Protein 3VL9 (pdb70)

Nearest PDB structures (foldseek):
  3vlb-assembly2_D  TM=9.924E-01  e=1.728E-40  Aspergillus aculeatus
  4npr-assembly1_A  TM=9.897E-01  e=4.251E-34  Aspergillus niveus
  7w3v-assembly1_A  TM=9.794E-01  e=1.124E-30  Phytophthora sojae
  5gm3-assembly2_B  TM=9.558E-01  e=6.889E-28  Aspergillus aculeatus
  5gm4-assembly3_C  TM=9.568E-01  e=6.166E-27  Aspergillus aculeatus

Secondary structure (DSSP, 8-state):
-----SB-STT-EEEETTEEEE---TTGGGSEEEEEEEEEEEETTEEEEEEEEEEES-TTS----EEEEE----EEGGG----EEEEEEEEEEEEEEEEEEEEEEEESSTTS-EEEEEEEEEEEETT-----SSSS-SB--EETTEEEEEEEEEETTEEEEEEEESS--SEEEEETHHHHHHHHHHS---TTSEEEEEEEEEEEEEEEEEEEEEEEEEE---/----SB-STT-EEEETTEEEE---TTGGGSEEEEEEEEEEEETTEEEEEEEEEEES-TTS----EEEEE----EEGGG----EEEEEEEEEEEEEEEEEEEEEEEESSTTPPPSEEEEEEEEEETT-----SSSS-SB--EETTEEEEEEEEEETTEEEEEEEESS--SEEEEETHHHHHHHHHHS---TTSEEEEEEEEEEEEEEEEEEEEEEEEEE---

Radius of gyration: 24.35 Å; Cα contacts (8 Å, |Δi|>4): 1246; chains: 2; bounding box: 65×69×40 Å

Sequence (443 aa):
LQRRSDFCGQWDTATAGDFTLYNDLWGESAGTGSQCTGVDSYSGDTIAWHTSSWSWSGGSSSSVKSYVNAALTFTPTQLNCISSIPTTWKWSYSGSSIVADVAYDTFLAETASGSSKYEIMVWLAALGGAGPISSTGSSTIATPTIAGVNWKLYSGPNGDDTTVYSFVADSTTESFSGDLNDFFTYLVDNEGVSDELYLTTLEAGTEPFTGSNAKLTVSEEYSISIEQRRSDFCGQWDTATAGDFTLYNDLWGESAGTGSQCTGVDSYSGDTIAWHTSWSWSSGGSSSSVKSYVNAALTFTPTQLNCISSSIPTTWKWSYSGSSIVADVAYDTFLAETASGSSKYEIMVWLAALGGAGPISSTGSTIATPTIAGVNWKLYSGPNGDDTTVYSFVADSTTESFSGDLNDFFTYLVDNEGVSDELYLTTLEAGTEPFTGSNAKLTVSEYSSISIE

Solvent-accessible surface area: 18618 Å² total; per-residue (Å²): 209,182,183,188,106,39,35,30,28,59,158,60,44,25,104,0,38,56,1,22,0,43,0,32,5,131,5,60,114,40,26,99,42,68,1,27,0,7,48,86,63,124,84,42,53,42,1,12,1,27,0,39,7,38,8,62,40,34,85,105,41,19,0,0,10,0,1,0,10,20,98,45,90,38,37,52,11,85,85,15,84,22,0,51,4,31,1,98,12,54,36,67,41,60,94,24,38,0,0,0,0,1,12,1,45,0,0,107,31,25,63,34,102,37,82,39,20,1,12,1,4,0,3,43,36,58,75,12,45,25,69,33,84,100,60,67,48,77,26,88,17,96,14,27,76,27,82,1,88,0,29,21,5,94,86,73,135,23,47,0,19,1,0,14,11,84,78,77,21,88,71,9,79,22,37,1,15,56,1,3,67,45,1,43,103,79,57,67,4,50,61,109,9,58,0,33,32,1,26,0,0,0,22,0,23,26,8,49,130,2,91,0,53,1,71,44,0,20,2,34,50,130,241,227,189,102,39,33,31,30,56,160,58,70,25,84,0,41,55,1,13,0,63,0,30,3,134,5,55,115,42,25,100,44,68,1,32,0,5,49,86,65,120,76,64,52,42,0,14,0,26,0,38,6,46,8,61,42,33,83,107,46,22,0,0,6,0,1,0,11,17,55,34,73,41,34,46,11,79,79,16,88,32,0,55,5,38,0,86,11,52,34,62,41,58,90,29,34,0,0,0,0,0,10,2,45,0,0,112,30,47,78,29,100,32,69,47,19,1,11,3,4,0,4,43,38,58,73,11,42,27,71,35,84,100,60,68,48,72,24,92,19,96,18,31,79,22,81,1,95,0,33,20,5,88,84,72,121,28,45,0,17,0,0,18,12,84,78,73,19,85,75,4,76,16,33,2,17,61,1,4,65,46,1,43,102,80,55,66,4,50,54,96,21,48,0,29,33,2,23,1,0,0,19,0,14,25,5,57,118,0,84,0,51,1,72,36,0,17,2,30,40,109

Organism: Aspergillus aculeatus (NCBI:txid5053)

Foldseek 3Di:
DDDDDWDWDCFDWDDAAQWIFTFFQVQQVQWDKTKTKDWDHHDHQKTWIKMWMATDHNQLTWRGWGKIWGDDQWDFLVVFDWKKKKWAKDKDFFLWQKWWKKWWFWALDQPDDTAEIEIETLDGPNNHDDAAPVSAAPDFDQFQNFTWGWGWDDDPNHIYIYTHGPDRHRIGIGTPSRVVVCCVVPVVDDSRIITHIIITGMTTNGTPRMMMTTGMIGIDTD/DDLQWDKDCFDWDDAVQWIWGFNQPQQVQWDWTKTKDWDHHDDQKTWIKMWMATDHQQQTWRGWGKIWGDDQWDQLVPWDWKKKKWAKDKDAWLFQKWWKKKWFWALDLPDDGQEIEIETLDGPNNHDDAAPVSAFPDFDQFQNFTWGWGWDDDVNHIYIYTYGPDRHRIGIHTCSVVVVVCVVPVVDDSRIITRIIITGMTTNGGHGMMMTTRMIGIDID

InterPro domains:
  IPR002594 Glycoside hydrolase family 12 [PF01670] (35-238)
  IPR002594 Glycoside hydrolase family 12 [PTHR34002] (7-238)
  IPR013319 Glycoside hydrolase family 11/12 [G3DSA:2.60.120.180] (11-238)
  IPR013320 Concanavalin A-like lectin/glucanase domain superfamily [SSF49899] (22-237)

B-factor: mean 12.88, std 7.17, range [5.3, 51.59]

Structure (mmCIF, N/CA/C/O backbone):
data_3VL9
#
_entry.id   3VL9
#
_cell.length_a   62.757
_cell.length_b   79.283
_cell.length_c   80.374
_cell.angle_alpha   90.00
_cell.angle_beta   90.00
_cell.angle_gamma   90.00
#
_symmetry.space_group_name_H-M   'P 21 21 21'
#
loop_
_entity.id
_entity.type
_entity.pdbx_description
1 polymer 'Xyloglucan-specific endo-beta-1,4-glucanase A'
2 branched beta-D-glucopyranose-(1-4)-[alpha-D-xylopyranose-(1-6)]beta-D-glucopyranose-(1-4)-[alpha-D-xylopyranose-(1-6)]beta-D-glucopyranose-(1-4)-beta-D-glucopyranose
3 branched beta-D-glucopyranose-(1-4)-[alpha-D-xylopyranose-(1-6)]beta-D-glucopyranose-(1-4)-beta-D-glucopyranose-(1-4)-beta-D-glucopyranose
4 water water
#
loop_
_atom_site.group_PDB
_atom_site.id
_atom_site.type_symbol
_atom_site.label_atom_id
_atom_site.label_alt_id
_atom_site.label_comp_id
_atom_site.label_asym_id
_atom_site.label_entity_id
_atom_site.label_seq_id
_atom_site.pdbx_PDB_ins_code
_atom_site.Cartn_x
_atom_site.Cartn_y
_atom_site.Cartn_z
_atom_site.occupancy
_atom_site.B_iso_or_equiv
_atom_site.auth_seq_id
_atom_site.auth_comp_id
_atom_site.auth_asym_id
_atom_site.auth_atom_id
_atom_site.pdbx_PDB_model_num
ATOM 1 N N . LEU A 1 8 ? 26.554 4.402 -8.391 1.00 21.37 3 LEU A N 1
ATOM 2 C CA . LEU A 1 8 ? 25.619 4.431 -7.220 1.00 12.56 3 LEU A CA 1
ATOM 3 C C . LEU A 1 8 ? 24.273 4.983 -7.688 1.00 14.73 3 LEU A C 1
ATOM 4 O O . LEU A 1 8 ? 24.208 5.791 -8.633 1.00 21.56 3 LEU A O 1
ATOM 9 N N . GLN A 1 9 ? 23.186 4.527 -7.069 1.00 11.18 4 GLN A N 1
ATOM 10 C CA . GLN A 1 9 ? 21.834 5.112 -7.282 1.00 9.81 4 GLN A CA 1
ATOM 11 C C . GLN A 1 9 ? 21.470 5.893 -6.024 1.00 8.37 4 GLN A C 1
ATOM 12 O O . GLN A 1 9 ? 21.724 5.393 -4.919 1.00 8.12 4 GLN A O 1
ATOM 18 N N . ARG A 1 10 ? 20.949 7.090 -6.210 1.00 8.46 5 ARG A N 1
ATOM 19 C CA . ARG A 1 10 ? 20.621 8.003 -5.117 1.00 7.44 5 ARG A CA 1
ATOM 20 C C . ARG A 1 10 ? 19.210 8.510 -5.220 1.00 8.15 5 ARG A C 1
ATOM 21 O O . ARG A 1 10 ? 18.592 8.497 -6.304 1.00 9.39 5 ARG A O 1
ATOM 29 N N . ARG A 1 11 ? 18.666 8.978 -4.090 1.00 6.47 6 ARG A N 1
ATOM 30 C CA . ARG A 1 11 ? 17.468 9.806 -4.122 1.00 6.44 6 ARG A CA 1
ATOM 31 C C . ARG A 1 11 ? 17.670 10.925 -5.122 1.00 7.18 6 ARG A C 1
ATOM 32 O O . ARG A 1 11 ? 18.659 11.639 -5.056 1.00 8.26 6 ARG A O 1
ATOM 40 N N . SER A 1 12 ? 16.714 11.085 -6.058 1.00 7.30 7 SER A N 1
ATOM 41 C CA . SER A 1 12 ? 16.741 12.126 -7.069 1.00 8.50 7 SER A CA 1
ATOM 42 C C . SER A 1 12 ? 15.774 13.274 -6.806 1.00 9.03 7 SER A C 1
ATOM 43 O O . SER A 1 12 ? 16.015 14.385 -7.243 1.00 9.68 7 SER A O 1
ATOM 46 N N . ASP A 1 13 ? 14.674 12.998 -6.107 1.00 8.30 8 ASP A N 1
ATOM 47 C CA . ASP A 1 13 ? 13.796 14.065 -5.721 1.00 8.42 8 ASP A CA 1
ATOM 48 C C . ASP A 1 13 ? 14.573 15.085 -4.903 1.00 8.89 8 ASP A C 1
ATOM 49 O O . ASP A 1 13 ? 15.465 14.687 -4.116 1.00 10.11 8 ASP A O 1
ATOM 54 N N . PHE A 1 14 ? 14.216 16.356 -4.986 1.00 8.26 9 PHE A N 1
ATOM 55 C CA . PHE A 1 14 ? 14.776 17.409 -4.139 1.00 8.96 9 PHE A CA 1
ATOM 56 C C . PHE A 1 14 ? 13.817 17.764 -3.037 1.00 9.30 9 PHE A C 1
ATOM 57 O O . PHE A 1 14 ? 12.598 17.812 -3.214 1.00 8.60 9 PHE A O 1
ATOM 65 N N . CYS A 1 15 ? 14.379 18.051 -1.876 1.00 9.05 10 CYS A N 1
ATOM 66 C CA . CYS A 1 15 ? 13.647 18.189 -0.640 1.00 9.23 10 CYS A CA 1
ATOM 67 C C . CYS A 1 15 ? 13.902 19.480 0.112 1.00 8.89 10 CYS A C 1
ATOM 68 O O . CYS A 1 15 ? 13.228 19.762 1.100 1.00 9.64 10 CYS A O 1
ATOM 71 N N . GLY A 1 16 ? 14.869 20.283 -0.323 1.00 8.46 11 GLY A N 1
ATOM 72 C CA . GLY A 1 16 ? 15.193 21.494 0.368 1.00 8.63 11 GLY A CA 1
ATOM 73 C C . GLY A 1 16 ? 14.144 22.586 0.228 1.00 8.55 11 GLY A C 1
ATOM 74 O O . GLY A 1 16 ? 13.384 22.637 -0.752 1.00 8.90 11 GLY A O 1
ATOM 75 N N . GLN A 1 17 ? 14.122 23.465 1.214 1.00 8.59 12 GLN A N 1
ATOM 76 C CA . GLN A 1 17 ? 13.050 24.478 1.312 1.00 7.74 12 GLN A CA 1
ATOM 77 C C . GLN A 1 17 ? 12.892 25.283 0.037 1.00 8.40 12 GLN A C 1
ATOM 78 O O . GLN A 1 17 ? 11.774 25.619 -0.373 1.00 9.40 12 GLN A O 1
ATOM 84 N N . TRP A 1 18 ? 14.018 25.736 -0.523 1.00 8.59 13 TRP A N 1
ATOM 85 C CA . TRP A 1 18 ? 14.054 26.607 -1.690 1.00 8.82 13 TRP A CA 1
ATOM 86 C C . TRP A 1 18 ? 14.682 25.926 -2.905 1.00 8.33 13 TRP A C 1
ATOM 87 O O . TRP A 1 18 ? 15.083 26.625 -3.837 1.00 9.61 13 TRP A O 1
ATOM 98 N N . ASP A 1 19 ? 14.705 24.585 -2.963 1.00 9.00 14 ASP A N 1
ATOM 99 C CA . ASP A 1 19 ? 15.248 23.878 -4.105 1.00 9.04 14 ASP A CA 1
ATOM 100 C C . ASP A 1 19 ? 14.357 24.068 -5.327 1.00 7.95 14 ASP A C 1
ATOM 101 O O . ASP A 1 19 ? 13.140 24.355 -5.211 1.00 8.55 14 ASP A O 1
ATOM 106 N N . THR A 1 20 ? 14.964 23.957 -6.491 1.00 8.75 15 THR A N 1
ATOM 107 C CA . THR A 1 20 ? 14.253 24.103 -7.745 1.00 9.22 15 THR A CA 1
ATOM 108 C C . THR A 1 20 ? 14.838 23.156 -8.784 1.00 8.91 15 THR A C 1
ATOM 109 O O . THR A 1 20 ? 15.932 22.629 -8.622 1.00 9.92 15 THR A O 1
ATOM 113 N N . ALA A 1 21 ? 14.103 22.989 -9.865 1.00 9.19 16 ALA A N 1
ATOM 114 C CA . ALA A 1 21 ? 14.602 22.393 -11.075 1.00 9.96 16 ALA A CA 1
ATOM 115 C C . ALA A 1 21 ? 14.138 23.203 -12.254 1.00 8.94 16 ALA A C 1
ATOM 116 O O . ALA A 1 21 ? 13.045 23.783 -12.213 1.00 11.61 16 ALA A O 1
ATOM 118 N N . THR A 1 22 ? 14.958 23.300 -13.303 1.00 11.68 17 THR A N 1
ATOM 119 C CA . THR A 1 22 ? 14.551 23.921 -14.549 1.00 12.12 17 THR A CA 1
ATOM 120 C C . THR A 1 22 ? 14.105 22.801 -15.494 1.00 12.28 17 THR A C 1
ATOM 121 O O . THR A 1 22 ? 14.790 21.766 -15.628 1.00 16.05 17 THR A O 1
ATOM 125 N N . ALA A 1 23 ? 12.960 22.974 -16.131 1.00 11.86 18 ALA A N 1
ATOM 126 C CA . ALA A 1 23 ? 12.370 21.910 -16.960 1.00 12.08 18 ALA A CA 1
ATOM 127 C C . ALA A 1 23 ? 11.648 22.579 -18.124 1.00 10.95 18 ALA A C 1
ATOM 128 O O . ALA A 1 23 ? 10.493 23.018 -18.018 1.00 12.33 18 ALA A O 1
ATOM 130 N N . GLY A 1 24 ? 12.285 22.659 -19.272 1.00 13.43 19 GLY A N 1
ATOM 131 C CA . GLY A 1 24 ? 11.685 23.284 -20.432 1.00 13.19 19 GLY A CA 1
ATOM 132 C C . GLY A 1 24 ? 11.323 24.730 -20.097 1.00 12.47 19 GLY A C 1
ATOM 133 O O . GLY A 1 24 ? 12.167 25.503 -19.637 1.00 12.18 19 GLY A O 1
ATOM 134 N N . ASP A 1 25 ? 10.083 25.119 -20.384 1.00 11.64 20 ASP A N 1
ATOM 1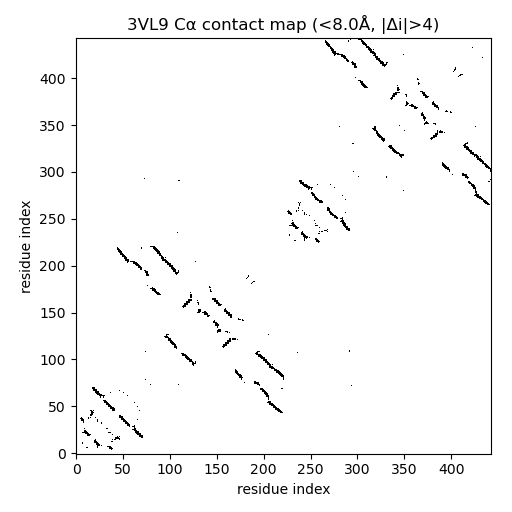35 C CA . ASP A 1 25 ? 9.624 26.475 -20.146 1.00 11.25 20 ASP A CA 1
ATOM 136 C C . ASP A 1 25 ? 9.316 26.794 -18.668 1.00 9.40 20 ASP A C 1
ATOM 137 O O . ASP A 1 25 ? 8.745 27.841 -18.364 1.00 9.84 20 ASP A O 1
ATOM 142 N N . PHE A 1 26 ? 9.607 25.863 -17.779 1.00 8.66 21 PHE A N 1
ATOM 143 C CA . PHE A 1 26 ? 9.242 25.957 -16.387 1.00 8.09 21 PHE A CA 1
ATOM 144 C C . PHE A 1 26 ? 10.399 25.942 -15.414 1.00 8.70 21 PHE A C 1
ATOM 145 O O . PHE A 1 26 ? 11.440 25.333 -15.675 1.00 9.56 21 PHE A O 1
ATOM 153 N N . THR A 1 27 ? 10.143 26.558 -14.270 1.00 7.94 22 THR A N 1
ATOM 154 C CA . THR A 1 27 ? 10.881 26.292 -13.053 1.00 8.25 22 THR A CA 1
ATOM 155 C C . THR A 1 27 ? 9.917 25.493 -12.183 1.00 8.24 22 THR A C 1
ATOM 156 O O . THR A 1 27 ? 8.781 25.941 -11.978 1.00 8.91 22 THR A O 1
ATOM 160 N N . LEU A 1 28 ? 10.386 24.373 -11.627 1.00 8.45 23 LEU A N 1
ATOM 161 C CA . LEU A 1 28 ? 9.633 23.630 -10.619 1.00 8.12 23 LEU A CA 1
ATOM 162 C C . LEU A 1 28 ? 10.234 24.025 -9.285 1.00 8.19 23 LEU A C 1
ATOM 163 O O . LEU A 1 28 ? 11.400 23.726 -8.995 1.00 8.60 23 LEU A O 1
ATOM 168 N N . TYR A 1 29 ? 9.450 24.730 -8.492 1.00 8.53 24 TYR A N 1
ATOM 169 C CA . TYR A 1 29 ? 9.852 25.228 -7.198 1.00 8.04 24 TYR A CA 1
ATOM 170 C C . TYR A 1 29 ? 9.365 24.324 -6.100 1.00 8.03 24 TYR A C 1
ATOM 171 O O . TYR A 1 29 ? 8.192 24.003 -6.052 1.00 8.54 24 TYR A O 1
ATOM 180 N N . ASN A 1 30 ? 10.229 23.993 -5.119 1.00 7.50 25 ASN A N 1
ATOM 181 C CA . ASN A 1 30 ? 9.753 23.389 -3.895 1.00 7.82 25 ASN A CA 1
ATOM 182 C C . ASN A 1 30 ? 8.979 24.395 -3.051 1.00 7.78 25 ASN A C 1
ATOM 183 O O . ASN A 1 30 ? 7.882 24.102 -2.554 1.00 8.50 25 ASN A O 1
ATOM 188 N N . ASP A 1 31 ? 9.522 25.604 -2.884 1.00 7.92 26 ASP A N 1
ATOM 189 C CA . ASP A 1 31 ? 8.776 26.682 -2.208 1.00 7.58 26 ASP A CA 1
ATOM 190 C C . ASP A 1 31 ? 8.104 26.204 -0.937 1.00 7.93 26 ASP A C 1
ATOM 191 O O . ASP A 1 31 ? 6.890 26.396 -0.737 1.00 8.02 26 ASP A O 1
ATOM 196 N N . LEU A 1 32 ? 8.917 25.699 -0.014 1.00 8.30 27 LEU A N 1
ATOM 197 C CA . LEU A 1 32 ? 8.375 25.244 1.282 1.00 8.26 27 LEU A CA 1
ATOM 198 C C . LEU A 1 32 ? 8.298 26.430 2.246 1.00 7.91 27 LEU A C 1
ATOM 199 O O . LEU A 1 32 ? 8.904 26.487 3.314 1.00 8.95 27 LEU A O 1
ATOM 204 N N . TRP A 1 33 ? 7.583 27.471 1.815 1.00 8.49 28 TRP A N 1
ATOM 205 C CA . TRP A 1 33 ? 7.665 28.782 2.459 1.00 8.23 28 TRP A CA 1
ATOM 206 C C . TRP A 1 33 ? 7.121 28.818 3.844 1.00 8.22 28 TRP A C 1
ATOM 207 O O . TRP A 1 33 ? 7.545 29.641 4.657 1.00 10.46 28 TRP A O 1
ATOM 218 N N . GLY A 1 34 ? 6.185 27.929 4.106 1.00 8.66 29 GLY A N 1
ATOM 219 C CA . GLY A 1 34 ? 5.543 27.839 5.376 1.00 9.03 29 GLY A CA 1
ATOM 220 C C . GLY A 1 34 ? 5.993 26.713 6.294 1.00 9.83 29 GLY A C 1
ATOM 221 O O . GLY A 1 34 ? 5.317 26.410 7.279 1.00 10.55 29 GLY A O 1
ATOM 222 N N . GLU A 1 35 ? 7.131 26.086 6.002 1.00 9.76 30 GLU A N 1
ATOM 223 C CA . GLU A 1 35 ? 7.527 24.893 6.750 1.00 10.80 30 GLU A CA 1
ATOM 224 C C . GLU A 1 35 ? 7.676 25.198 8.236 1.00 10.46 30 GLU A C 1
ATOM 225 O O . GLU A 1 35 ? 7.512 24.289 9.026 1.00 12.38 30 GLU A O 1
ATOM 231 N N . SER A 1 36 ? 8.024 26.429 8.617 1.00 11.44 31 SER A N 1
ATOM 232 C CA . SER A 1 36 ? 8.224 26.729 10.032 1.00 11.55 31 SER A CA 1
ATOM 233 C C . SER A 1 36 ? 6.931 26.625 10.842 1.00 12.88 31 SER A C 1
ATOM 234 O O . SER A 1 36 ? 7.000 26.572 12.059 1.00 14.50 31 SER A O 1
ATOM 237 N N . ALA A 1 37 ? 5.772 26.632 10.180 1.00 12.50 32 ALA A N 1
ATOM 238 C CA . ALA A 1 37 ? 4.490 26.507 10.853 1.00 13.64 32 ALA A CA 1
ATOM 239 C C . ALA A 1 37 ? 4.152 25.111 11.303 1.00 14.06 32 ALA A C 1
ATOM 240 O O . ALA A 1 37 ? 3.139 24.920 11.992 1.00 17.46 32 ALA A O 1
ATOM 242 N N . GLY A 1 38 ? 4.931 24.116 10.894 1.00 12.86 33 GLY A N 1
ATOM 243 C CA . GLY A 1 38 ? 4.677 22.763 11.369 1.00 15.67 33 GLY A CA 1
ATOM 244 C C . GLY A 1 38 ? 5.873 21.853 11.252 1.00 14.48 33 GLY A C 1
ATOM 245 O O . GLY A 1 38 ? 7.010 22.290 11.166 1.00 16.54 33 GLY A O 1
ATOM 246 N N . THR A 1 39 ? 5.543 20.568 11.250 1.00 15.16 34 THR A N 1
ATOM 247 C CA . THR A 1 39 ? 6.473 19.486 11.262 1.00 15.64 34 THR A CA 1
ATOM 248 C C . THR A 1 39 ? 6.223 18.618 10.046 1.00 13.58 34 THR A C 1
ATOM 249 O O . THR A 1 39 ? 5.093 18.273 9.803 1.00 16.93 34 THR A O 1
ATOM 253 N N . GLY A 1 40 ? 7.291 18.215 9.368 1.00 14.24 35 GLY A N 1
ATOM 254 C CA . GLY A 1 40 ? 7.189 17.327 8.235 1.00 13.76 35 GLY A CA 1
ATOM 255 C C . GLY A 1 40 ? 8.232 17.623 7.198 1.00 13.30 35 GLY A C 1
ATOM 256 O O . GLY A 1 40 ? 9.312 18.133 7.500 1.00 14.40 35 GLY A O 1
ATOM 257 N N . SER A 1 41 ? 7.951 17.205 5.992 1.00 11.96 36 SER A N 1
ATOM 258 C CA . SER A 1 41 ? 8.942 17.295 4.922 1.00 11.59 36 SER A CA 1
ATOM 259 C C . SER A 1 41 ? 8.216 17.145 3.581 1.00 9.61 36 SER A C 1
ATOM 260 O O . SER A 1 41 ? 7.072 16.675 3.524 1.00 9.70 36 SER A O 1
ATOM 263 N N . GLN A 1 42 ? 8.901 17.497 2.523 1.00 9.04 37 GLN A N 1
ATOM 264 C CA . GLN A 1 42 ? 8.323 17.471 1.187 1.00 8.35 37 GLN A CA 1
ATOM 265 C C . GLN A 1 42 ? 9.421 17.351 0.141 1.00 7.39 37 GLN A C 1
ATOM 266 O O . GLN A 1 42 ? 10.359 18.178 0.144 1.00 9.42 37 GLN A O 1
ATOM 272 N N . CYS A 1 43 ? 9.291 16.358 -0.749 1.00 8.47 38 CYS A N 1
ATOM 273 C CA . CYS A 1 43 ? 10.264 16.088 -1.782 1.00 8.76 38 CYS A CA 1
ATOM 274 C C . CYS A 1 43 ? 9.597 16.050 -3.155 1.00 7.57 38 CYS A C 1
ATOM 275 O O . CYS A 1 43 ? 8.471 15.554 -3.263 1.00 9.16 38 CYS A O 1
ATOM 278 N N . THR A 1 44 ? 10.305 16.519 -4.175 1.00 7.82 39 THR A N 1
ATOM 279 C CA . THR A 1 44 ? 9.687 16.868 -5.450 1.00 8.11 39 THR A CA 1
ATOM 280 C C . THR A 1 44 ? 10.582 16.458 -6.590 1.00 8.43 39 THR A C 1
ATOM 281 O O . THR A 1 44 ? 11.810 16.473 -6.456 1.00 8.97 39 THR A O 1
ATOM 285 N N . GLY A 1 45 ? 10.013 16.075 -7.711 1.00 8.45 40 GLY A N 1
ATOM 286 C CA . GLY A 1 45 ? 10.832 15.771 -8.872 1.00 8.91 40 GLY A CA 1
ATOM 287 C C . GLY A 1 45 ? 10.108 15.951 -10.192 1.00 8.40 40 GLY A C 1
ATOM 288 O O . GLY A 1 45 ? 8.868 15.831 -10.263 1.00 8.89 40 GLY A O 1
ATOM 289 N N . VAL A 1 46 ? 10.882 16.291 -11.217 1.00 9.24 41 VAL A N 1
ATOM 290 C CA . VAL A 1 46 ? 10.411 16.333 -12.578 1.00 9.71 41 VAL A CA 1
ATOM 291 C C . VAL A 1 46 ? 10.396 14.932 -13.173 1.00 8.99 41 VAL A C 1
ATOM 292 O O . VAL A 1 46 ? 11.376 14.173 -13.037 1.00 10.63 41 VAL A O 1
ATOM 296 N N . ASP A 1 47 ? 9.311 14.567 -13.812 1.00 9.79 42 ASP A N 1
ATOM 297 C CA . ASP A 1 47 ? 9.212 13.312 -14.566 1.00 9.81 42 ASP A CA 1
ATOM 298 C C . ASP A 1 47 ? 9.535 13.451 -16.062 1.00 10.28 42 ASP A C 1
ATOM 299 O O . ASP A 1 47 ? 10.231 12.599 -16.610 1.00 12.14 42 ASP A O 1
ATOM 304 N N . SER A 1 48 ? 9.074 14.521 -16.692 1.00 9.41 43 SER A N 1
ATOM 305 C CA . SER A 1 48 ? 9.318 14.775 -18.115 1.00 10.62 43 SER A CA 1
ATOM 306 C C . SER A 1 48 ? 8.981 16.205 -18.411 1.00 9.58 43 SER A C 1
ATOM 307 O O . SER A 1 48 ? 8.270 16.885 -17.624 1.00 9.98 43 SER A O 1
ATOM 310 N N . TYR A 1 49 ? 9.462 16.663 -19.552 1.00 10.06 44 TYR A N 1
ATOM 311 C CA . TYR A 1 49 ? 9.120 17.984 -20.017 1.00 9.08 44 TYR A CA 1
ATOM 312 C C . TYR A 1 49 ? 9.427 18.099 -21.483 1.00 10.28 44 TYR A C 1
ATOM 313 O O . TYR A 1 49 ? 10.262 17.372 -22.010 1.00 11.73 44 TYR A O 1
ATOM 322 N N . SER A 1 50 ? 8.726 19.013 -22.122 1.00 9.52 45 SER A N 1
ATOM 323 C CA . SER A 1 50 ? 9.007 19.345 -23.519 1.00 11.44 45 SER A CA 1
ATOM 324 C C . SER A 1 50 ? 8.363 20.677 -23.776 1.00 10.45 45 SER A C 1
ATOM 325 O O . SER A 1 50 ? 7.140 20.777 -23.726 1.00 12.63 45 SER A O 1
ATOM 328 N N . GLY A 1 51 ? 9.178 21.712 -23.964 1.00 13.29 46 GLY A N 1
ATOM 329 C CA . GLY A 1 51 ? 8.670 23.049 -24.203 1.00 14.63 46 GLY A CA 1
ATOM 330 C C . GLY A 1 51 ? 7.695 23.475 -23.116 1.00 12.35 46 GLY A C 1
ATOM 331 O O . GLY A 1 51 ? 8.074 23.501 -21.930 1.00 14.44 46 GLY A O 1
ATOM 332 N N . ASP A 1 52 ? 6.434 23.762 -23.475 1.00 13.39 47 ASP A N 1
ATOM 333 C CA . ASP A 1 52 ? 5.398 24.252 -22.548 1.00 10.62 47 ASP A CA 1
ATOM 334 C C . ASP A 1 52 ? 4.612 23.189 -21.799 1.00 8.86 47 ASP A C 1
ATOM 335 O O . ASP A 1 52 ? 3.540 23.508 -21.291 1.00 9.95 47 ASP A O 1
ATOM 340 N N . THR A 1 53 ? 5.135 21.968 -21.730 1.00 9.03 48 THR A N 1
ATOM 341 C CA . THR A 1 53 ? 4.493 20.904 -21.015 1.00 9.39 48 THR A CA 1
ATOM 342 C C . THR A 1 53 ? 5.489 20.272 -20.058 1.00 9.76 48 THR A C 1
ATOM 343 O O . THR A 1 53 ? 6.667 20.158 -20.363 1.00 9.76 48 THR A O 1
ATOM 347 N N . ILE A 1 54 ? 4.994 19.924 -18.872 1.00 9.93 49 ILE A N 1
ATOM 348 C CA . ILE A 1 54 ? 5.769 19.271 -17.839 1.00 8.63 49 ILE A CA 1
ATOM 349 C C . ILE A 1 54 ? 4.907 18.199 -17.133 1.00 8.14 49 ILE A C 1
ATOM 350 O O . ILE A 1 54 ? 3.662 18.338 -17.046 1.00 9.31 49 ILE A O 1
ATOM 355 N N . ALA A 1 55 ? 5.582 17.166 -16.637 1.00 8.44 50 ALA A N 1
ATOM 356 C CA . ALA A 1 55 ? 4.993 16.176 -15.746 1.00 8.49 50 ALA A CA 1
ATOM 357 C C . ALA A 1 55 ? 5.919 16.129 -14.549 1.00 8.28 50 ALA A C 1
ATOM 358 O O . ALA A 1 55 ? 7.132 16.130 -14.698 1.00 8.69 50 ALA A O 1
ATOM 360 N N . TRP A 1 56 ? 5.351 16.073 -13.352 1.00 7.67 51 TRP A N 1
ATOM 361 C CA . TRP A 1 56 ? 6.118 16.160 -12.113 1.00 7.23 51 TRP A CA 1
ATOM 362 C C . TRP A 1 56 ? 5.336 15.568 -10.956 1.00 7.00 51 TRP A C 1
ATOM 363 O O . TRP A 1 56 ? 4.154 15.230 -11.105 1.00 7.51 51 TRP A O 1
ATOM 374 N N . HIS A 1 57 ? 5.963 15.421 -9.795 1.00 7.37 52 HIS A N 1
ATOM 375 C CA . HIS A 1 57 ? 5.308 14.903 -8.627 1.00 7.50 52 HIS A CA 1
ATOM 376 C C . HIS A 1 57 ? 5.891 15.538 -7.396 1.00 7.95 52 HIS A C 1
ATOM 377 O O . HIS A 1 57 ? 7.030 16.035 -7.392 1.00 8.29 52 HIS A O 1
ATOM 384 N N . THR A 1 58 ? 5.114 15.491 -6.323 1.00 7.65 53 THR A N 1
ATOM 385 C CA . THR A 1 58 ? 5.602 15.904 -5.034 1.00 7.48 53 THR A CA 1
ATOM 386 C C . THR A 1 58 ? 4.976 15.023 -3.989 1.00 7.43 53 THR A C 1
ATOM 387 O O . THR A 1 58 ? 3.821 14.631 -4.093 1.00 8.86 53 THR A O 1
ATOM 391 N N . SER A 1 59 ? 5.750 14.715 -2.937 1.00 8.26 54 SER A N 1
ATOM 392 C CA A SER A 1 59 ? 5.221 13.933 -1.835 0.50 8.01 54 SER A CA 1
ATOM 393 C CA B SER A 1 59 ? 5.368 13.816 -1.852 0.50 8.02 54 SER A CA 1
ATOM 394 C C . SER A 1 59 ? 5.542 14.617 -0.542 1.00 8.43 54 SER A C 1
ATOM 395 O O . SER A 1 59 ? 6.573 15.290 -0.409 1.00 9.08 54 SER A O 1
ATOM 400 N N . TRP A 1 60 ? 4.645 14.469 0.449 1.00 8.42 55 TRP A N 1
ATOM 401 C CA . TRP A 1 60 ? 4.759 15.251 1.643 1.00 8.05 55 TRP A CA 1
ATOM 402 C C . TRP A 1 60 ? 3.990 14.660 2.811 1.00 8.92 55 TRP A C 1
ATOM 403 O O . TRP A 1 60 ? 3.048 13.887 2.637 1.00 9.27 55 TRP A O 1
ATOM 414 N N . SER A 1 61 ? 4.446 15.015 4.013 1.00 10.25 56 SER A N 1
ATOM 415 C CA . SER A 1 61 ? 3.697 14.827 5.238 1.00 10.31 56 SER A CA 1
ATOM 416 C C . SER A 1 61 ? 3.887 16.092 6.077 1.00 10.10 56 SER A C 1
ATOM 417 O O . SER A 1 61 ? 4.995 16.571 6.199 1.00 10.88 56 SER A O 1
ATOM 420 N N . TRP A 1 62 ? 2.786 16.687 6.533 1.00 10.14 57 TRP A N 1
ATOM 421 C CA . TRP A 1 62 ? 2.825 17.915 7.345 1.00 10.27 57 TRP A CA 1
ATOM 422 C C . TRP A 1 62 ? 1.847 17.790 8.484 1.00 11.61 57 TRP A C 1
ATOM 423 O O . TRP A 1 62 ? 0.714 17.386 8.294 1.00 11.91 57 TRP A O 1
ATOM 434 N N . SER A 1 63 ? 2.309 18.168 9.660 1.00 13.13 58 SER A N 1
ATOM 435 C CA . SER A 1 63 ? 1.503 18.164 10.846 1.00 13.97 58 SER A CA 1
ATOM 436 C C . SER A 1 63 ? 1.702 19.516 11.580 1.00 14.18 58 SER A C 1
ATOM 437 O O . SER A 1 63 ? 2.726 20.208 11.420 1.00 15.02 58 SER A O 1
ATOM 440 N N . GLY A 1 64 ? 0.733 19.865 12.409 1.00 15.28 59 GLY A N 1
ATOM 441 C CA . GLY A 1 64 ? 0.802 21.113 13.131 1.00 15.39 59 GLY A CA 1
ATOM 442 C C . GLY A 1 64 ? 0.346 22.285 12.296 1.00 13.90 59 GLY A C 1
ATOM 443 O O . GLY A 1 64 ? 0.240 22.202 11.062 1.00 13.84 59 GLY A O 1
ATOM 444 N N . GLY A 1 65 ? 0.088 23.393 12.971 1.00 16.59 60 GLY A N 1
ATOM 445 C CA . GLY A 1 65 ? -0.224 24.652 12.263 1.00 14.25 60 GLY A CA 1
ATOM 446 C C . GLY A 1 65 ? -1.366 24.432 11.313 1.00 15.08 60 GLY A C 1
ATOM 447 O O . GLY A 1 65 ? -1.252 24.730 10.125 1.00 14.26 60 GLY A O 1
ATOM 448 N N . SER A 1 66 ? -2.488 23.916 11.802 1.00 14.86 61 SER A N 1
ATOM 449 C CA A SER A 1 66 ? -3.542 23.351 10.943 0.50 14.71 61 SER A CA 1
ATOM 450 C CA B SER A 1 66 ? -3.535 23.338 10.945 0.50 14.78 61 SER A CA 1
ATOM 451 C C . SER A 1 66 ? -4.114 24.329 9.929 1.00 12.46 61 SER A C 1
ATOM 452 O O . SER A 1 66 ? -4.555 23.928 8.864 1.00 14.06 61 SER A O 1
ATOM 457 N N . SER A 1 67 ? -4.146 25.614 10.281 1.00 14.04 62 SER A N 1
ATOM 458 C CA . SER A 1 67 ? -4.673 26.629 9.370 1.00 13.87 62 SER A CA 1
ATOM 459 C C . SER A 1 67 ? -3.606 27.304 8.503 1.00 13.16 62 SER A C 1
ATOM 460 O O . SER A 1 67 ? -3.921 28.255 7.771 1.00 13.32 62 SER A O 1
ATOM 463 N N . SER A 1 68 ? -2.355 26.870 8.658 1.00 12.76 63 SER A N 1
ATOM 464 C CA . SER A 1 68 ? -1.226 27.516 8.014 1.00 10.68 63 SER A CA 1
ATOM 465 C C . SER A 1 68 ? -0.719 26.661 6.849 1.00 9.63 63 SER A C 1
ATOM 466 O O . SER A 1 68 ? -0.363 25.474 7.005 1.00 10.46 63 SER A O 1
ATOM 469 N N . VAL A 1 69 ? -0.664 27.264 5.654 1.00 8.92 64 VAL A N 1
ATOM 470 C CA . VAL A 1 69 ? -0.048 26.632 4.487 1.00 8.36 64 VAL A CA 1
ATOM 471 C C . VAL A 1 69 ? 1.422 26.384 4.744 1.00 8.01 64 VAL A C 1
ATOM 472 O O . VAL A 1 69 ? 2.155 27.269 5.205 1.00 9.88 64 VAL A O 1
ATOM 476 N N . LYS A 1 70 ? 1.888 25.185 4.368 1.00 8.20 65 LYS A N 1
ATOM 477 C CA . LYS A 1 70 ? 3.291 24.790 4.585 1.00 8.72 65 LYS A CA 1
ATOM 478 C C . LYS A 1 70 ? 4.178 25.033 3.392 1.00 8.40 65 LYS A C 1
ATOM 479 O O . LYS A 1 70 ? 5.370 25.238 3.544 1.00 8.79 65 LYS A O 1
ATOM 485 N N . SER A 1 71 ? 3.578 25.055 2.199 1.00 8.15 66 SER A N 1
ATOM 486 C CA . SER A 1 71 ? 4.379 25.107 0.976 1.00 7.89 66 SER A CA 1
ATOM 487 C C . SER A 1 71 ? 3.473 25.388 -0.198 1.00 6.84 66 SER A C 1
ATOM 488 O O . SER A 1 71 ? 2.239 25.281 -0.111 1.00 7.54 66 SER A O 1
ATOM 491 N N . TYR A 1 72 ? 4.117 25.674 -1.309 1.00 7.16 67 TYR A N 1
ATOM 492 C CA . TYR A 1 72 ? 3.403 25.763 -2.603 1.00 6.75 67 TYR A CA 1
ATOM 493 C C . TYR A 1 72 ? 4.335 25.226 -3.680 1.00 7.67 67 TYR A C 1
ATOM 494 O O . TYR A 1 72 ? 4.910 25.974 -4.445 1.00 7.41 67 TYR A O 1
ATOM 503 N N . VAL A 1 73 ? 4.539 23.913 -3.712 1.00 7.38 68 VAL A N 1
ATOM 504 C CA . VAL A 1 73 ? 5.313 23.309 -4.794 1.00 7.25 68 VAL A CA 1
ATOM 505 C C . VAL A 1 73 ? 4.543 23.587 -6.070 1.00 7.01 68 VAL A C 1
ATOM 506 O O . VAL A 1 73 ? 3.348 23.326 -6.125 1.00 7.19 68 VAL A O 1
ATOM 510 N N . ASN A 1 74 ? 5.238 24.066 -7.081 1.00 6.97 69 ASN A N 1
ATOM 511 C CA . ASN A 1 74 ? 4.549 24.534 -8.276 1.00 6.64 69 ASN A CA 1
ATOM 512 C C . ASN A 1 74 ? 5.444 24.555 -9.478 1.00 7.24 69 ASN A C 1
ATOM 513 O O . ASN A 1 74 ? 6.655 24.772 -9.377 1.00 7.72 69 ASN A O 1
ATOM 518 N N . ALA A 1 75 ? 4.835 24.405 -10.645 1.00 6.96 70 ALA A N 1
ATOM 519 C CA . ALA A 1 75 ? 5.487 24.658 -11.932 1.00 6.96 70 ALA A CA 1
ATOM 520 C C . ALA A 1 75 ? 5.142 26.072 -12.401 1.00 6.57 70 ALA A C 1
ATOM 521 O O . ALA A 1 75 ? 3.947 26.412 -12.533 1.00 7.38 70 ALA A O 1
ATOM 523 N N . ALA A 1 76 ? 6.175 26.884 -12.543 1.00 7.18 71 ALA A N 1
ATOM 524 C CA . ALA A 1 76 ? 6.079 28.322 -12.859 1.00 6.86 71 ALA A CA 1
ATOM 525 C C . ALA A 1 76 ? 6.549 28.572 -14.277 1.00 7.65 71 ALA A C 1
ATOM 526 O O . ALA A 1 76 ? 7.644 28.176 -14.629 1.00 8.51 71 ALA A O 1
ATOM 528 N N . LEU A 1 77 ? 5.702 29.154 -15.115 1.00 7.26 72 LEU A N 1
ATOM 529 C CA . LEU A 1 77 ? 6.080 29.457 -16.481 1.00 7.44 72 LEU A CA 1
ATOM 530 C C . LEU A 1 77 ? 7.111 30.564 -16.491 1.00 7.82 72 LEU A C 1
ATOM 531 O O . LEU A 1 77 ? 6.937 31.571 -15.809 1.00 7.86 72 LEU A O 1
ATOM 536 N N . THR A 1 78 ? 8.146 30.394 -17.301 1.00 8.43 73 THR A N 1
ATOM 537 C CA . THR A 1 78 ? 9.122 31.459 -17.586 1.00 9.27 73 THR A CA 1
ATOM 538 C C . THR A 1 78 ? 8.570 32.320 -18.739 1.00 9.56 73 THR A C 1
ATOM 539 O O . THR A 1 78 ? 8.416 31.847 -19.848 1.00 10.75 73 THR A O 1
ATOM 543 N N . PHE A 1 79 ? 8.320 33.593 -18.459 1.00 9.94 74 PHE A N 1
ATOM 544 C CA . PHE A 1 79 ? 7.787 34.511 -19.467 1.00 9.93 74 PHE A CA 1
ATOM 545 C C . PHE A 1 79 ? 8.067 35.925 -19.005 1.00 10.45 74 PHE A C 1
ATOM 546 O O . PHE A 1 79 ? 8.360 36.195 -17.843 1.00 11.81 74 PHE A O 1
ATOM 554 N N . THR A 1 80 ? 7.978 36.851 -19.961 1.00 11.14 75 THR A N 1
ATOM 555 C CA . THR A 1 80 ? 8.173 38.254 -19.675 1.00 11.82 75 THR A CA 1
ATOM 556 C C . THR A 1 80 ? 6.867 38.865 -19.172 1.00 9.99 75 THR A C 1
ATOM 557 O O . THR A 1 80 ? 5.853 38.718 -19.829 1.00 10.78 75 THR A O 1
ATOM 561 N N . PRO A 1 81 ? 6.884 39.547 -17.996 1.00 10.17 76 PRO A N 1
ATOM 562 C CA . PRO A 1 81 ? 5.632 40.166 -17.526 1.00 9.14 76 PRO A CA 1
ATOM 563 C C . PRO A 1 81 ? 4.981 41.013 -18.618 1.00 9.39 76 PRO A C 1
ATOM 564 O O . PRO A 1 81 ? 5.678 41.743 -19.288 1.00 10.85 76 PRO A O 1
ATOM 568 N N . THR A 1 82 ? 3.670 40.833 -18.778 1.00 9.76 77 THR A N 1
ATOM 569 C CA . THR A 1 82 ? 2.903 41.367 -19.877 1.00 11.09 77 THR A CA 1
ATOM 570 C C . THR A 1 82 ? 1.629 41.965 -19.360 1.00 9.96 77 THR A C 1
ATOM 571 O O . THR A 1 82 ? 0.954 41.373 -18.508 1.00 9.47 77 THR A O 1
ATOM 575 N N . GLN A 1 83 ? 1.231 43.122 -19.867 1.00 8.54 78 GLN A N 1
ATOM 576 C CA . GLN A 1 83 ? -0.008 43.739 -19.435 1.00 8.36 78 GLN A CA 1
ATOM 577 C C . GLN A 1 83 ? -1.204 42.926 -19.938 1.00 7.73 78 GLN A C 1
ATOM 578 O O . GLN A 1 83 ? -1.217 42.355 -21.044 1.00 8.72 78 GLN A O 1
ATOM 584 N N . LEU A 1 84 ? -2.270 42.932 -19.117 1.00 8.10 79 LEU A N 1
ATOM 585 C CA . LEU A 1 84 ? -3.444 42.109 -19.467 1.00 8.52 79 LEU A CA 1
ATOM 586 C C . LEU A 1 84 ? -4.034 42.475 -20.811 1.00 9.36 79 LEU A C 1
ATOM 587 O O . LEU A 1 84 ? -4.472 41.605 -21.554 1.00 9.44 79 LEU A O 1
ATOM 592 N N . ASN A 1 85 ? -4.039 43.769 -21.137 1.00 9.47 80 ASN A N 1
ATOM 593 C CA . ASN A 1 85 ? -4.581 44.241 -22.398 1.00 11.07 80 ASN A CA 1
ATOM 594 C C . ASN A 1 85 ? -3.725 43.886 -23.614 1.00 11.38 80 ASN A C 1
ATOM 595 O O . ASN A 1 85 ? -4.128 44.199 -24.741 1.00 13.79 80 ASN A O 1
ATOM 600 N N . CYS A 1 86 ? -2.600 43.217 -23.405 1.00 10.41 81 CYS A N 1
ATOM 601 C CA . CYS A 1 86 ? -1.804 42.653 -24.506 1.00 10.46 81 CYS A CA 1
ATOM 602 C C . CYS A 1 86 ? -1.963 41.141 -24.655 1.00 11.39 81 CYS A C 1
ATOM 603 O O . CYS A 1 86 ? -1.361 40.553 -25.544 1.00 14.89 81 CYS A O 1
ATOM 606 N N . ILE A 1 87 ? -2.763 40.522 -23.793 1.00 10.41 82 ILE A N 1
ATOM 607 C CA . ILE A 1 87 ? -2.921 39.081 -23.792 1.00 10.43 82 ILE A CA 1
ATOM 608 C C . ILE A 1 87 ? -4.238 38.721 -24.433 1.00 11.39 82 ILE A C 1
ATOM 609 O O . ILE A 1 87 ? -5.278 39.200 -23.971 1.00 13.39 82 ILE A O 1
ATOM 614 N N . SER A 1 88 ? -4.219 37.834 -25.412 1.00 11.29 83 SER A N 1
ATOM 615 C CA . SER A 1 88 ? -5.471 37.379 -26.020 1.00 13.02 83 SER A CA 1
ATOM 616 C C . SER A 1 88 ? -5.967 36.059 -25.455 1.00 11.57 83 SER A C 1
ATOM 617 O O . SER A 1 88 ? -7.166 35.837 -25.452 1.00 12.98 83 SER A O 1
ATOM 620 N N . SER A 1 89 ? -5.053 35.173 -25.032 1.00 10.26 84 SER A N 1
ATOM 621 C CA . SER A 1 89 ? -5.494 33.911 -24.376 1.00 10.35 84 SER A CA 1
ATOM 622 C C . SER A 1 89 ? -4.314 33.298 -23.652 1.00 9.22 84 SER A C 1
ATOM 623 O O . SER A 1 89 ? -3.168 33.639 -23.946 1.00 9.55 84 SER A O 1
ATOM 626 N N . ILE A 1 90 ? -4.630 32.481 -22.651 1.00 7.74 85 ILE A N 1
ATOM 627 C CA . ILE A 1 90 ? -3.688 31.709 -21.887 1.00 7.61 85 ILE A CA 1
ATOM 628 C C . ILE A 1 90 ? -4.217 30.294 -21.781 1.00 7.34 85 ILE A C 1
ATOM 629 O O . ILE A 1 90 ? -4.754 29.847 -20.772 1.00 7.81 85 ILE A O 1
ATOM 634 N N . PRO A 1 91 ? -4.039 29.536 -22.888 1.00 7.25 86 PRO A N 1
ATOM 635 C CA . PRO A 1 91 ? -4.514 28.162 -22.884 1.00 7.37 86 PRO A CA 1
ATOM 636 C C . PRO A 1 91 ? -3.726 27.325 -21.888 1.00 7.94 86 PRO A C 1
ATOM 637 O O . PRO A 1 91 ? -2.497 27.441 -21.815 1.00 8.45 86 PRO A O 1
ATOM 641 N N . THR A 1 92 ? -4.426 26.472 -21.157 1.00 6.95 87 THR A N 1
ATOM 642 C CA . THR A 1 92 ? -3.785 25.604 -20.172 1.00 6.32 87 THR A CA 1
ATOM 643 C C . THR A 1 92 ? -4.518 24.269 -20.130 1.00 6.12 87 THR A C 1
ATOM 644 O O . THR A 1 92 ? -5.708 24.187 -20.375 1.00 6.85 87 THR A O 1
ATOM 648 N N . THR A 1 93 ? -3.740 23.226 -19.801 1.00 6.32 88 THR A N 1
ATOM 649 C CA . THR A 1 93 ? -4.258 21.903 -19.487 1.00 6.95 88 THR A CA 1
ATOM 650 C C . THR A 1 93 ? -3.581 21.371 -18.242 1.00 6.88 88 THR A C 1
ATOM 651 O O . THR A 1 93 ? -2.383 21.639 -18.059 1.00 7.96 88 THR A O 1
ATOM 655 N N . TRP A 1 94 ? -4.308 20.659 -17.398 1.00 7.28 89 TRP A N 1
ATOM 656 C CA . TRP A 1 94 ? -3.735 20.135 -16.182 1.00 7.43 89 TRP A CA 1
ATOM 657 C C . TRP A 1 94 ? -4.428 18.830 -15.875 1.00 8.05 89 TRP A C 1
ATOM 658 O O . TRP A 1 94 ? -5.658 18.802 -15.717 1.00 9.24 89 TRP A O 1
ATOM 669 N N . LYS A 1 95 ? -3.641 17.752 -15.741 1.00 7.02 90 LYS A N 1
ATOM 670 C CA . LYS A 1 95 ? -4.152 16.456 -15.291 1.00 7.28 90 LYS A CA 1
ATOM 671 C C . LYS A 1 95 ? -3.312 16.019 -14.094 1.00 7.09 90 LYS A C 1
ATOM 672 O O . LYS A 1 95 ? -2.088 15.966 -14.171 1.00 7.97 90 LYS A O 1
ATOM 678 N N . TRP A 1 96 ? -3.992 15.689 -12.990 1.00 7.19 91 TRP A N 1
ATOM 679 C CA . TRP A 1 96 ? -3.312 15.362 -11.736 1.00 7.16 91 TRP A CA 1
ATOM 680 C C . TRP A 1 96 ? -4.166 14.385 -10.920 1.00 7.43 91 TRP A C 1
ATOM 681 O O . TRP A 1 96 ? -5.353 14.176 -11.170 1.00 8.07 91 TRP A O 1
ATOM 692 N N . SER A 1 97 ? -3.524 13.781 -9.912 1.00 7.69 92 SER A N 1
ATOM 693 C CA . SER A 1 97 ? -4.205 12.942 -8.936 1.00 8.82 92 SER A CA 1
ATOM 694 C C . SER A 1 97 ? -3.426 12.996 -7.631 1.00 7.98 92 SER A C 1
ATOM 695 O O . SER A 1 97 ? -2.226 13.246 -7.608 1.00 8.98 92 SER A O 1
ATOM 698 N N . TYR A 1 98 ? -4.167 12.842 -6.543 1.00 8.37 93 TYR A N 1
ATOM 699 C CA . TYR A 1 98 ? -3.643 12.844 -5.180 1.00 8.52 93 TYR A CA 1
ATOM 700 C C . TYR A 1 98 ? -3.892 11.521 -4.497 1.00 9.89 93 TYR A C 1
ATOM 701 O O . TYR A 1 98 ? -4.978 10.957 -4.595 1.00 11.05 93 TYR A O 1
ATOM 710 N N . SER A 1 99 ? -2.897 11.075 -3.753 1.00 10.09 94 SER A N 1
ATOM 711 C CA . SER A 1 99 ? -3.040 9.990 -2.798 1.00 11.33 94 SER A CA 1
ATOM 712 C C . SER A 1 99 ? -2.565 10.523 -1.432 1.00 10.15 94 SER A C 1
ATOM 713 O O . SER A 1 99 ? -1.802 11.490 -1.346 1.00 10.34 94 SER A O 1
ATOM 716 N N . GLY A 1 100 ? -2.977 9.867 -0.354 1.00 11.79 95 GLY A N 1
ATOM 717 C CA . GLY A 1 100 ? -2.541 10.247 1.002 1.00 11.77 95 GLY A CA 1
ATOM 718 C C . GLY A 1 100 ? -3.665 10.158 1.991 1.00 11.82 95 GLY A C 1
ATOM 719 O O . GLY A 1 100 ? -4.807 9.901 1.630 1.00 13.39 95 GLY A O 1
ATOM 720 N N . SER A 1 101 ? -3.319 10.357 3.242 1.00 10.18 96 SER A N 1
ATOM 721 C CA . SER A 1 101 ? -4.319 10.293 4.270 1.00 10.75 96 SER A CA 1
ATOM 722 C C . SER A 1 101 ? -4.503 11.633 4.988 1.00 10.37 96 SER A C 1
ATOM 723 O O . SER A 1 101 ? -3.564 12.419 5.174 1.00 11.15 96 SER A O 1
ATOM 726 N N . SER A 1 102 ? -5.759 11.929 5.320 1.00 9.82 97 SER A N 1
ATOM 727 C CA . SER A 1 102 ? -6.180 13.165 5.983 1.00 10.68 97 SER A CA 1
ATOM 728 C C . SER A 1 102 ? -5.644 14.400 5.298 1.00 9.08 97 SER A C 1
ATOM 729 O O . SER A 1 102 ? -5.194 15.339 5.970 1.00 9.80 97 SER A O 1
ATOM 732 N N . ILE A 1 103 ? -5.741 14.396 3.970 1.00 9.40 98 ILE A N 1
ATOM 733 C CA . ILE A 1 103 ? -5.189 15.500 3.213 1.00 7.88 98 ILE A CA 1
ATOM 734 C C . ILE A 1 103 ? -6.034 16.751 3.349 1.00 7.54 98 ILE A C 1
ATOM 735 O O . ILE A 1 103 ? -7.196 16.765 2.942 1.00 8.63 98 ILE A O 1
ATOM 740 N N . VAL A 1 104 ? -5.437 17.815 3.865 1.00 7.82 99 VAL A N 1
ATOM 741 C CA . VAL A 1 104 ? -6.054 19.141 3.887 1.00 7.29 99 VAL A CA 1
ATOM 742 C C . VAL A 1 104 ? -5.150 19.993 3.010 1.00 7.62 99 VAL A C 1
ATOM 743 O O . VAL A 1 104 ? -4.022 20.297 3.386 1.00 8.21 99 VAL A O 1
ATOM 747 N N . ALA A 1 105 ? -5.615 20.288 1.787 1.00 7.20 100 ALA A N 1
ATOM 748 C CA . ALA A 1 105 ? -4.763 20.872 0.757 1.00 7.10 100 ALA A CA 1
ATOM 749 C C . ALA A 1 105 ? -5.605 21.392 -0.382 1.00 7.54 100 ALA A C 1
ATOM 750 O O . ALA A 1 105 ? -6.757 21.023 -0.498 1.00 8.01 100 ALA A O 1
ATOM 752 N N . ASP A 1 106 ? -4.998 22.215 -1.235 1.00 7.01 101 ASP A N 1
ATOM 753 C CA . ASP A 1 106 ? -5.610 22.569 -2.478 1.00 7.04 101 ASP A CA 1
ATOM 754 C C . ASP A 1 106 ? -4.702 22.177 -3.614 1.00 5.93 101 ASP A C 1
ATOM 755 O O . ASP A 1 106 ? -3.544 21.849 -3.469 1.00 7.08 101 ASP A O 1
ATOM 760 N N . VAL A 1 107 ? -5.323 22.155 -4.788 1.00 6.12 102 VAL A N 1
ATOM 761 C CA . VAL A 1 107 ? -4.608 22.077 -6.091 1.00 6.16 102 VAL A CA 1
ATOM 762 C C . VAL A 1 107 ? -5.021 23.333 -6.850 1.00 5.96 102 VAL A C 1
ATOM 763 O O . VAL A 1 107 ? -6.228 23.561 -7.026 1.00 6.54 102 VAL A O 1
ATOM 767 N N . ALA A 1 108 ? -4.071 24.225 -7.159 1.00 6.02 103 ALA A N 1
ATOM 768 C CA . ALA A 1 108 ? -4.431 25.563 -7.584 1.00 6.24 103 ALA A CA 1
ATOM 769 C C . ALA A 1 108 ? -3.394 26.196 -8.465 1.00 6.93 103 ALA A C 1
ATOM 770 O O . ALA A 1 108 ? -2.190 26.090 -8.246 1.00 6.42 103 ALA A O 1
ATOM 772 N N . TYR A 1 109 ? -3.895 26.979 -9.431 1.00 5.63 104 TYR A N 1
ATOM 773 C CA . TYR A 1 109 ? -3.131 28.016 -10.090 1.00 5.99 104 TYR A CA 1
ATOM 774 C C . TYR A 1 109 ? -2.945 29.156 -9.146 1.00 5.65 104 TYR A C 1
ATOM 775 O O . TYR A 1 109 ? -3.866 29.505 -8.368 1.00 6.49 104 TYR A O 1
ATOM 784 N N . ASP A 1 110 ? -1.812 29.824 -9.243 1.00 6.20 105 ASP A N 1
ATOM 785 C CA . ASP A 1 110 ? -1.492 31.026 -8.454 1.00 6.03 105 ASP A CA 1
ATOM 786 C C . ASP A 1 110 ? -0.860 32.023 -9.423 1.00 6.02 105 ASP A C 1
ATOM 787 O O . ASP A 1 110 ? 0.076 31.703 -10.138 1.00 6.73 105 ASP A O 1
ATOM 792 N N . THR A 1 111 ? -1.442 33.227 -9.463 1.00 6.10 106 THR A N 1
ATOM 793 C CA . THR A 1 111 ? -1.065 34.251 -10.433 1.00 6.25 106 THR A CA 1
ATOM 794 C C . THR A 1 111 ? -1.052 35.614 -9.724 1.00 6.68 106 THR A C 1
ATOM 795 O O . THR A 1 111 ? -1.752 35.790 -8.725 1.00 6.72 106 THR A O 1
ATOM 799 N N . PHE A 1 112 ? -0.276 36.554 -10.264 1.00 7.05 107 PHE A N 1
ATOM 800 C CA . PHE A 1 112 ? -0.103 37.861 -9.621 1.00 7.65 107 PHE A CA 1
ATOM 801 C C . PHE A 1 112 ? -0.122 38.953 -10.660 1.00 7.30 107 PHE A C 1
ATOM 802 O O . PHE A 1 112 ? 0.395 38.771 -11.771 1.00 7.84 107 PHE A O 1
ATOM 810 N N . LEU A 1 113 ? -0.741 40.084 -10.268 1.00 8.17 108 LEU A N 1
ATOM 811 C CA . LEU A 1 113 ? -0.796 41.285 -11.096 1.00 8.33 108 LEU A CA 1
ATOM 812 C C . LEU A 1 113 ? -0.136 42.434 -10.345 1.00 8.96 108 LEU A C 1
ATOM 813 O O . LEU A 1 113 ? -0.356 42.575 -9.147 1.00 11.01 108 LEU A O 1
ATOM 818 N N . ALA A 1 114 ? 0.631 43.247 -11.039 1.00 8.76 109 ALA A N 1
ATOM 819 C CA . ALA A 1 114 ? 1.354 44.379 -10.478 1.00 9.23 109 ALA A CA 1
ATOM 820 C C . ALA A 1 114 ? 1.247 45.581 -11.412 1.00 8.91 109 ALA A C 1
ATOM 821 O O . ALA A 1 114 ? 1.017 45.447 -12.615 1.00 10.15 109 ALA A O 1
ATOM 823 N N . GLU A 1 115 ? 1.452 46.769 -10.842 1.00 8.81 110 GLU A N 1
ATOM 824 C CA . GLU A 1 115 ? 1.432 47.978 -11.673 1.00 9.70 110 GLU A CA 1
ATOM 825 C C . GLU A 1 115 ? 2.597 48.090 -12.641 1.00 9.40 110 GLU A C 1
ATOM 826 O O . GLU A 1 115 ? 2.465 48.732 -13.676 1.00 9.84 110 GLU A O 1
ATOM 832 N N . THR A 1 116 ? 3.710 47.479 -12.291 1.00 10.25 111 THR A N 1
ATOM 833 C CA . THR A 1 116 ? 4.901 47.467 -13.111 1.00 11.31 111 THR A CA 1
ATOM 834 C C . THR A 1 116 ? 5.409 46.056 -13.185 1.00 10.31 111 THR A C 1
ATOM 835 O O . THR A 1 116 ? 5.054 45.233 -12.328 1.00 13.30 111 THR A O 1
ATOM 839 N N . ALA A 1 117 ? 6.238 45.747 -14.174 1.00 11.53 112 ALA A N 1
ATOM 840 C CA . ALA A 1 117 ? 6.769 44.392 -14.328 1.00 13.16 112 ALA A CA 1
ATOM 841 C C . ALA A 1 117 ? 7.623 43.923 -13.156 1.00 14.91 112 ALA A C 1
ATOM 842 O O . ALA A 1 117 ? 7.537 42.728 -12.794 1.00 20.47 112 ALA A O 1
ATOM 844 N N . SER A 1 118 ? 8.414 44.831 -12.585 1.00 17.32 113 SER A N 1
ATOM 845 C CA . SER A 1 118 ? 9.380 44.472 -11.514 1.00 19.10 113 SER A CA 1
ATOM 846 C C . SER A 1 118 ? 8.857 44.867 -10.113 1.00 17.90 113 SER A C 1
ATOM 847 O O . SER A 1 118 ? 9.538 44.665 -9.107 1.00 21.93 113 SER A O 1
ATOM 850 N N . GLY A 1 119 ? 7.644 45.386 -10.027 1.00 18.30 114 GLY A N 1
ATOM 851 C CA . GLY A 1 119 ? 7.139 45.962 -8.797 1.00 16.98 114 GLY A CA 1
ATOM 852 C C . GLY A 1 119 ? 6.414 44.982 -7.906 1.00 15.22 114 GLY A C 1
ATOM 853 O O . GLY A 1 119 ? 6.195 43.823 -8.267 1.00 17.52 114 GLY A O 1
ATOM 854 N N . SER A 1 120 ? 5.999 45.480 -6.751 1.00 15.80 115 SER A N 1
ATOM 855 C CA . SER A 1 120 ? 5.269 44.664 -5.803 1.00 14.74 115 SER A CA 1
ATOM 856 C C . SER A 1 120 ? 3.885 44.308 -6.388 1.00 15.06 115 SER A C 1
ATOM 857 O O . SER A 1 120 ? 3.255 45.107 -7.080 1.00 15.86 115 SER A O 1
ATOM 860 N N . SER A 1 121 ? 3.410 43.134 -6.059 1.00 15.82 116 SER A N 1
ATOM 861 C CA . SER A 1 121 ? 2.069 42.662 -6.428 1.00 16.42 116 SER A CA 1
ATOM 862 C C . SER A 1 121 ? 0.971 43.443 -5.738 1.00 15.76 116 SER A C 1
ATOM 863 O O . SER A 1 121 ? 1.143 43.811 -4.583 1.00 15.88 116 SER A O 1
ATOM 866 N N . LYS A 1 122 ? -0.156 43.610 -6.439 1.00 13.51 117 LYS A N 1
ATOM 867 C CA . LYS A 1 122 ? -1.361 44.288 -6.035 1.00 15.48 117 LYS A CA 1
ATOM 868 C C . LYS A 1 122 ? -2.589 43.356 -5.912 1.00 11.36 117 LYS A C 1
ATOM 869 O O . LYS A 1 122 ? -3.408 43.457 -4.982 1.00 11.74 117 LYS A O 1
ATOM 875 N N . TYR A 1 123 ? -2.715 42.465 -6.878 1.00 9.81 118 TYR A N 1
ATOM 876 C CA . TYR A 1 123 ? -3.733 41.426 -6.875 1.00 9.14 118 TYR A CA 1
ATOM 877 C C . TYR A 1 123 ? -3.077 40.079 -7.028 1.00 8.05 118 TYR A C 1
ATOM 878 O O . TYR A 1 123 ? -2.067 39.938 -7.695 1.00 9.36 118 TYR A O 1
ATOM 887 N N . GLU A 1 124 ? -3.707 39.100 -6.412 1.00 7.73 119 GLU A N 1
ATOM 888 C CA . GLU A 1 124 ? -3.367 37.695 -6.621 1.00 7.34 119 GLU A CA 1
ATOM 889 C C . GLU A 1 124 ? -4.641 36.980 -7.030 1.00 6.78 119 GLU A C 1
ATOM 890 O O . GLU A 1 124 ? -5.707 37.234 -6.435 1.00 7.69 119 GLU A O 1
ATOM 896 N N . ILE A 1 125 ? -4.558 36.106 -8.014 1.00 6.61 120 ILE A N 1
ATOM 897 C CA . ILE A 1 125 ? -5.710 35.373 -8.489 1.00 6.87 120 ILE A CA 1
ATOM 898 C C . ILE A 1 125 ? -5.325 33.892 -8.434 1.00 6.23 120 ILE A C 1
ATOM 899 O O . ILE A 1 125 ? -4.371 33.441 -9.089 1.00 6.65 120 ILE A O 1
ATOM 904 N N . MET A 1 126 ? -6.104 33.144 -7.650 1.00 6.04 121 MET A N 1
ATOM 905 C CA . MET A 1 126 ? -5.926 31.699 -7.559 1.00 6.32 121 MET A CA 1
ATOM 906 C C . MET A 1 126 ? -7.129 31.026 -8.231 1.00 6.33 121 MET A C 1
ATOM 907 O O . MET A 1 126 ? -8.243 31.557 -8.211 1.00 6.73 121 MET A O 1
ATOM 912 N N . VAL A 1 127 ? -6.862 29.888 -8.861 1.00 6.09 122 VAL A N 1
ATOM 913 C CA . VAL A 1 127 ? -7.888 29.063 -9.491 1.00 6.24 122 VAL A CA 1
ATOM 914 C C . VAL A 1 127 ? -7.698 27.669 -8.948 1.00 5.30 122 VAL A C 1
ATOM 915 O O . VAL A 1 127 ? -6.744 26.984 -9.285 1.00 6.04 122 VAL A O 1
ATOM 919 N N . TRP A 1 128 ? -8.583 27.256 -8.065 1.00 5.89 123 TRP A N 1
ATOM 920 C CA . TRP A 1 128 ? -8.479 25.961 -7.330 1.00 5.85 123 TRP A CA 1
ATOM 921 C C . TRP A 1 128 ? -9.258 24.881 -8.094 1.00 6.18 123 TRP A C 1
ATOM 922 O O . TRP A 1 128 ? -10.477 24.972 -8.263 1.00 6.76 123 TRP A O 1
ATOM 933 N N . LEU A 1 129 ? -8.539 23.855 -8.542 1.00 5.44 124 LEU A N 1
ATOM 934 C CA . LEU A 1 129 ? -9.155 22.660 -9.090 1.00 6.74 124 LEU A CA 1
ATOM 935 C C . LEU A 1 129 ? -9.612 21.692 -8.022 1.00 6.65 124 LEU A C 1
ATOM 936 O O . LEU A 1 129 ? -10.388 20.806 -8.291 1.00 7.63 124 LEU A O 1
ATOM 941 N N . ALA A 1 130 ? -9.123 21.860 -6.800 1.00 6.41 125 ALA A N 1
ATOM 942 C CA . ALA A 1 130 ? -9.556 21.001 -5.692 1.00 6.58 125 ALA A CA 1
ATOM 943 C C . ALA A 1 130 ? -9.353 21.735 -4.383 1.00 6.73 125 ALA A C 1
ATOM 944 O O . ALA A 1 130 ? -8.364 22.423 -4.191 1.00 7.01 125 ALA A O 1
ATOM 946 N N . ALA A 1 131 ? -10.302 21.490 -3.476 1.00 7.40 126 ALA A N 1
ATOM 947 C CA . ALA A 1 131 ? -10.255 21.861 -2.035 1.00 7.30 126 ALA A CA 1
ATOM 948 C C . ALA A 1 131 ? -10.450 20.581 -1.274 1.00 7.58 126 ALA A C 1
ATOM 949 O O . ALA A 1 131 ? -11.549 20.030 -1.280 1.00 8.46 126 ALA A O 1
ATOM 951 N N . LEU A 1 132 ? -9.393 20.063 -0.686 1.00 7.34 127 LEU A N 1
ATOM 952 C CA . LEU A 1 132 ? -9.427 18.742 -0.027 1.00 7.94 127 LEU A CA 1
ATOM 953 C C . LEU A 1 132 ? -9.389 18.910 1.474 1.00 7.50 127 LEU A C 1
ATOM 954 O O . LEU A 1 132 ? -8.696 19.763 2.011 1.00 7.64 127 LEU A O 1
ATOM 959 N N . GLY A 1 133 ? -10.153 18.050 2.166 1.00 7.72 128 GLY A N 1
ATOM 960 C CA . GLY A 1 133 ? -10.086 17.936 3.628 1.00 8.02 128 GLY A CA 1
ATOM 961 C C . GLY A 1 133 ? -10.619 19.143 4.349 1.00 8.68 128 GLY A C 1
ATOM 962 O O . GLY A 1 133 ? -10.281 19.361 5.505 1.00 9.80 128 GLY A O 1
ATOM 963 N N . GLY A 1 134 ? -11.434 19.934 3.663 1.00 7.70 129 GLY A N 1
ATOM 964 C CA . GLY A 1 134 ? -12.003 21.157 4.256 1.00 7.82 129 GLY A CA 1
ATOM 965 C C . GLY A 1 134 ? -11.197 22.417 4.011 1.00 7.23 129 GLY A C 1
ATOM 966 O O . GLY A 1 134 ? -11.625 23.475 4.454 1.00 8.76 129 GLY A O 1
ATOM 967 N N . ALA A 1 135 ? -10.097 22.321 3.255 1.00 8.19 130 ALA A N 1
ATOM 968 C CA . ALA A 1 135 ? -9.342 23.496 2.890 1.00 7.73 130 ALA A CA 1
ATOM 969 C C . ALA A 1 135 ? -10.265 24.548 2.264 1.00 8.11 130 ALA A C 1
ATOM 970 O O . ALA A 1 135 ? -11.096 24.212 1.422 1.00 7.78 130 ALA A O 1
ATOM 972 N N . GLY A 1 136 ? -10.073 25.809 2.619 1.00 6.96 131 GLY A N 1
ATOM 973 C CA . GLY A 1 136 ? -10.848 26.867 2.070 1.00 7.31 131 GLY A CA 1
ATOM 974 C C . GLY A 1 136 ? -10.015 28.083 1.704 1.00 6.92 131 GLY A C 1
ATOM 975 O O . GLY A 1 136 ? -8.971 28.362 2.300 1.00 7.06 131 GLY A O 1
ATOM 976 N N . PRO A 1 137 ? -10.478 28.834 0.719 1.00 6.81 132 PRO A N 1
ATOM 977 C CA . PRO A 1 137 ? -9.724 29.981 0.258 1.00 6.89 132 PRO A CA 1
ATOM 978 C C . PRO A 1 137 ? -9.809 31.149 1.217 1.00 7.17 132 PRO A C 1
ATOM 979 O O . PRO A 1 137 ? -10.739 31.279 2.004 1.00 7.02 132 PRO A O 1
ATOM 983 N N . ILE A 1 138 ? -8.885 32.078 1.045 1.00 6.66 133 ILE A N 1
ATOM 984 C CA . ILE A 1 138 ? -8.932 33.366 1.699 1.00 7.10 133 ILE A CA 1
ATOM 985 C C . ILE A 1 138 ? -10.256 34.025 1.361 1.00 7.56 133 ILE A C 1
ATOM 986 O O . ILE A 1 138 ? -10.674 34.114 0.195 1.00 7.56 133 ILE A O 1
ATOM 991 N N . SER A 1 139 ? -10.976 34.505 2.355 1.00 7.28 134 SER A N 1
ATOM 992 C CA . SER A 1 139 ? -12.297 35.066 2.184 1.00 7.13 134 SER A CA 1
ATOM 993 C C . SER A 1 139 ? -12.648 35.940 3.373 1.00 7.96 134 SER A C 1
ATOM 994 O O . SER A 1 139 ? -12.635 35.482 4.527 1.00 9.31 134 SER A O 1
ATOM 997 N N . SER A 1 140 ? -13.060 37.177 3.065 1.00 9.16 135 SER A N 1
ATOM 998 C CA . SER A 1 140 ? -13.431 38.088 4.142 1.00 8.77 135 SER A CA 1
ATOM 999 C C . SER A 1 140 ? -14.780 37.803 4.749 1.00 9.40 135 SER A C 1
ATOM 1000 O O . SER A 1 140 ? -15.085 38.332 5.819 1.00 13.40 135 SER A O 1
ATOM 1003 N N . THR A 1 141 ? -15.613 36.998 4.107 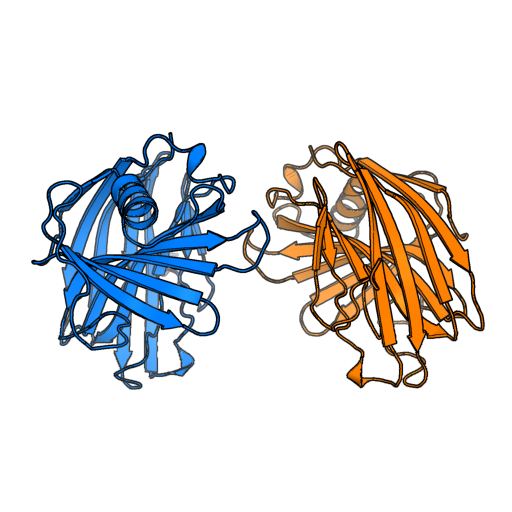1.00 9.34 136 THR A N 1
ATOM 1004 C CA . THR A 1 141 ? -16.949 36.685 4.625 1.00 9.85 136 THR A CA 1
ATOM 1005 C C . THR A 1 141 ? -17.160 35.199 4.912 1.00 10.20 136 THR A C 1
ATOM 1006 O O . THR A 1 141 ? -18.081 34.835 5.661 1.00 13.18 136 THR A O 1
ATOM 1010 N N . GLY A 1 142 ? -16.364 34.331 4.301 1.00 8.82 137 GLY A N 1
ATOM 1011 C CA . GLY A 1 142 ? -16.591 32.906 4.296 1.00 9.75 137 GLY A CA 1
ATOM 1012 C C . GLY A 1 142 ? -17.557 32.380 3.239 1.00 8.98 137 GLY A C 1
ATOM 1013 O O . GLY A 1 142 ? -17.849 31.197 3.207 1.00 10.78 137 GLY A O 1
ATOM 1014 N N . SER A 1 143 ? -18.084 33.307 2.444 1.00 8.93 138 SER A N 1
ATOM 1015 C CA A SER A 1 143 ? -19.107 33.058 1.423 0.50 9.17 138 SER A CA 1
ATOM 1016 C CA B SER A 1 143 ? -19.068 33.010 1.400 0.50 9.98 138 SER A CA 1
ATOM 1017 C C . SER A 1 143 ? -18.647 33.645 0.074 1.00 8.98 138 SER A C 1
ATOM 1018 O O . SER A 1 143 ? -17.762 34.478 0.024 1.00 9.48 138 SER A O 1
ATOM 1023 N N . THR A 1 144 ? -19.294 33.229 -0.999 1.00 9.00 139 THR A N 1
ATOM 1024 C CA . THR A 1 144 ? -18.950 33.700 -2.342 1.00 8.66 139 THR A CA 1
ATOM 1025 C C . THR A 1 144 ? -19.359 35.147 -2.549 1.00 8.73 139 THR A C 1
ATOM 1026 O O . THR A 1 144 ? -20.328 35.619 -1.945 1.00 12.22 139 THR A O 1
ATOM 1030 N N . ILE A 1 145 ? -18.652 35.818 -3.440 1.00 7.53 140 ILE A N 1
ATOM 1031 C CA . ILE A 1 145 ? -19.092 37.069 -4.006 1.00 8.22 140 ILE A CA 1
ATOM 1032 C C . ILE A 1 145 ? -19.777 36.887 -5.346 1.00 8.96 140 ILE A C 1
ATOM 1033 O O . ILE A 1 145 ? -20.542 37.746 -5.730 1.00 11.22 140 ILE A O 1
ATOM 1038 N N . ALA A 1 146 ? -19.532 35.783 -6.034 1.00 7.85 141 ALA A N 1
ATOM 1039 C CA . ALA A 1 146 ? -20.125 35.467 -7.319 1.00 8.71 141 ALA A CA 1
ATOM 1040 C C . ALA A 1 146 ? -19.926 33.992 -7.556 1.00 8.01 141 ALA A C 1
ATOM 1041 O O . ALA A 1 146 ? -19.052 33.353 -7.001 1.00 8.26 141 ALA A O 1
ATOM 1043 N N . THR A 1 147 ? -20.739 33.442 -8.445 1.00 8.50 142 THR A N 1
ATOM 1044 C CA . THR A 1 147 ? -20.656 32.028 -8.824 1.00 8.88 142 THR A CA 1
ATOM 1045 C C . THR A 1 147 ? -20.695 31.870 -10.359 1.00 7.58 142 THR A C 1
ATOM 1046 O O . THR A 1 147 ? -21.629 31.302 -10.943 1.00 8.69 142 THR A O 1
ATOM 1050 N N . PRO A 1 148 ? -19.669 32.368 -11.049 1.00 7.53 143 PRO A N 1
ATOM 1051 C CA . PRO A 1 148 ? -19.666 32.370 -12.511 1.00 7.62 143 PRO A CA 1
ATOM 1052 C C . PRO A 1 148 ? -19.241 31.017 -13.125 1.00 7.25 143 PRO A C 1
ATOM 1053 O O . PRO A 1 148 ? -18.500 30.237 -12.521 1.00 7.74 143 PRO A O 1
ATOM 1057 N N . THR A 1 149 ? -19.712 30.808 -14.335 1.00 7.22 144 THR A N 1
ATOM 1058 C CA . THR A 1 149 ? -19.246 29.687 -15.192 1.00 7.35 144 THR A CA 1
ATOM 1059 C C . THR A 1 149 ? -18.183 30.228 -16.126 1.00 7.36 144 THR A C 1
ATOM 1060 O O . THR A 1 149 ? -18.429 31.190 -16.835 1.00 8.77 144 THR A O 1
ATOM 1064 N N . ILE A 1 150 ? -16.985 29.658 -16.040 1.00 7.22 145 ILE A N 1
ATOM 1065 C CA . ILE A 1 150 ? -15.825 30.131 -16.811 1.00 7.53 145 ILE A CA 1
ATOM 1066 C C . ILE A 1 150 ? -15.077 28.890 -17.270 1.00 7.79 145 ILE A C 1
ATOM 1067 O O . ILE A 1 150 ? -14.828 27.957 -16.475 1.00 7.97 145 ILE A O 1
ATOM 1072 N N . ALA A 1 151 ? -14.657 28.877 -18.542 1.00 9.41 146 ALA A N 1
ATOM 1073 C CA . ALA A 1 151 ? -13.813 27.805 -19.047 1.00 10.73 146 ALA A CA 1
ATOM 1074 C C . ALA A 1 151 ? -14.398 26.441 -18.738 1.00 9.52 146 ALA A C 1
ATOM 1075 O O . ALA A 1 151 ? -13.678 25.486 -18.457 1.00 12.39 146 ALA A O 1
ATOM 1077 N N . GLY A 1 152 ? -15.723 26.341 -18.869 1.00 9.36 147 GLY A N 1
ATOM 1078 C CA . GLY A 1 152 ? -16.421 25.086 -18.785 1.00 10.42 147 GLY A CA 1
ATOM 1079 C C . GLY A 1 152 ? -16.666 24.536 -17.413 1.00 10.25 147 GLY A C 1
ATOM 1080 O O . GLY A 1 152 ? -17.111 23.425 -17.276 1.00 11.65 147 GLY A O 1
ATOM 1081 N N . VAL A 1 153 ? -16.362 25.322 -16.383 1.00 8.07 148 VAL A N 1
ATOM 1082 C CA . VAL A 1 153 ? -16.503 24.903 -15.000 1.00 7.36 148 VAL A CA 1
ATOM 1083 C C . VAL A 1 153 ? -17.358 25.942 -14.269 1.00 6.89 148 VAL A C 1
ATOM 1084 O O . VAL A 1 153 ? -17.295 27.131 -14.573 1.00 7.29 148 VAL A O 1
ATOM 1088 N N . ASN A 1 154 ? -18.150 25.471 -13.309 1.00 7.06 149 ASN A N 1
ATOM 1089 C CA . ASN A 1 154 ? -18.905 26.348 -12.414 1.00 6.83 149 ASN A CA 1
ATOM 1090 C C . ASN A 1 154 ? -18.027 26.606 -11.214 1.00 6.76 149 ASN A C 1
ATOM 1091 O O . ASN A 1 154 ? -17.600 25.664 -10.529 1.00 7.62 149 ASN A O 1
ATOM 1096 N N . TRP A 1 155 ? -17.743 27.888 -10.933 1.00 6.59 150 TRP A N 1
ATOM 1097 C CA . TRP A 1 155 ? -16.839 28.292 -9.887 1.00 6.26 150 TRP A CA 1
ATOM 1098 C C . TRP A 1 155 ? -17.592 28.995 -8.764 1.00 6.33 150 TRP A C 1
ATOM 1099 O O . TRP A 1 155 ? -18.643 29.616 -8.920 1.00 7.42 150 TRP A O 1
ATOM 1110 N N . LYS A 1 156 ? -16.927 28.992 -7.619 1.00 6.58 151 LYS A N 1
ATOM 1111 C CA . LYS A 1 156 ? -17.283 29.790 -6.428 1.00 7.44 151 LYS A CA 1
ATOM 1112 C C . LYS A 1 156 ? -16.155 30.820 -6.255 1.00 6.61 151 LYS A C 1
ATOM 1113 O O . LYS A 1 156 ? -15.001 30.437 -6.047 1.00 7.00 151 LYS A O 1
ATOM 1119 N N . LEU A 1 157 ? -16.472 32.106 -6.433 1.00 6.92 152 LEU A N 1
ATOM 1120 C CA . LEU A 1 157 ? -15.468 33.175 -6.309 1.00 6.63 152 LEU A CA 1
ATOM 1121 C C . LEU A 1 157 ? -15.486 33.775 -4.911 1.00 6.46 152 LEU A 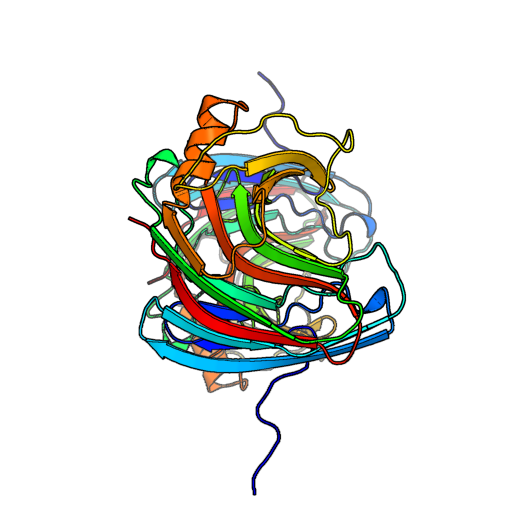C 1
ATOM 1122 O O . LEU A 1 157 ? -16.544 34.203 -4.450 1.00 6.93 152 LEU A O 1
ATOM 1127 N N . TYR A 1 158 ? -14.313 33.843 -4.302 1.00 6.52 153 TYR A N 1
ATOM 1128 C CA . TYR A 1 158 ? -14.066 34.425 -2.985 1.00 6.55 153 TYR A CA 1
ATOM 1129 C C . TYR A 1 158 ? -13.056 35.558 -3.110 1.00 6.88 153 TYR A C 1
ATOM 1130 O O . TYR A 1 158 ? -12.251 35.583 -4.060 1.00 7.28 153 TYR A O 1
ATOM 1139 N N . SER A 1 159 ? -13.073 36.456 -2.125 1.00 7.15 154 SER A N 1
ATOM 1140 C CA . SER A 1 159 ? -12.074 37.502 -2.051 1.00 7.92 154 SER A CA 1
ATOM 1141 C C . SER A 1 159 ? -11.712 37.800 -0.624 1.00 7.66 154 SER A C 1
ATOM 1142 O O . SER A 1 159 ? -12.575 37.753 0.280 1.00 7.77 154 SER A O 1
ATOM 1145 N N . GLY A 1 160 ? -10.484 38.195 -0.413 1.00 7.71 155 GLY A N 1
ATOM 1146 C CA . GLY A 1 160 ? -10.067 38.693 0.890 1.00 7.71 155 GLY A CA 1
ATOM 1147 C C . GLY A 1 160 ? -8.635 39.175 0.795 1.00 7.45 155 GLY A C 1
ATOM 1148 O O . GLY A 1 160 ? -7.942 38.927 -0.186 1.00 8.06 155 GLY A O 1
ATOM 1149 N N . PRO A 1 161 ? -8.190 39.883 1.828 1.00 9.01 156 PRO A N 1
ATOM 1150 C CA . PRO A 1 161 ? -6.849 40.489 1.829 1.00 9.00 156 PRO A CA 1
ATOM 1151 C C . PRO A 1 161 ? -5.748 39.535 2.210 1.00 9.59 156 PRO A C 1
ATOM 1152 O O . PRO A 1 161 ? -5.975 38.610 3.004 1.00 10.78 156 PRO A O 1
ATOM 1156 N N . ASN A 1 162 ? -4.556 39.796 1.688 1.00 8.98 157 ASN A N 1
ATOM 1157 C CA . ASN A 1 162 ? -3.345 39.189 2.273 1.00 9.82 157 ASN A CA 1
ATOM 1158 C C . ASN A 1 162 ? -2.314 40.316 2.293 1.00 9.45 157 ASN A C 1
ATOM 1159 O O . ASN A 1 162 ? -1.805 40.745 1.260 1.00 10.35 157 ASN A O 1
ATOM 1164 N N . GLY A 1 163 ? -2.087 40.908 3.460 1.00 11.87 158 GLY A N 1
ATOM 1165 C CA . GLY A 1 163 ? -1.282 42.117 3.528 1.00 13.23 158 GLY A CA 1
ATOM 1166 C C . GLY A 1 163 ? -1.890 43.220 2.691 1.00 11.81 158 GLY A C 1
ATOM 1167 O O . GLY A 1 163 ? -3.079 43.462 2.788 1.00 13.74 158 GLY A O 1
ATOM 1168 N N . ASP A 1 164 ? -1.075 43.860 1.866 1.00 11.46 159 ASP A N 1
ATOM 1169 C CA A ASP A 1 164 ? -1.505 44.984 1.023 0.50 10.76 159 ASP A CA 1
ATOM 1170 C CA B ASP A 1 164 ? -1.547 44.968 1.026 0.50 11.59 159 ASP A CA 1
ATOM 1171 C C . ASP A 1 164 ? -1.957 44.537 -0.381 1.00 11.47 159 ASP A C 1
ATOM 1172 O O . ASP A 1 164 ? -1.916 45.325 -1.331 1.00 13.32 159 ASP A O 1
ATOM 1181 N N . THR A 1 165 ? -2.379 43.272 -0.516 1.00 9.74 160 THR A N 1
ATOM 1182 C CA . THR A 1 165 ? -2.907 42.717 -1.772 1.00 9.01 160 THR A CA 1
ATOM 1183 C C . THR A 1 165 ? -4.317 42.214 -1.529 1.00 9.10 160 THR A C 1
ATOM 1184 O O . THR A 1 165 ? -4.698 41.936 -0.401 1.00 11.07 160 THR A O 1
ATOM 1188 N N . THR A 1 166 ? -5.093 42.148 -2.585 1.00 8.41 161 THR A N 1
ATOM 1189 C CA . THR A 1 166 ? -6.363 41.467 -2.581 1.00 8.07 161 THR A CA 1
ATOM 1190 C C . THR A 1 166 ? -6.192 40.151 -3.339 1.00 7.36 161 THR A C 1
ATOM 1191 O O . THR A 1 166 ? -5.652 40.130 -4.467 1.00 8.44 161 THR A O 1
ATOM 1195 N N . VAL A 1 167 ? -6.680 39.076 -2.729 1.00 7.57 162 VAL A N 1
ATOM 1196 C CA . VAL A 1 167 ? -6.636 37.737 -3.286 1.00 7.72 162 VAL A CA 1
ATOM 1197 C C . VAL A 1 167 ? -8.046 37.352 -3.730 1.00 7.60 162 VAL A C 1
ATOM 1198 O O . VAL A 1 167 ? -8.957 37.284 -2.899 1.00 8.09 162 VAL A O 1
ATOM 1202 N N . TYR A 1 168 ? -8.200 37.062 -5.012 1.00 6.82 163 TYR A N 1
ATOM 1203 C CA . TYR A 1 168 ? -9.412 36.498 -5.570 1.00 7.00 163 TYR A CA 1
ATOM 1204 C C . TYR A 1 168 ? -9.127 35.020 -5.830 1.00 6.65 163 TYR A C 1
ATOM 1205 O O . TYR A 1 168 ? -8.137 34.686 -6.452 1.00 7.81 163 TYR A O 1
ATOM 1214 N N . SER A 1 169 ? -10.014 34.161 -5.316 1.00 6.42 164 SER A N 1
ATOM 1215 C CA . SER A 1 169 ? -9.883 32.717 -5.501 1.00 5.77 164 SER A CA 1
ATOM 1216 C C . SER A 1 169 ? -11.142 32.175 -6.159 1.00 5.71 164 SER A C 1
ATOM 1217 O O . SER A 1 169 ? -12.215 32.277 -5.575 1.00 6.44 164 SER A O 1
ATOM 1220 N N . PHE A 1 170 ? -11.011 31.609 -7.351 1.00 5.83 165 PHE A N 1
ATOM 1221 C CA . PHE A 1 170 ? -12.081 30.867 -7.994 1.00 6.21 165 PHE A CA 1
ATOM 1222 C C . PHE A 1 170 ? -11.894 29.404 -7.599 1.00 5.89 165 PHE A C 1
ATOM 1223 O O . PHE A 1 170 ? -10.863 28.825 -7.868 1.00 7.23 165 PHE A O 1
ATOM 1231 N N . VAL A 1 171 ? -12.910 28.788 -6.991 1.00 5.99 166 VAL A N 1
ATOM 1232 C CA . VAL A 1 171 ? -12.837 27.417 -6.487 1.00 6.39 166 VAL A CA 1
ATOM 1233 C C . VAL A 1 171 ? -13.840 26.563 -7.263 1.00 5.83 166 VAL A C 1
ATOM 1234 O O . VAL A 1 171 ? -15.018 26.893 -7.330 1.00 6.82 166 VAL A O 1
ATOM 1238 N N . ALA A 1 172 ? -13.351 25.515 -7.928 1.00 6.29 167 ALA A N 1
ATOM 1239 C CA . ALA A 1 172 ? -14.236 24.655 -8.716 1.00 6.82 167 ALA A CA 1
ATOM 1240 C C . ALA A 1 172 ? -15.351 24.088 -7.828 1.00 6.36 167 ALA A C 1
ATOM 1241 O O . ALA A 1 172 ? -15.115 23.671 -6.682 1.00 7.03 167 ALA A O 1
ATOM 1243 N N . ASP A 1 173 ? -16.548 23.957 -8.363 1.00 7.21 168 ASP A N 1
ATOM 1244 C CA . ASP A 1 173 ? -17.639 23.385 -7.587 1.00 7.73 168 ASP A CA 1
ATOM 1245 C C . ASP A 1 173 ? -17.337 21.971 -7.136 1.00 7.75 168 ASP A C 1
ATOM 1246 O O . ASP A 1 173 ? -17.790 21.570 -6.077 1.00 9.94 168 ASP A O 1
ATOM 1251 N N . SER A 1 174 ? -16.645 21.185 -7.969 1.00 7.68 169 SER A N 1
ATOM 1252 C CA . SER A 1 174 ? -16.286 19.800 -7.643 1.00 8.39 169 SER A CA 1
ATOM 1253 C C . SER A 1 174 ? -14.827 19.561 -7.977 1.00 7.48 169 SER A C 1
ATOM 1254 O O . SER A 1 174 ? -14.220 20.286 -8.791 1.00 7.87 169 SER A O 1
ATOM 1257 N N . THR A 1 175 ? -14.224 18.584 -7.320 1.00 8.64 170 THR A N 1
ATOM 1258 C CA . THR A 1 175 ? -12.822 18.264 -7.590 1.00 7.79 170 THR A CA 1
ATOM 1259 C C . THR A 1 175 ? -12.612 17.987 -9.067 1.00 6.68 170 THR A C 1
ATOM 1260 O O . THR A 1 175 ? -13.330 17.179 -9.644 1.00 8.66 170 THR A O 1
ATOM 1264 N N . THR A 1 176 ? -11.629 18.638 -9.649 1.00 7.23 171 THR A N 1
ATOM 1265 C CA . THR A 1 176 ? -11.384 18.605 -11.074 1.00 7.25 171 THR A CA 1
ATOM 1266 C C . THR A 1 176 ? -9.955 18.124 -11.347 1.00 6.91 171 THR A C 1
ATOM 1267 O O . THR A 1 176 ? -9.030 18.930 -11.397 1.00 7.12 171 THR A O 1
ATOM 1271 N N . GLU A 1 177 ? -9.790 16.824 -11.559 1.00 7.58 172 GLU A N 1
ATOM 1272 C CA . GLU A 1 177 ? -8.494 16.207 -11.847 1.00 7.78 172 GLU A CA 1
ATOM 1273 C C . GLU A 1 177 ? -8.009 16.386 -13.258 1.00 7.59 172 GLU A C 1
ATOM 1274 O O . GLU A 1 177 ? -6.855 16.145 -13.521 1.00 8.88 172 GLU A O 1
ATOM 1280 N N . SER A 1 178 ? -8.906 16.747 -14.172 1.00 7.09 173 SER A N 1
ATOM 1281 C CA . SER A 1 178 ? -8.545 17.005 -15.541 1.00 7.62 173 SER A CA 1
ATOM 1282 C C . SER A 1 178 ? -9.242 18.262 -15.999 1.00 7.80 173 SER A C 1
ATOM 1283 O O . SER A 1 178 ? -10.464 18.394 -15.881 1.00 8.74 173 SER A O 1
ATOM 1286 N N . PHE A 1 179 ? -8.456 19.243 -16.446 1.00 8.79 174 PHE A N 1
ATOM 1287 C CA . PHE A 1 179 ? -8.961 20.574 -16.782 1.00 7.76 174 PHE A CA 1
ATOM 1288 C C . PHE A 1 179 ? -8.243 21.113 -18.010 1.00 7.78 174 PHE A C 1
ATOM 1289 O O . PHE A 1 179 ? -7.032 21.030 -18.112 1.00 9.31 174 PHE A O 1
ATOM 1297 N N . SER A 1 180 ? -8.988 21.719 -18.909 1.00 6.19 175 SER A N 1
ATOM 1298 C CA . SER A 1 180 ? -8.421 22.464 -20.029 1.00 6.60 175 SER A CA 1
ATOM 1299 C C . SER A 1 180 ? -9.332 23.606 -20.333 1.00 6.54 175 SER A C 1
ATOM 1300 O O . SER A 1 180 ? -10.538 23.445 -20.466 1.00 7.08 175 SER A O 1
ATOM 1303 N N . GLY A 1 181 ? -8.734 24.783 -20.498 1.00 6.43 176 GLY A N 1
ATOM 1304 C CA . GLY A 1 181 ? -9.487 25.972 -20.884 1.00 7.58 176 GLY A CA 1
ATOM 1305 C C . GLY A 1 181 ? -8.551 27.162 -20.932 1.00 7.20 176 GLY A C 1
ATOM 1306 O O . GLY A 1 181 ? -7.336 27.015 -20.914 1.00 8.66 176 GLY A O 1
ATOM 1307 N N . ASP A 1 182 ? -9.153 28.325 -21.093 1.00 7.24 177 ASP A N 1
ATOM 1308 C CA . ASP A 1 182 ? -8.405 29.565 -21.256 1.00 7.33 177 ASP A CA 1
ATOM 1309 C C . ASP A 1 182 ? -8.327 30.317 -19.915 1.00 7.45 177 ASP A C 1
ATOM 1310 O O . ASP A 1 182 ? -9.293 30.929 -19.440 1.00 7.56 177 ASP A O 1
ATOM 1315 N N . LEU A 1 183 ? -7.146 30.248 -19.293 1.00 6.80 178 LEU A N 1
ATOM 1316 C CA . LEU A 1 183 ? -6.967 30.903 -18.015 1.00 6.96 178 LEU A CA 1
ATOM 1317 C C . LEU A 1 183 ? -7.164 32.421 -18.059 1.00 6.73 178 LEU A C 1
ATOM 1318 O O . LEU A 1 183 ? -7.506 33.039 -17.062 1.00 7.15 178 LEU A O 1
ATOM 1323 N N . ASN A 1 184 ? -6.940 33.030 -19.220 1.00 7.07 179 ASN A N 1
ATOM 1324 C CA . ASN A 1 184 ? -7.156 34.465 -19.338 1.00 7.15 179 ASN A CA 1
ATOM 1325 C C . ASN A 1 184 ? -8.600 34.856 -19.075 1.00 7.07 179 ASN A C 1
ATOM 1326 O O . ASN A 1 184 ? -8.873 35.996 -18.689 1.00 7.41 179 ASN A O 1
ATOM 1331 N N . ASP A 1 185 ? -9.552 33.931 -19.245 1.00 6.4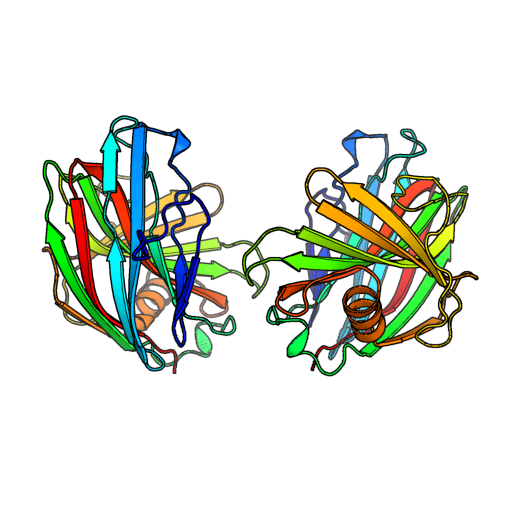2 180 ASP A N 1
ATOM 1332 C CA . ASP A 1 185 ? -10.940 34.239 -18.960 1.00 6.89 180 ASP A CA 1
ATOM 1333 C C . ASP A 1 185 ? -11.171 34.690 -17.506 1.00 6.81 180 ASP A C 1
ATOM 1334 O O . ASP A 1 185 ? -12.081 35.439 -17.235 1.00 6.65 180 ASP A O 1
ATOM 1339 N N . PHE A 1 186 ? -10.334 34.208 -16.623 1.00 6.38 181 PHE A N 1
ATOM 1340 C CA . PHE A 1 186 ? -10.463 34.608 -15.208 1.00 6.23 181 PHE A CA 1
ATOM 1341 C C . PHE A 1 186 ? -10.019 36.068 -15.032 1.00 6.70 181 PHE A C 1
ATOM 1342 O O . PHE A 1 186 ? -10.620 36.813 -14.241 1.00 6.75 181 PHE A O 1
ATOM 1350 N N . PHE A 1 187 ? -8.979 36.497 -15.756 1.00 6.80 182 PHE A N 1
ATOM 1351 C CA . PHE A 1 187 ? -8.533 37.880 -15.677 1.00 6.89 182 PHE A CA 1
ATOM 1352 C C . PHE A 1 187 ? -9.592 38.781 -16.326 1.00 7.00 182 PHE A C 1
ATOM 1353 O O . PHE A 1 187 ? -9.949 39.810 -15.740 1.00 7.36 182 PHE A O 1
ATOM 1361 N N . THR A 1 188 ? -10.123 38.392 -17.479 1.00 7.39 183 THR A N 1
ATOM 1362 C CA . THR A 1 188 ? -11.192 39.174 -18.081 1.00 7.66 183 THR A CA 1
ATOM 1363 C C . THR A 1 188 ? -12.369 39.308 -17.115 1.00 7.32 183 THR A C 1
ATOM 1364 O O . THR A 1 188 ? -12.993 40.372 -17.022 1.00 7.53 183 THR A O 1
ATOM 1368 N N . TYR A 1 189 ? -12.722 38.223 -16.410 1.00 7.04 184 TYR A N 1
ATOM 1369 C CA . TYR A 1 189 ? -13.812 38.272 -15.499 1.00 6.88 184 TYR A CA 1
ATOM 1370 C C . TYR A 1 189 ? -13.589 39.345 -14.434 1.00 7.14 184 TYR A C 1
ATOM 1371 O O . TYR A 1 189 ? -14.526 40.096 -14.092 1.00 7.27 184 TYR A O 1
ATOM 1380 N N . LEU A 1 190 ? -12.393 39.431 -13.867 1.00 6.57 185 LEU A N 1
ATOM 1381 C CA . LEU A 1 190 ? -12.138 40.382 -12.821 1.00 7.06 185 LEU A CA 1
ATOM 1382 C C . LEU A 1 190 ? -12.033 41.811 -13.359 1.00 7.28 185 LEU A C 1
ATOM 1383 O O . LEU A 1 190 ? -12.454 42.761 -12.670 1.00 8.14 185 LEU A O 1
ATOM 1388 N N . VAL A 1 191 ? -11.514 41.993 -14.570 1.00 7.27 186 VAL A N 1
ATOM 1389 C CA . VAL A 1 191 ? -11.538 43.306 -15.203 1.00 8.50 186 VAL A CA 1
ATOM 1390 C C . VAL A 1 191 ? -12.976 43.786 -15.403 1.00 9.09 186 VAL A C 1
ATOM 1391 O O . VAL A 1 191 ? -13.303 44.935 -15.122 1.00 11.00 186 VAL A O 1
ATOM 1395 N N . ASP A 1 192 ? -13.855 42.881 -15.839 1.00 8.25 187 ASP A N 1
ATOM 1396 C CA . ASP A 1 192 ? -15.236 43.250 -16.133 1.00 9.03 187 ASP A CA 1
ATOM 1397 C C . ASP A 1 192 ? -16.091 43.409 -14.895 1.00 9.15 187 ASP A C 1
ATOM 1398 O O . ASP A 1 192 ? -17.047 44.170 -14.898 1.00 13.42 187 ASP A O 1
ATOM 1403 N N . ASN A 1 193 ? -15.816 42.652 -13.849 1.00 7.82 188 ASN A N 1
ATOM 1404 C CA . ASN A 1 193 ? -16.749 42.529 -12.728 1.00 7.89 188 ASN A CA 1
ATOM 1405 C C . ASN A 1 193 ? -16.237 43.020 -11.398 1.00 8.46 188 ASN A C 1
ATOM 1406 O O . ASN A 1 193 ? -17.063 43.169 -10.472 1.00 9.43 188 ASN A O 1
ATOM 1411 N N . GLU A 1 194 ? -14.928 43.198 -11.219 1.00 8.57 189 GLU A N 1
ATOM 1412 C CA . GLU A 1 194 ? -14.358 43.561 -9.928 1.00 10.18 189 GLU A CA 1
ATOM 1413 C C . GLU A 1 194 ? -13.448 44.795 -9.999 1.00 11.20 189 GLU A C 1
ATOM 1414 O O . GLU A 1 194 ? -12.743 45.094 -9.058 1.00 16.21 189 GLU A O 1
ATOM 1420 N N . GLY A 1 195 ? -13.465 45.498 -11.109 1.00 11.38 190 GLY A N 1
ATOM 1421 C CA . GLY A 1 195 ? -12.690 46.765 -11.162 1.00 12.86 190 GLY A CA 1
ATOM 1422 C C . GLY A 1 195 ? -11.182 46.602 -11.256 1.00 13.57 190 GLY A C 1
ATOM 1423 O O . GLY A 1 195 ? -10.445 47.530 -10.961 1.00 15.97 190 GLY A O 1
ATOM 1424 N N . VAL A 1 196 ? -10.711 45.434 -11.653 1.00 12.57 191 VAL A N 1
ATOM 1425 C CA . VAL A 1 196 ? -9.288 45.217 -11.865 1.00 11.06 191 VAL A CA 1
ATOM 1426 C C . VAL A 1 196 ? -8.856 45.892 -13.175 1.00 9.85 191 VAL A C 1
ATOM 1427 O O . VAL A 1 196 ? -9.495 45.717 -14.208 1.00 11.42 191 VAL A O 1
ATOM 1431 N N . SER A 1 197 ? -7.758 46.648 -13.149 1.00 9.73 192 SER A N 1
ATOM 1432 C CA . SER A 1 197 ? -7.306 47.355 -14.341 1.00 10.23 192 SER A CA 1
ATOM 1433 C C . SER A 1 197 ? -6.659 46.413 -15.350 1.00 8.97 192 SER A C 1
ATOM 1434 O O . SER A 1 197 ? -5.769 45.623 -15.004 1.00 9.32 192 SER A O 1
ATOM 1437 N N . ASP A 1 198 ? -7.026 46.557 -16.610 1.00 9.66 193 ASP A N 1
ATOM 1438 C CA . ASP A 1 198 ? -6.401 45.764 -17.681 1.00 10.08 193 ASP A CA 1
ATOM 1439 C C . ASP A 1 198 ? -5.025 46.296 -18.074 1.00 8.72 193 ASP A C 1
ATOM 1440 O O . ASP A 1 198 ? -4.369 45.685 -18.916 1.00 9.43 193 ASP A O 1
ATOM 1445 N N . GLU A 1 199 ? -4.556 47.345 -17.390 1.00 8.82 194 GLU A N 1
ATOM 1446 C CA . GLU A 1 199 ? -3.191 47.840 -17.588 1.00 8.65 194 GLU A CA 1
ATOM 1447 C C . GLU A 1 199 ? -2.185 47.203 -16.675 1.00 8.84 194 GLU A C 1
ATOM 1448 O O . GLU A 1 199 ? -0.997 47.425 -16.817 1.00 9.08 194 GLU A O 1
ATOM 1454 N N . LEU A 1 200 ? -2.652 46.395 -15.719 1.00 7.57 195 LEU A N 1
ATOM 1455 C CA . LEU A 1 200 ? -1.734 45.689 -14.854 1.00 8.39 195 LEU A CA 1
ATOM 1456 C C . LEU A 1 200 ? -0.928 44.650 -15.586 1.00 7.70 195 LEU A C 1
ATOM 1457 O O . LEU A 1 200 ? -1.404 44.055 -16.548 1.00 8.53 195 LEU A O 1
ATOM 1462 N N . TYR A 1 201 ? 0.284 44.414 -15.098 1.00 7.60 196 TYR A N 1
ATOM 1463 C CA . TYR A 1 201 ? 1.165 43.380 -15.595 1.00 7.80 196 TYR A CA 1
ATOM 1464 C C . TYR A 1 201 ? 0.878 42.055 -14.905 1.00 7.40 196 TYR A C 1
ATOM 1465 O O . TYR A 1 201 ? 0.873 41.974 -13.660 1.00 8.24 196 TYR A O 1
ATOM 1474 N N . LEU A 1 202 ? 0.687 41.011 -15.725 1.00 7.48 197 LEU A N 1
ATOM 1475 C CA . LEU A 1 202 ? 0.703 39.639 -15.210 1.00 7.70 197 LEU A CA 1
ATOM 1476 C C . LEU A 1 202 ? 2.164 39.263 -15.058 1.00 8.02 197 LEU A C 1
ATOM 1477 O O . LEU A 1 202 ? 2.929 39.284 -16.034 1.00 8.15 197 LEU A O 1
ATOM 1482 N N . THR A 1 203 ? 2.554 38.944 -13.839 1.00 7.72 198 THR A N 1
ATOM 1483 C CA . THR A 1 203 ? 3.960 38.693 -13.536 1.00 8.32 198 THR A CA 1
ATOM 1484 C C . THR A 1 203 ? 4.302 37.231 -13.272 1.00 8.71 198 THR A C 1
ATOM 1485 O O . THR A 1 203 ? 5.467 36.851 -13.335 1.00 10.35 198 THR A O 1
ATOM 1489 N N . THR A 1 204 ? 3.296 36.428 -12.962 1.00 8.92 199 THR A N 1
ATOM 1490 C CA . THR A 1 204 ? 3.479 35.100 -12.398 1.00 8.43 199 THR A CA 1
ATOM 1491 C C . THR A 1 204 ? 2.356 34.188 -12.843 1.00 8.40 199 THR A C 1
ATOM 1492 O O . THR A 1 204 ? 1.179 34.564 -12.716 1.00 8.95 199 THR A O 1
ATOM 1496 N N . LEU A 1 205 ? 2.712 33.008 -13.334 1.00 7.82 200 LEU A N 1
ATOM 1497 C CA . LEU A 1 205 ? 1.737 31.987 -13.747 1.00 7.72 200 LEU A CA 1
ATOM 1498 C C . LEU A 1 205 ? 2.273 30.660 -13.199 1.00 6.99 200 LEU A C 1
ATOM 1499 O O . LEU A 1 205 ? 3.150 30.058 -13.783 1.00 7.38 200 LEU A O 1
ATOM 1504 N N . GLU A 1 206 ? 1.710 30.196 -12.084 1.00 6.35 201 GLU A N 1
ATOM 1505 C CA . GLU A 1 206 ? 2.130 29.001 -11.374 1.00 6.38 201 GLU A CA 1
ATOM 1506 C C . GLU A 1 206 ? 0.972 28.016 -11.225 1.00 6.24 201 GLU A C 1
ATOM 1507 O O . GLU A 1 206 ? -0.194 28.447 -11.129 1.00 6.55 201 GLU A O 1
ATOM 1513 N N . ALA A 1 207 ? 1.301 26.740 -11.143 1.00 6.65 202 ALA A N 1
ATOM 1514 C CA . ALA A 1 207 ? 0.290 25.702 -10.914 1.00 6.61 202 ALA A CA 1
ATOM 1515 C C . ALA A 1 207 ? 0.893 24.660 -9.983 1.00 6.36 202 ALA A C 1
ATOM 1516 O O . ALA A 1 207 ? 1.899 24.008 -10.340 1.00 6.61 202 ALA A O 1
ATOM 1518 N N . GLY A 1 208 ? 0.288 24.459 -8.817 1.00 6.54 203 GLY A N 1
ATOM 1519 C CA . GLY A 1 208 ? 0.828 23.522 -7.839 1.00 7.06 203 GLY A CA 1
ATOM 1520 C C . GLY A 1 208 ? -0.173 23.219 -6.767 1.00 6.95 203 GLY A C 1
ATOM 1521 O O . GLY A 1 208 ? -1.370 23.191 -7.011 1.00 6.30 203 GLY A O 1
ATOM 1522 N N . THR A 1 209 ? 0.334 22.982 -5.570 1.00 6.69 204 THR A N 1
ATOM 1523 C CA . THR A 1 209 ? -0.495 22.526 -4.440 1.00 6.28 204 THR A CA 1
ATOM 1524 C C . THR A 1 209 ? -0.076 23.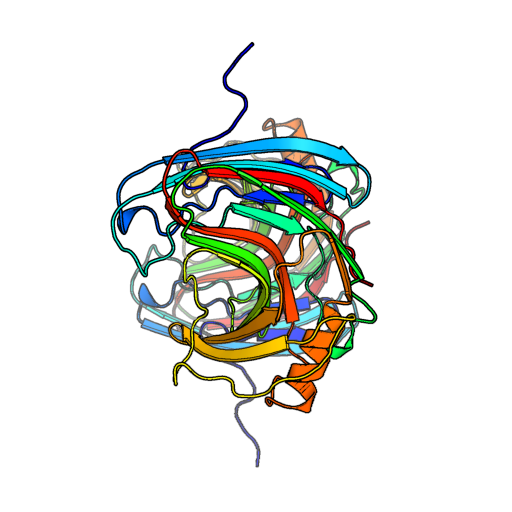190 -3.157 1.00 6.91 204 THR A C 1
ATOM 1525 O O . THR A 1 209 ? 1.119 23.289 -2.882 1.00 6.71 204 THR A O 1
ATOM 1529 N N . GLU A 1 210 ? -1.056 23.679 -2.397 1.00 6.40 205 GLU A N 1
ATOM 1530 C CA . GLU A 1 210 ? -0.817 24.147 -1.027 1.00 6.34 205 GLU A CA 1
ATOM 1531 C C . GLU A 1 210 ? -1.291 23.110 -0.007 1.00 6.70 205 GLU A C 1
ATOM 1532 O O . GLU A 1 210 ? -2.485 22.868 0.139 1.00 7.67 205 GLU A O 1
ATOM 1538 N N . PRO A 1 211 ? -0.364 22.462 0.713 1.00 8.07 206 PRO A N 1
ATOM 1539 C CA . PRO A 1 211 ? -0.725 21.599 1.838 1.00 7.86 206 PRO A CA 1
ATOM 1540 C C . PRO A 1 211 ? -0.851 22.383 3.129 1.00 7.54 206 PRO A C 1
ATOM 1541 O O . PRO A 1 211 ? -0.057 23.279 3.391 1.00 9.10 206 PRO A O 1
ATOM 1545 N N . PHE A 1 212 ? -1.843 21.991 3.926 1.00 8.22 207 PHE A N 1
ATOM 1546 C CA . PHE A 1 212 ? -1.970 22.416 5.283 1.00 8.46 207 PHE A CA 1
ATOM 1547 C C . PHE A 1 212 ? -1.470 21.279 6.195 1.00 9.36 207 PHE A C 1
ATOM 1548 O O . PHE A 1 212 ? -0.458 21.438 6.859 1.00 9.99 207 PHE A O 1
ATOM 1556 N N . THR A 1 213 ? -2.166 20.143 6.206 1.00 9.66 208 THR A N 1
ATOM 1557 C CA . THR A 1 213 ? -1.758 18.966 6.979 1.00 10.03 208 THR A CA 1
ATOM 1558 C C . THR A 1 213 ? -2.158 17.725 6.184 1.00 10.07 208 THR A C 1
ATOM 1559 O O . THR A 1 213 ? -2.989 17.814 5.283 1.00 9.26 208 THR A O 1
ATOM 1563 N N . GLY A 1 214 ? -1.543 16.587 6.520 1.00 9.71 209 GLY A N 1
ATOM 1564 C CA . GLY A 1 214 ? -1.824 15.330 5.866 1.00 9.91 209 GLY A CA 1
ATOM 1565 C C . GLY A 1 214 ? -0.612 14.452 6.058 1.00 9.74 209 GLY A C 1
ATOM 1566 O O . GLY A 1 214 ? 0.460 14.913 6.477 1.00 10.99 209 GLY A O 1
ATOM 1567 N N . SER A 1 215 ? -0.760 13.211 5.653 1.00 9.62 210 SER A N 1
ATOM 1568 C CA . SER A 1 215 ? 0.345 12.274 5.823 1.00 10.52 210 SER A CA 1
ATOM 1569 C C . SER A 1 215 ? 0.428 11.303 4.656 1.00 9.56 210 SER A C 1
ATOM 1570 O O . SER A 1 215 ? -0.572 10.896 4.059 1.00 11.08 210 SER A O 1
ATOM 1573 N N . ASN A 1 216 ? 1.685 10.993 4.314 1.00 10.05 211 ASN A N 1
ATOM 1574 C CA . ASN A 1 216 ? 2.012 10.069 3.232 1.00 11.43 211 ASN A CA 1
ATOM 1575 C C . ASN A 1 216 ? 1.291 10.467 1.930 1.00 9.40 211 ASN A C 1
ATOM 1576 O O . ASN A 1 216 ? 0.756 9.656 1.215 1.00 11.70 211 ASN A O 1
ATOM 1581 N N . ALA A 1 217 ? 1.309 11.775 1.691 1.00 9.65 212 ALA A N 1
ATOM 1582 C CA . ALA A 1 217 ? 0.639 12.345 0.533 1.00 9.14 212 ALA A CA 1
ATOM 1583 C C . ALA A 1 217 ? 1.515 12.335 -0.713 1.00 8.79 212 ALA A C 1
ATOM 1584 O O . ALA A 1 217 ? 2.752 12.482 -0.598 1.00 8.87 212 ALA A O 1
ATOM 1586 N N . LYS A 1 218 ? 0.916 12.226 -1.888 1.00 8.90 213 LYS A N 1
ATOM 1587 C CA . LYS A 1 218 ? 1.648 12.362 -3.131 1.00 9.62 213 LYS A CA 1
ATOM 1588 C C . LYS A 1 218 ? 0.714 12.966 -4.181 1.00 8.69 213 LYS A C 1
ATOM 1589 O O . LYS A 1 218 ? -0.348 12.403 -4.469 1.00 9.54 213 LYS A O 1
ATOM 1595 N N . LEU A 1 219 ? 1.141 14.050 -4.768 1.00 8.14 214 LEU A N 1
ATOM 1596 C CA . LEU A 1 219 ? 0.518 14.641 -5.950 1.00 8.16 214 LEU A CA 1
ATOM 1597 C C . LEU A 1 219 ? 1.284 14.190 -7.169 1.00 7.94 214 LEU A C 1
ATOM 1598 O O . LEU A 1 219 ? 2.487 14.409 -7.268 1.00 8.90 214 LEU A O 1
ATOM 1603 N N . THR A 1 220 ? 0.571 13.580 -8.102 1.00 8.68 215 THR A N 1
ATOM 1604 C CA . THR A 1 220 ? 1.138 13.228 -9.396 1.00 8.61 215 THR A CA 1
ATOM 1605 C C . THR A 1 220 ? 0.518 14.143 -10.424 1.00 7.82 215 THR A C 1
ATOM 1606 O O . THR A 1 220 ? -0.702 14.154 -10.574 1.00 9.76 215 THR A O 1
ATOM 1610 N N . VAL A 1 221 ? 1.337 14.937 -11.090 1.00 7.04 216 VAL A N 1
ATOM 1611 C CA . VAL A 1 221 ? 0.913 15.794 -12.222 1.00 7.26 216 VAL A CA 1
ATOM 1612 C C . VAL A 1 221 ? 1.359 15.067 -13.477 1.00 7.70 216 VAL A C 1
ATOM 1613 O O . VAL A 1 221 ? 2.534 15.071 -13.834 1.00 7.84 216 VAL A O 1
ATOM 1617 N N . SER A 1 222 ? 0.421 14.378 -14.115 1.00 7.58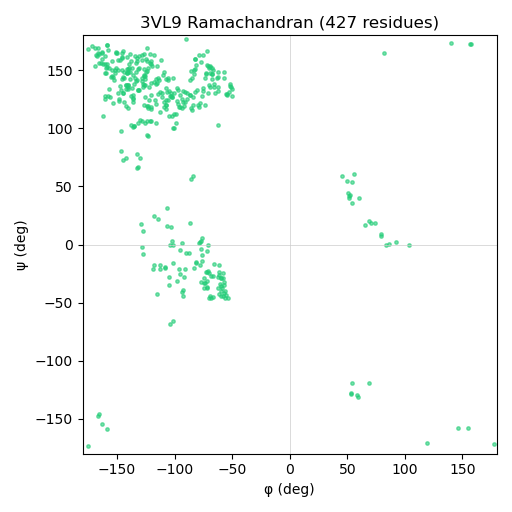 217 SER A N 1
ATOM 1618 C CA . SER A 1 222 ? 0.764 13.624 -15.303 1.00 8.37 217 SER A CA 1
ATOM 1619 C C . SER A 1 222 ? 0.985 14.508 -16.535 1.00 8.07 217 SER A C 1
ATOM 1620 O O . SER A 1 222 ? 1.733 14.138 -17.435 1.00 9.92 217 SER A O 1
ATOM 1623 N N . GLU A 1 223 ? 0.319 15.659 -16.575 1.00 8.52 218 GLU A N 1
ATOM 1624 C CA A GLU A 1 223 ? 0.463 16.597 -17.676 0.50 8.63 218 GLU A CA 1
ATOM 1625 C CA B GLU A 1 223 ? 0.489 16.609 -17.673 0.50 8.45 218 GLU A CA 1
ATOM 1626 C C . GLU A 1 223 ? 0.082 17.969 -17.184 1.00 7.52 218 GLU A C 1
ATOM 1627 O O . GLU A 1 223 ? -0.974 18.131 -16.561 1.00 9.57 218 GLU A O 1
ATOM 1638 N N . TYR A 1 224 ? 0.895 18.958 -17.501 1.00 8.28 219 TYR A N 1
ATOM 1639 C CA . TYR A 1 224 ? 0.544 20.346 -17.271 1.00 7.69 219 TYR A CA 1
ATOM 1640 C C . TYR A 1 224 ? 1.131 21.176 -18.396 1.00 8.23 219 TYR A C 1
ATOM 1641 O O . TYR A 1 224 ? 2.324 21.043 -18.686 1.00 10.68 219 TYR A O 1
ATOM 1650 N N . SER A 1 225 ? 0.321 22.027 -18.997 1.00 6.96 220 SER A N 1
ATOM 1651 C CA . SER A 1 225 ? 0.775 22.899 -20.065 1.00 7.05 220 SER A CA 1
ATOM 1652 C C . SER A 1 225 ? 0.160 24.265 -19.882 1.00 6.18 220 SER A C 1
ATOM 1653 O O . SER A 1 225 ? -0.975 24.373 -19.406 1.00 7.29 220 SER A O 1
ATOM 1656 N N . ILE A 1 226 ? 0.893 25.294 -20.307 1.00 7.16 221 ILE A N 1
ATOM 1657 C CA . ILE A 1 226 ? 0.351 26.631 -20.321 1.00 7.49 221 ILE A CA 1
ATOM 1658 C C . ILE A 1 226 ? 1.187 27.471 -21.294 1.00 7.88 221 ILE A C 1
ATOM 1659 O O . ILE A 1 226 ? 2.395 27.228 -21.418 1.00 9.63 221 ILE A O 1
ATOM 1664 N N . SER A 1 227 ? 0.541 28.429 -21.953 1.00 8.12 222 SER A N 1
ATOM 1665 C CA . SER A 1 227 ? 1.248 29.373 -22.805 1.00 9.59 222 SER A CA 1
ATOM 1666 C C . SER A 1 227 ? 0.460 30.667 -22.791 1.00 9.15 222 SER A C 1
ATOM 1667 O O . SER A 1 227 ? -0.696 30.713 -22.417 1.00 9.78 222 SER A O 1
ATOM 1670 N N . ILE A 1 228 ? 1.098 31.736 -23.255 1.00 10.33 223 ILE A N 1
ATOM 1671 C CA . ILE A 1 228 ? 0.478 33.064 -23.360 1.00 10.33 223 ILE A CA 1
ATOM 1672 C C . ILE A 1 228 ? 0.513 33.487 -24.816 1.00 11.98 223 ILE A C 1
ATOM 1673 O O . ILE A 1 228 ? 1.564 33.467 -25.455 1.00 15.28 223 ILE A O 1
ATOM 1678 N N . GLU A 1 229 ? -0.640 33.891 -25.332 1.00 12.35 224 GLU A N 1
ATOM 1679 C CA . GLU A 1 229 ? -0.813 34.347 -26.722 1.00 14.12 224 GLU A CA 1
ATOM 1680 C C . GLU A 1 229 ? -1.277 35.766 -26.690 1.00 13.68 224 GLU A C 1
ATOM 1681 O O . GLU A 1 229 ? -1.917 36.215 -25.720 1.00 12.54 224 GLU A O 1
ATOM 1688 N N . GLN B 1 9 ? 1.308 73.381 -7.841 1.00 22.43 4 GLN B N 1
ATOM 1689 C CA . GLN B 1 9 ? 2.745 73.138 -7.594 1.00 21.53 4 GLN B CA 1
ATOM 1690 C C . GLN B 1 9 ? 2.926 72.515 -6.233 1.00 16.36 4 GLN B C 1
ATOM 1691 O O . GLN B 1 9 ? 2.579 73.124 -5.242 1.00 12.53 4 GLN B O 1
ATOM 1697 N N . ARG B 1 10 ? 3.498 71.321 -6.205 1.00 15.68 5 ARG B N 1
ATOM 1698 C CA . ARG B 1 10 ? 3.725 70.571 -4.969 1.00 12.83 5 ARG B CA 1
ATOM 1699 C C . ARG B 1 10 ? 5.203 70.208 -4.821 1.00 13.01 5 ARG B C 1
ATOM 1700 O O . ARG B 1 10 ? 6.031 70.280 -5.759 1.00 15.14 5 ARG B O 1
ATOM 1708 N N . ARG B 1 11 ? 5.542 69.735 -3.645 1.00 10.66 6 ARG B N 1
ATOM 1709 C CA . ARG B 1 11 ? 6.744 68.924 -3.445 1.00 10.67 6 ARG B CA 1
ATOM 1710 C C . ARG B 1 11 ? 6.554 67.661 -4.281 1.00 11.67 6 ARG B C 1
ATOM 1711 O O . ARG B 1 11 ? 5.778 66.757 -3.929 1.00 15.09 6 ARG B O 1
ATOM 1719 N N . SER B 1 12 ? 7.228 67.608 -5.429 1.00 10.34 7 SER B N 1
ATOM 1720 C CA . SER B 1 12 ? 7.136 66.440 -6.305 1.00 11.92 7 SER B CA 1
ATOM 1721 C C . SER B 1 12 ? 8.209 65.411 -5.996 1.00 10.68 7 SER B C 1
ATOM 1722 O O . SER B 1 12 ? 8.048 64.263 -6.389 1.00 11.47 7 SER B O 1
ATOM 1725 N N . ASP B 1 13 ? 9.309 65.805 -5.336 1.00 9.11 8 ASP B N 1
ATOM 1726 C CA . ASP B 1 13 ? 10.237 64.796 -4.844 1.00 8.10 8 ASP B CA 1
ATOM 1727 C C . ASP B 1 13 ? 9.524 63.907 -3.807 1.00 8.29 8 ASP B C 1
ATOM 1728 O O . ASP B 1 13 ? 8.642 64.394 -3.133 1.00 10.17 8 ASP B O 1
ATOM 1733 N N . PHE B 1 14 ? 9.917 62.638 -3.738 1.00 8.43 9 PHE B N 1
ATOM 1734 C CA . PHE B 1 14 ? 9.414 61.688 -2.761 1.00 7.92 9 PHE B CA 1
ATOM 1735 C C . PHE B 1 14 ? 10.482 61.445 -1.697 1.00 8.02 9 PHE B C 1
ATOM 1736 O O . PHE B 1 14 ? 11.686 61.379 -2.009 1.00 7.99 9 PHE B O 1
ATOM 1744 N N . CYS B 1 15 ? 10.046 61.282 -0.449 1.00 8.31 10 CYS B N 1
ATOM 1745 C CA . CYS B 1 15 ? 10.961 61.293 0.693 1.00 8.03 10 CYS B CA 1
ATOM 1746 C C . CYS B 1 15 ? 10.810 60.086 1.608 1.00 8.34 10 CYS B C 1
ATOM 1747 O O . CYS B 1 15 ? 11.537 59.938 2.573 1.00 9.98 10 CYS B O 1
ATOM 1750 N N . GLY B 1 16 ? 9.868 59.194 1.320 1.00 8.87 11 GLY B N 1
ATOM 1751 C CA . GLY B 1 16 ? 9.626 58.075 2.199 1.00 9.28 11 GLY B CA 1
ATOM 1752 C C . GLY B 1 16 ? 10.663 56.996 2.052 1.00 9.07 11 GLY B C 1
ATOM 1753 O O . GLY B 1 16 ? 11.289 56.810 0.982 1.00 9.30 11 GLY B O 1
ATOM 1754 N N . GLN B 1 17 ? 10.814 56.197 3.083 1.00 9.14 12 GLN B N 1
ATOM 1755 C CA . GLN B 1 17 ? 11.855 55.189 3.114 1.00 9.41 12 GLN B CA 1
ATOM 1756 C C . GLN B 1 17 ? 11.818 54.247 1.928 1.00 9.53 12 GLN B C 1
ATOM 1757 O O . GLN B 1 17 ? 12.866 53.881 1.419 1.00 9.22 12 GLN B O 1
ATOM 1763 N N . TRP B 1 18 ? 10.624 53.794 1.545 1.00 8.44 13 TRP B N 1
ATOM 1764 C CA . TRP B 1 18 ? 10.443 52.794 0.509 1.00 8.59 13 TRP B CA 1
ATOM 1765 C C . TRP B 1 18 ? 9.658 53.357 -0.666 1.00 7.99 13 TRP B C 1
ATOM 1766 O O . TRP B 1 18 ? 9.124 52.590 -1.441 1.00 9.56 13 TRP B O 1
ATOM 1777 N N . ASP B 1 19 ? 9.679 54.658 -0.865 1.00 8.00 14 ASP B N 1
ATOM 1778 C CA . ASP B 1 19 ? 9.019 55.238 -2.032 1.00 7.75 14 ASP B CA 1
ATOM 1779 C C . ASP B 1 19 ? 9.730 54.918 -3.323 1.00 7.97 14 ASP B C 1
ATOM 1780 O O . ASP B 1 19 ? 10.924 54.692 -3.326 1.00 8.12 14 ASP B O 1
ATOM 1785 N N . THR B 1 20 ? 8.952 54.885 -4.403 1.00 8.10 15 THR B N 1
ATOM 1786 C CA . THR B 1 20 ? 9.475 54.574 -5.728 1.00 8.15 15 THR B CA 1
ATOM 1787 C C . THR B 1 20 ? 8.785 55.449 -6.741 1.00 8.91 15 THR B C 1
ATOM 1788 O O . THR B 1 20 ? 7.726 55.997 -6.512 1.00 9.73 15 THR B O 1
ATOM 1792 N N . ALA B 1 21 ? 9.422 55.551 -7.893 1.00 8.85 16 ALA B N 1
ATOM 1793 C CA . ALA B 1 21 ? 8.763 56.152 -9.086 1.00 9.06 16 ALA B CA 1
ATOM 1794 C C . ALA B 1 21 ? 9.038 55.219 -10.239 1.00 7.80 16 ALA B C 1
ATOM 1795 O O . ALA B 1 21 ? 10.150 54.711 -10.421 1.00 10.43 16 ALA B O 1
ATOM 1797 N N . THR B 1 22 ? 8.070 55.028 -11.109 1.00 8.15 17 THR B N 1
ATOM 1798 C CA . THR B 1 22 ? 8.238 54.313 -12.352 1.00 8.67 17 THR B CA 1
ATOM 1799 C C . THR B 1 22 ? 8.654 55.307 -13.420 1.00 7.11 17 THR B C 1
ATOM 1800 O O . THR B 1 22 ? 8.036 56.378 -13.538 1.00 9.76 17 THR B O 1
ATOM 1804 N N . ALA B 1 23 ? 9.700 54.988 -14.151 1.00 6.90 18 ALA B N 1
ATOM 1805 C CA . ALA B 1 23 ? 10.321 55.956 -15.078 1.00 7.29 18 ALA B CA 1
ATOM 1806 C C . ALA B 1 23 ? 10.871 55.245 -16.292 1.00 8.02 18 ALA B C 1
ATOM 1807 O O . ALA B 1 23 ? 12.057 54.954 -16.408 1.00 8.77 18 ALA B O 1
ATOM 1809 N N . GLY B 1 24 ? 9.973 54.941 -17.216 1.00 8.81 19 GLY B N 1
ATOM 1810 C CA . GLY B 1 24 ? 10.411 54.339 -18.482 1.00 8.70 19 GLY B CA 1
ATOM 1811 C C . GLY B 1 24 ? 10.929 52.929 -18.284 1.00 8.98 19 GLY B C 1
ATOM 1812 O O . GLY B 1 24 ? 10.186 52.074 -17.780 1.00 9.99 19 GLY B O 1
ATOM 1813 N N . ASP B 1 25 ? 12.194 52.719 -18.627 1.00 9.13 20 ASP B N 1
ATOM 1814 C CA . ASP B 1 25 ? 12.848 51.439 -18.417 1.00 8.74 20 ASP B CA 1
ATOM 1815 C C . ASP B 1 25 ? 13.299 51.202 -16.983 1.00 7.74 20 ASP B C 1
ATOM 1816 O O . ASP B 1 25 ? 13.869 50.150 -16.704 1.00 8.24 20 ASP B O 1
ATOM 1821 N N . PHE B 1 26 ? 13.031 52.156 -16.081 1.00 6.80 21 PHE B N 1
ATOM 1822 C CA . PHE B 1 26 ? 13.565 52.146 -14.732 1.00 6.86 21 PHE B CA 1
ATOM 1823 C C . PHE B 1 26 ? 12.496 52.207 -13.683 1.00 7.05 21 PHE B C 1
ATOM 1824 O O . PHE B 1 26 ? 11.391 52.730 -13.877 1.00 7.81 21 PHE B O 1
ATOM 1832 N N . THR B 1 27 ? 12.880 51.750 -12.520 1.00 7.35 22 THR B N 1
ATOM 1833 C CA . THR B 1 27 ? 12.285 52.136 -11.266 1.00 7.29 22 THR B CA 1
ATOM 1834 C C . THR B 1 27 ? 13.299 52.974 -10.501 1.00 7.46 22 THR B C 1
ATOM 1835 O O . THR B 1 27 ? 14.439 52.541 -10.386 1.00 8.13 22 THR B O 1
ATOM 1839 N N . LEU B 1 28 ? 12.872 54.130 -10.005 1.00 6.94 23 LEU B N 1
ATOM 1840 C CA . LEU B 1 28 ? 13.725 54.951 -9.144 1.00 7.19 23 LEU B CA 1
ATOM 1841 C C . LEU B 1 28 ? 13.304 54.671 -7.707 1.00 6.81 23 LEU B C 1
ATOM 1842 O O . LEU B 1 28 ? 12.172 54.967 -7.343 1.00 8.05 23 LEU B O 1
ATOM 1847 N N . TYR B 1 29 ? 14.187 54.041 -6.958 1.00 7.62 24 TYR B N 1
ATOM 1848 C CA . TYR B 1 29 ? 13.923 53.646 -5.579 1.00 8.27 24 TYR B CA 1
ATOM 1849 C C . TYR B 1 29 ? 14.559 54.623 -4.637 1.00 7.64 24 TYR B C 1
ATOM 1850 O O . TYR B 1 29 ? 15.758 54.949 -4.762 1.00 8.77 24 TYR B O 1
ATOM 1859 N N . ASN B 1 30 ? 13.798 55.114 -3.653 1.00 8.09 25 ASN B N 1
ATOM 1860 C CA . ASN B 1 30 ? 14.427 55.880 -2.548 1.00 8.81 25 ASN B CA 1
ATOM 1861 C C . ASN B 1 30 ? 15.314 54.967 -1.645 1.00 8.87 25 ASN B C 1
ATOM 1862 O O . ASN B 1 30 ? 16.420 55.305 -1.336 1.00 8.82 25 ASN B O 1
ATOM 1867 N N . ASP B 1 31 ? 14.769 53.805 -1.274 1.00 8.26 26 ASP B N 1
ATOM 1868 C CA . ASP B 1 31 ? 15.580 52.776 -0.639 1.00 7.92 26 ASP B CA 1
ATOM 1869 C C . ASP B 1 31 ? 16.418 53.317 0.525 1.00 8.06 26 ASP B C 1
ATOM 1870 O O . ASP B 1 31 ? 17.650 53.172 0.536 1.00 8.17 26 ASP B O 1
ATOM 1875 N N . LEU B 1 32 ? 15.760 53.963 1.502 1.00 7.63 27 LEU B N 1
ATOM 1876 C CA . LEU B 1 32 ? 16.479 54.520 2.632 1.00 8.09 27 LEU B CA 1
ATOM 1877 C C . LEU B 1 32 ? 16.691 53.410 3.674 1.00 7.71 27 LEU B C 1
ATOM 1878 O O . LEU B 1 32 ? 16.278 53.488 4.857 1.00 8.93 27 LEU B O 1
ATOM 1883 N N . TRP B 1 33 ? 17.375 52.344 3.258 1.00 8.05 28 TRP B N 1
ATOM 1884 C CA . TRP B 1 33 ? 17.379 51.110 4.044 1.00 8.71 28 TRP B CA 1
ATOM 1885 C C . TRP B 1 33 ? 18.151 51.198 5.341 1.00 9.56 28 TRP B C 1
ATOM 1886 O O . TRP B 1 33 ? 17.900 50.464 6.284 1.00 10.48 28 TRP B O 1
ATOM 1897 N N . GLY B 1 34 ? 19.098 52.115 5.383 1.00 9.98 29 GLY B N 1
ATOM 1898 C CA . GLY B 1 34 ? 20.003 52.270 6.529 1.00 10.64 29 GLY B CA 1
ATOM 1899 C C . GLY B 1 34 ? 19.707 53.492 7.362 1.00 10.56 29 GLY B C 1
ATOM 1900 O O . GLY B 1 34 ? 20.519 53.852 8.251 1.00 13.39 29 GLY B O 1
ATOM 1901 N N . GLU B 1 35 ? 18.534 54.095 7.209 1.00 10.71 30 GLU B N 1
ATOM 1902 C CA . GLU B 1 35 ? 18.246 55.379 7.889 1.00 12.06 30 GLU B CA 1
ATOM 1903 C C . GLU B 1 35 ? 18.280 55.251 9.430 1.00 11.87 30 GLU B C 1
ATOM 1904 O O . GLU B 1 35 ? 18.606 56.217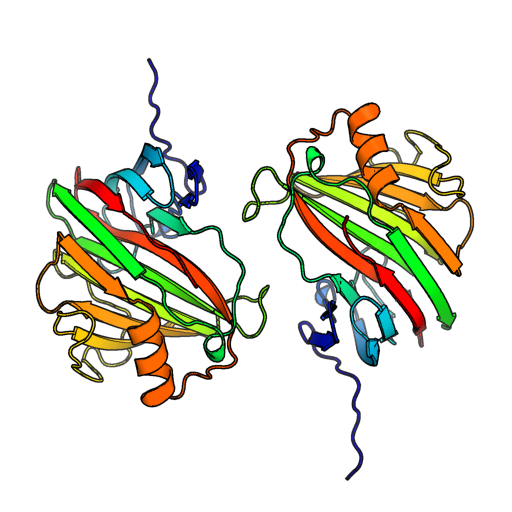 10.127 1.00 13.13 30 GLU B O 1
ATOM 1910 N N . SER B 1 36 ? 17.981 54.080 9.962 1.00 12.91 31 SER B N 1
ATOM 1911 C CA . SER B 1 36 ? 18.073 53.884 11.434 1.00 13.85 31 SER B CA 1
ATOM 1912 C C . SER B 1 36 ? 19.473 54.090 11.980 1.00 12.46 31 SER B C 1
ATOM 1913 O O . SER B 1 36 ? 19.602 54.253 13.193 1.00 15.87 31 SER B O 1
ATOM 1916 N N . ALA B 1 37 ? 20.517 54.061 11.137 1.00 12.90 32 ALA B N 1
ATOM 1917 C CA . ALA B 1 37 ? 21.909 54.283 11.610 1.00 13.31 32 ALA B CA 1
ATOM 1918 C C . ALA B 1 37 ? 22.273 55.727 11.876 1.00 12.11 32 ALA B C 1
ATOM 1919 O O . ALA B 1 37 ? 23.343 56.008 12.391 1.00 13.59 32 ALA B O 1
ATOM 1921 N N . GLY B 1 38 ? 21.371 56.649 11.599 1.00 10.80 33 GLY B N 1
ATOM 1922 C CA . GLY B 1 38 ? 21.693 58.042 11.880 1.00 11.20 33 GLY B CA 1
ATOM 1923 C C . GLY B 1 38 ? 20.427 58.898 11.888 1.00 10.19 33 GLY B C 1
ATOM 1924 O O . GLY B 1 38 ? 19.327 58.424 12.121 1.00 13.16 33 GLY B O 1
ATOM 1925 N N . THR B 1 39 ? 20.625 60.169 11.607 1.00 10.05 34 THR B N 1
ATOM 1926 C CA . THR B 1 39 ? 19.584 61.169 11.693 1.00 11.05 34 THR B CA 1
ATOM 1927 C C . THR B 1 39 ? 19.614 61.967 10.395 1.00 10.80 34 THR B C 1
ATOM 1928 O O . THR B 1 39 ? 20.678 62.461 9.970 1.00 11.58 34 THR B O 1
ATOM 1932 N N . GLY B 1 40 ? 18.456 62.187 9.785 1.00 10.30 35 GLY B N 1
ATOM 1933 C CA . GLY B 1 40 ? 18.400 62.984 8.577 1.00 10.12 35 GLY B CA 1
ATOM 1934 C C . GLY B 1 40 ? 17.214 62.633 7.729 1.00 9.30 35 GLY B C 1
ATOM 1935 O O . GLY B 1 40 ? 16.212 62.090 8.240 1.00 11.18 35 GLY B O 1
ATOM 1936 N N . SER B 1 41 ? 17.335 62.963 6.437 1.00 7.93 36 SER B N 1
ATOM 1937 C CA . SER B 1 41 ? 16.252 62.785 5.507 1.00 9.07 36 SER B CA 1
ATOM 1938 C C . SER B 1 41 ? 16.787 62.835 4.100 1.00 8.18 36 SER B C 1
ATOM 1939 O O . SER B 1 41 ? 17.892 63.295 3.854 1.00 8.37 36 SER B O 1
ATOM 1942 N N . GLN B 1 42 ? 15.953 62.380 3.184 1.00 7.75 37 GLN B N 1
ATOM 1943 C CA . GLN B 1 42 ? 16.397 62.240 1.799 1.00 7.15 37 GLN B CA 1
ATOM 1944 C C . GLN B 1 42 ? 15.177 62.234 0.873 1.00 6.70 37 GLN B C 1
ATOM 1945 O O . GLN B 1 42 ? 14.247 61.474 1.085 1.00 8.23 37 GLN B O 1
ATOM 1951 N N . CYS B 1 43 ? 15.211 63.120 -0.147 1.00 6.60 38 CYS B N 1
ATOM 1952 C CA . CYS B 1 43 ? 14.120 63.297 -1.080 1.00 7.37 38 CYS B CA 1
ATOM 1953 C C . CYS B 1 43 ? 14.640 63.198 -2.499 1.00 6.93 38 CYS B C 1
ATOM 1954 O O . CYS B 1 43 ? 15.721 63.696 -2.813 1.00 7.88 38 CYS B O 1
ATOM 1957 N N . THR B 1 44 ? 13.850 62.600 -3.379 1.00 7.44 39 THR B N 1
ATOM 1958 C CA . THR B 1 44 ? 14.323 62.164 -4.693 1.00 6.99 39 THR B CA 1
ATOM 1959 C C . THR B 1 44 ? 13.282 62.431 -5.754 1.00 7.16 39 THR B C 1
ATOM 1960 O O . THR B 1 44 ? 12.077 62.367 -5.470 1.00 7.57 39 THR B O 1
ATOM 1964 N N . GLY B 1 45 ? 13.707 62.704 -6.976 1.00 7.24 40 GLY B N 1
ATOM 1965 C CA . GLY B 1 45 ? 12.745 62.841 -8.058 1.00 7.26 40 GLY B CA 1
ATOM 1966 C C . GLY B 1 45 ? 13.337 62.596 -9.422 1.00 7.10 40 GLY B C 1
ATOM 1967 O O . GLY B 1 45 ? 14.510 62.767 -9.655 1.00 7.20 40 GLY B O 1
ATOM 1968 N N . VAL B 1 46 ? 12.443 62.136 -10.293 1.00 7.26 41 VAL B N 1
ATOM 1969 C CA . VAL B 1 46 ? 12.717 61.982 -11.687 1.00 7.29 41 VAL B CA 1
ATOM 1970 C C . VAL B 1 46 ? 12.541 63.304 -12.432 1.00 6.80 41 VAL B C 1
ATOM 1971 O O . VAL B 1 46 ? 11.548 63.999 -12.228 1.00 7.86 41 VAL B O 1
ATOM 1975 N N . ASP B 1 47 ? 13.512 63.683 -13.243 1.00 6.57 42 ASP B N 1
ATOM 1976 C CA . ASP B 1 47 ? 13.444 64.876 -14.071 1.00 6.59 42 ASP B CA 1
ATOM 1977 C C . ASP B 1 47 ? 12.920 64.615 -15.462 1.00 6.71 42 ASP B C 1
ATOM 1978 O O . ASP B 1 47 ? 12.175 65.450 -16.017 1.00 7.21 42 ASP B O 1
ATOM 1983 N N . SER B 1 48 ? 13.301 63.497 -16.064 1.00 6.85 43 SER B N 1
ATOM 1984 C CA . SER B 1 48 ? 12.845 63.128 -17.399 1.00 6.54 43 SER B CA 1
ATOM 1985 C C . SER B 1 48 ? 13.213 61.671 -17.648 1.00 5.97 43 SER B C 1
ATOM 1986 O O . SER B 1 48 ? 14.044 61.097 -16.910 1.00 6.48 43 SER B O 1
ATOM 1989 N N . TYR B 1 49 ? 12.579 61.049 -18.640 1.00 6.29 44 TYR B N 1
ATOM 1990 C CA . TYR B 1 49 ? 13.027 59.747 -19.116 1.00 6.22 44 TYR B CA 1
ATOM 1991 C C . TYR B 1 49 ? 12.599 59.570 -20.531 1.00 6.58 44 TYR B C 1
ATOM 1992 O O . TYR B 1 49 ? 11.631 60.198 -20.970 1.00 6.71 44 TYR B O 1
ATOM 2001 N N . SER B 1 50 ? 13.276 58.691 -21.226 1.00 7.38 45 SER B N 1
ATOM 2002 C CA . SER B 1 50 ? 12.894 58.305 -22.611 1.00 7.51 45 SER B CA 1
ATOM 2003 C C . SER B 1 50 ? 13.729 57.119 -22.944 1.00 8.62 45 SER B C 1
ATOM 2004 O O . SER B 1 50 ? 14.835 56.976 -22.458 1.00 9.52 45 SER B O 1
ATOM 2007 N N . GLY B 1 51 ? 13.251 56.276 -23.843 1.00 8.68 46 GLY B N 1
ATOM 2008 C CA . GLY B 1 51 ? 14.097 55.174 -24.309 1.00 9.52 46 GLY B CA 1
ATOM 2009 C C . GLY B 1 51 ? 14.632 54.387 -23.118 1.00 9.58 46 GLY B C 1
ATOM 2010 O O . GLY B 1 51 ? 13.880 53.975 -22.251 1.00 11.14 46 GLY B O 1
ATOM 2011 N N . ASP B 1 52 ? 15.930 54.205 -23.134 1.00 9.36 47 ASP B N 1
ATOM 2012 C CA . ASP B 1 52 ? 16.649 53.512 -22.027 1.00 8.67 47 ASP B CA 1
ATOM 2013 C C . ASP B 1 52 ? 17.438 54.465 -21.175 1.00 7.94 47 ASP B C 1
ATOM 2014 O O . ASP B 1 52 ? 18.464 54.079 -20.621 1.00 8.50 47 ASP B O 1
ATOM 2019 N N . THR B 1 53 ? 16.928 55.689 -21.070 1.00 7.74 48 THR B N 1
ATOM 2020 C CA . THR B 1 53 ? 17.591 56.814 -20.406 1.00 7.76 48 THR B CA 1
ATOM 2021 C C . THR B 1 53 ? 16.685 57.436 -19.373 1.00 7.41 48 THR B C 1
ATOM 2022 O O . THR B 1 53 ? 15.459 57.440 -19.446 1.00 7.95 48 THR B O 1
ATOM 2026 N N . ILE B 1 54 ? 17.332 57.997 -18.368 1.00 6.94 49 ILE B N 1
ATOM 2027 C CA . ILE B 1 54 ? 16.677 58.704 -17.275 1.00 6.43 49 ILE B CA 1
ATOM 2028 C C . ILE B 1 54 ? 17.579 59.820 -16.753 1.00 6.49 49 ILE B C 1
ATOM 2029 O O . ILE B 1 54 ? 18.802 59.715 -16.782 1.00 7.38 49 ILE B O 1
ATOM 2034 N N . ALA B 1 55 ? 16.947 60.866 -16.254 1.00 5.91 50 ALA B N 1
ATOM 2035 C CA . ALA B 1 55 ? 17.597 61.971 -15.518 1.00 5.86 50 ALA B CA 1
ATOM 2036 C C . ALA B 1 55 ? 16.826 62.109 -14.217 1.00 5.88 50 ALA B C 1
ATOM 2037 O O . ALA B 1 55 ? 15.622 62.092 -14.217 1.00 6.99 50 ALA B O 1
ATOM 2039 N N . TRP B 1 56 ? 17.571 62.260 -13.132 1.00 6.26 51 TRP B N 1
ATOM 2040 C CA . TRP B 1 56 ? 16.979 62.273 -11.798 1.00 6.04 51 TRP B CA 1
ATOM 2041 C C . TRP B 1 56 ? 17.915 62.952 -10.848 1.00 6.07 51 TRP B C 1
ATOM 2042 O O . TRP B 1 56 ? 19.059 63.252 -11.176 1.00 6.98 51 TRP B O 1
ATOM 2053 N N . HIS B 1 57 ? 17.410 63.171 -9.653 1.00 6.53 52 HIS B N 1
ATOM 2054 C CA . HIS B 1 57 ? 18.207 63.803 -8.592 1.00 6.63 52 HIS B CA 1
ATOM 2055 C C . HIS B 1 57 ? 17.788 63.304 -7.237 1.00 6.03 52 HIS B C 1
ATOM 2056 O O . HIS B 1 57 ? 16.685 62.813 -7.040 1.00 6.45 52 HIS B O 1
ATOM 2063 N N . THR B 1 58 ? 18.690 63.456 -6.266 1.00 6.56 53 THR B N 1
ATOM 2064 C CA . THR B 1 58 ? 18.366 63.187 -4.872 1.00 6.73 53 THR B CA 1
ATOM 2065 C C . THR B 1 58 ? 19.123 64.152 -3.974 1.00 7.32 53 THR B C 1
ATOM 2066 O O . THR B 1 58 ? 20.234 64.509 -4.264 1.00 8.66 53 THR B O 1
ATOM 2070 N N . SER B 1 59 ? 18.450 64.590 -2.909 1.00 7.59 54 SER B N 1
ATOM 2071 C CA . SER B 1 59 ? 18.986 65.559 -1.966 1.00 8.64 54 SER B CA 1
ATOM 2072 C C . SER B 1 59 ? 18.874 64.940 -0.599 1.00 7.40 54 SER B C 1
ATOM 2073 O O . SER B 1 59 ? 17.884 64.298 -0.261 1.00 7.76 54 SER B O 1
ATOM 2076 N N . TRP B 1 60 ? 19.874 65.194 0.225 1.00 7.56 55 TRP B N 1
ATOM 2077 C CA . TRP B 1 60 ? 19.915 64.540 1.501 1.00 7.34 55 TRP B CA 1
ATOM 2078 C C . TRP B 1 60 ? 20.778 65.278 2.501 1.00 7.49 55 TRP B C 1
ATOM 2079 O O . TRP B 1 60 ? 21.729 65.984 2.153 1.00 7.64 55 TRP B O 1
ATOM 2090 N N . SER B 1 61 ? 20.468 65.062 3.787 1.00 8.13 56 SER B N 1
ATOM 2091 C CA . SER B 1 61 ? 21.329 65.432 4.923 1.00 7.75 56 SER B CA 1
ATOM 2092 C C . SER B 1 61 ? 21.296 64.242 5.858 1.00 7.61 56 SER B C 1
ATOM 2093 O O . SER B 1 61 ? 20.240 63.772 6.202 1.00 8.62 56 SER B O 1
ATOM 2096 N N . TRP B 1 62 ? 22.471 63.717 6.222 1.00 8.40 57 TRP B N 1
ATOM 2097 C CA . TRP B 1 62 ? 22.605 62.558 7.100 1.00 8.73 57 TRP B CA 1
ATOM 2098 C C . TRP B 1 62 ? 23.723 62.814 8.101 1.00 8.93 57 TRP B C 1
ATOM 2099 O O . TRP B 1 62 ? 24.801 63.273 7.710 1.00 9.92 57 TRP B O 1
ATOM 2110 N N A SER B 1 63 ? 23.472 62.504 9.365 0.50 10.29 58 SER B N 1
ATOM 2111 N N B SER B 1 63 ? 23.474 62.497 9.362 0.50 9.50 58 SER B N 1
ATOM 2112 C CA A SER B 1 63 ? 24.496 62.643 10.371 0.50 12.58 58 SER B CA 1
ATOM 2113 C CA B SER B 1 63 ? 24.487 62.685 10.369 0.50 11.01 58 SER B CA 1
ATOM 2114 C C A SER B 1 63 ? 24.471 61.378 11.190 0.50 10.46 58 SER B C 1
ATOM 2115 C C B SER B 1 63 ? 24.455 61.426 11.227 0.50 9.81 58 SER B C 1
ATOM 2116 O O A SER B 1 63 ? 23.455 60.662 11.246 0.50 12.58 58 SER B O 1
ATOM 2117 O O B SER B 1 63 ? 23.419 60.747 11.325 0.50 12.61 58 SER B O 1
ATOM 2122 N N . GLY B 1 64 ? 25.576 61.106 11.872 1.00 12.21 59 GLY B N 1
ATOM 2123 C CA . GLY B 1 64 ? 25.657 59.935 12.722 1.00 11.54 59 GLY B CA 1
ATOM 2124 C C . GLY B 1 64 ? 26.014 58.712 11.923 1.00 11.78 59 GLY B C 1
ATOM 2125 O O . GLY B 1 64 ? 25.857 58.685 10.709 1.00 11.33 59 GLY B O 1
ATOM 2126 N N . GLY B 1 65 ? 26.517 57.680 12.577 1.00 11.39 60 GLY B N 1
ATOM 2127 C CA . GLY B 1 65 ? 26.857 56.413 11.919 1.00 10.59 60 GLY B CA 1
ATOM 2128 C C . GLY B 1 65 ? 27.812 56.650 10.783 1.00 10.53 60 GLY B C 1
ATOM 2129 O O . GLY B 1 65 ? 27.506 56.301 9.663 1.00 11.85 60 GLY B O 1
ATOM 2130 N N . SER B 1 66 ? 28.993 57.194 11.045 1.00 11.70 61 SER B N 1
ATOM 2131 C CA . SER B 1 66 ? 29.912 57.695 10.019 1.00 12.47 61 SER B CA 1
ATOM 2132 C C . SER B 1 66 ? 30.302 56.644 8.997 1.00 12.77 61 SER B C 1
ATOM 2133 O O . SER B 1 66 ? 30.569 57.007 7.855 1.00 13.35 61 SER B O 1
ATOM 2136 N N . SER B 1 67 ? 30.378 55.374 9.406 1.00 11.77 62 SER B N 1
ATOM 2137 C CA A SER B 1 67 ? 30.770 54.304 8.489 0.50 12.83 62 SER B CA 1
ATOM 2138 C CA B SER B 1 67 ? 30.767 54.295 8.497 0.50 13.27 62 SER B CA 1
ATOM 2139 C C . SER B 1 67 ? 29.584 53.429 8.073 1.00 12.47 62 SER B C 1
ATOM 2140 O O . SER B 1 67 ? 29.791 52.370 7.466 1.00 14.49 62 SER B O 1
ATOM 2145 N N . SER B 1 68 ? 28.356 53.889 8.339 1.00 12.33 63 SER B N 1
ATOM 2146 C CA . SER B 1 68 ? 27.152 53.141 7.991 1.00 12.22 63 SER B CA 1
ATOM 2147 C C . SER B 1 68 ? 26.400 53.839 6.876 1.00 11.39 63 SER B C 1
ATOM 2148 O O . SER B 1 68 ? 26.013 55.006 7.005 1.00 11.60 63 SER B O 1
ATOM 2151 N N . VAL B 1 69 ? 26.127 53.061 5.827 1.00 10.65 64 VAL B N 1
ATOM 2152 C CA . VAL B 1 69 ? 25.334 53.561 4.723 1.00 9.79 64 VAL B CA 1
ATOM 2153 C C . VAL B 1 69 ? 23.907 53.843 5.186 1.00 9.11 64 VAL B C 1
ATOM 2154 O O . VAL B 1 69 ? 23.260 52.998 5.806 1.00 9.66 64 VAL B O 1
ATOM 2158 N N . LYS B 1 70 ? 23.367 54.996 4.780 1.00 8.26 65 LYS B N 1
ATOM 2159 C CA . LYS B 1 70 ? 21.998 55.363 5.132 1.00 8.34 65 LYS B CA 1
ATOM 2160 C C . LYS B 1 70 ? 20.936 54.949 4.115 1.00 8.46 65 LYS B C 1
ATOM 2161 O O . LYS B 1 70 ? 19.774 54.751 4.456 1.00 8.80 65 LYS B O 1
ATOM 2167 N N . SER B 1 71 ? 21.337 54.847 2.861 1.00 7.71 66 SER B N 1
ATOM 2168 C CA . SER B 1 71 ? 20.408 54.631 1.749 1.00 7.19 66 SER B CA 1
ATOM 2169 C C . SER B 1 71 ? 21.159 54.227 0.519 1.00 8.26 66 SER B C 1
ATOM 2170 O O . SER B 1 71 ? 22.354 54.376 0.424 1.00 8.07 66 SER B O 1
ATOM 2173 N N . TYR B 1 72 ? 20.395 53.787 -0.459 1.00 8.19 67 TYR B N 1
ATOM 2174 C CA . TYR B 1 72 ? 20.899 53.579 -1.811 1.00 8.02 67 TYR B CA 1
ATOM 2175 C C . TYR B 1 72 ? 19.815 53.996 -2.786 1.00 7.73 67 TYR B C 1
ATOM 2176 O O . TYR B 1 72 ? 19.115 53.167 -3.377 1.00 7.45 67 TYR B O 1
ATOM 2185 N N . VAL B 1 73 ? 19.645 55.295 -2.917 1.00 7.79 68 VAL B N 1
ATOM 2186 C CA . VAL B 1 73 ? 18.725 55.781 -3.969 1.00 7.79 68 VAL B CA 1
ATOM 2187 C C . VAL B 1 73 ? 19.301 55.408 -5.327 1.00 7.28 68 VAL B C 1
ATOM 2188 O O . VAL B 1 73 ? 20.462 55.686 -5.585 1.00 8.04 68 VAL B O 1
ATOM 2192 N N . ASN B 1 74 ? 18.490 54.805 -6.201 1.00 7.17 69 ASN B N 1
ATOM 2193 C CA . ASN B 1 74 ? 19.039 54.236 -7.417 1.00 7.11 69 ASN B CA 1
ATOM 2194 C C . ASN B 1 74 ? 17.982 54.073 -8.452 1.00 7.20 69 ASN B C 1
ATOM 2195 O O . ASN B 1 74 ? 16.801 53.871 -8.163 1.00 7.39 69 ASN B O 1
ATOM 2200 N N . ALA B 1 75 ? 18.454 54.131 -9.676 1.00 6.62 70 ALA B N 1
ATOM 2201 C CA . ALA B 1 75 ? 17.671 53.755 -10.850 1.00 6.42 70 ALA B CA 1
ATOM 2202 C C . ALA B 1 75 ? 17.969 52.323 -11.223 1.00 6.98 70 ALA B C 1
ATOM 2203 O O . ALA B 1 75 ? 19.115 51.965 -11.494 1.00 7.45 70 ALA B O 1
ATOM 2205 N N . ALA B 1 76 ? 16.920 51.465 -11.181 1.00 7.38 71 ALA B N 1
ATOM 2206 C CA . ALA B 1 76 ? 17.023 50.046 -11.396 1.00 7.49 71 ALA B CA 1
ATOM 2207 C C . ALA B 1 76 ? 16.419 49.689 -12.774 1.00 7.10 71 ALA B C 1
ATOM 2208 O O . ALA B 1 76 ? 15.227 50.030 -13.022 1.00 7.98 71 ALA B O 1
ATOM 2210 N N . LEU B 1 77 ? 17.172 49.042 -13.636 1.00 7.62 72 LEU B N 1
ATOM 2211 C CA . LEU B 1 77 ? 16.654 48.639 -14.938 1.00 7.54 72 LEU B CA 1
ATOM 2212 C C . LEU B 1 77 ? 15.628 47.531 -14.815 1.00 7.45 72 LEU B C 1
ATOM 2213 O O . LEU B 1 77 ? 15.851 46.581 -14.056 1.00 8.57 72 LEU B O 1
ATOM 2218 N N . THR B 1 78 ? 14.529 47.623 -15.563 1.00 7.32 73 THR B N 1
ATOM 2219 C CA . THR B 1 78 ? 13.567 46.539 -15.713 1.00 8.57 73 THR B CA 1
ATOM 2220 C C . THR B 1 78 ? 14.080 45.618 -16.835 1.00 8.90 73 THR B C 1
ATOM 2221 O O . THR B 1 78 ? 14.217 46.067 -17.962 1.00 8.66 73 THR B O 1
ATOM 2225 N N . PHE B 1 79 ? 14.417 44.384 -16.509 1.00 8.79 74 PHE B N 1
ATOM 2226 C CA . PHE B 1 79 ? 14.928 43.437 -17.507 1.00 10.48 74 PHE B CA 1
ATOM 2227 C C . PHE B 1 79 ? 14.695 42.032 -16.990 1.00 10.44 74 PHE B C 1
ATOM 2228 O O . PHE B 1 79 ? 14.379 41.833 -15.804 1.00 12.00 74 PHE B O 1
ATOM 2236 N N . THR B 1 80 ? 14.875 41.078 -17.910 1.00 11.29 75 THR B N 1
ATOM 2237 C CA . THR B 1 80 ? 14.727 39.647 -17.629 1.00 10.86 75 THR B CA 1
ATOM 2238 C C . THR B 1 80 ? 16.014 39.075 -17.029 1.00 9.42 75 THR B C 1
ATOM 2239 O O . THR B 1 80 ? 17.080 39.159 -17.672 1.00 11.85 75 THR B O 1
ATOM 2243 N N . PRO B 1 81 ? 15.942 38.534 -15.810 1.00 10.52 76 PRO B N 1
ATOM 2244 C CA . PRO B 1 81 ? 17.152 37.915 -15.238 1.00 10.87 76 PRO B CA 1
ATOM 2245 C C . PRO B 1 81 ? 17.752 36.907 -16.195 1.00 11.08 76 PRO B C 1
ATOM 2246 O O . PRO B 1 81 ? 17.004 36.151 -16.828 1.00 12.99 76 PRO B O 1
ATOM 2250 N N . THR B 1 82 ? 19.072 36.923 -16.342 1.00 11.30 77 THR B N 1
ATOM 2251 C CA . THR B 1 82 ? 19.761 36.205 -17.393 1.00 12.46 77 THR B CA 1
ATOM 2252 C C . THR B 1 82 ? 21.028 35.612 -16.788 1.00 10.67 77 THR B C 1
ATOM 2253 O O . THR B 1 82 ? 21.769 36.269 -16.088 1.00 10.53 77 THR B O 1
ATOM 2257 N N . GLN B 1 83 ? 21.301 34.363 -17.138 1.00 11.45 78 GLN B N 1
ATOM 2258 C CA . GLN B 1 83 ? 22.548 33.733 -16.725 1.00 11.10 78 GLN B CA 1
ATOM 2259 C C . GLN B 1 83 ? 23.732 34.484 -17.349 1.00 10.91 78 GLN B C 1
ATOM 2260 O O . GLN B 1 83 ? 23.676 34.887 -18.512 1.00 10.45 78 GLN B O 1
ATOM 2266 N N . LEU B 1 84 ? 24.839 34.613 -16.612 1.00 10.09 79 LEU B N 1
ATOM 2267 C CA . LEU B 1 84 ? 25.973 35.376 -17.080 1.00 11.27 79 LEU B CA 1
ATOM 2268 C C . LEU B 1 84 ? 26.452 34.853 -18.438 1.00 12.50 79 LEU B C 1
ATOM 2269 O O . LEU B 1 84 ? 26.818 35.638 -19.316 1.00 11.35 79 LEU B O 1
ATOM 2274 N N . ASN B 1 85 ? 26.465 33.534 -18.633 1.00 11.21 80 ASN B N 1
ATOM 2275 C CA . ASN B 1 85 ? 26.991 32.964 -19.855 1.00 13.62 80 ASN B CA 1
ATOM 2276 C C . ASN B 1 85 ? 26.093 33.196 -21.066 1.00 14.14 80 ASN B C 1
ATOM 2277 O O . ASN B 1 85 ? 26.467 32.842 -22.198 1.00 17.59 80 ASN B O 1
ATOM 2282 N N . CYS B 1 86 ? 24.914 33.771 -20.845 1.00 13.22 81 CYS B N 1
ATOM 2283 C CA . CYS B 1 86 ? 24.015 34.168 -21.927 1.00 13.37 81 CYS B CA 1
ATOM 2284 C C . CYS B 1 86 ? 24.047 35.665 -22.243 1.00 14.10 81 CYS B C 1
ATOM 2285 O O . CYS B 1 86 ? 23.317 36.125 -23.130 1.00 16.56 81 CYS B O 1
ATOM 2288 N N . ILE B 1 87 ? 24.855 36.430 -21.513 1.00 12.84 82 ILE B N 1
ATOM 2289 C CA . ILE B 1 87 ? 24.918 37.873 -21.731 1.00 11.83 82 ILE B CA 1
ATOM 2290 C C . ILE B 1 87 ? 26.019 38.211 -22.712 1.00 12.63 82 ILE B C 1
ATOM 2291 O O . ILE B 1 87 ? 27.142 37.759 -22.583 1.00 16.30 82 ILE B O 1
ATOM 2296 N N . SER B 1 88 ? 25.666 39.033 -23.678 1.00 13.57 83 SER B N 1
ATOM 2297 C CA . SER B 1 88 ? 26.622 39.538 -24.666 1.00 14.86 83 SER B CA 1
ATOM 2298 C C . SER B 1 88 ? 27.236 40.874 -24.258 1.00 14.42 83 SER B C 1
ATOM 2299 O O . SER B 1 88 ? 28.426 41.062 -24.404 1.00 17.80 83 SER B O 1
ATOM 2302 N N . SER B 1 89 ? 26.422 41.802 -23.766 1.00 13.31 84 SER B N 1
ATOM 2303 C CA A SER B 1 89 ? 26.896 43.141 -23.403 0.50 11.79 84 SER B CA 1
ATOM 2304 C CA B SER B 1 89 ? 26.886 43.131 -23.412 0.50 12.01 84 SER B CA 1
ATOM 2305 C C . SER B 1 89 ? 25.873 43.814 -22.511 1.00 10.42 84 SER B C 1
ATOM 2306 O O . SER B 1 89 ? 24.669 43.563 -22.601 1.00 12.00 84 SER B O 1
ATOM 2311 N N . ILE B 1 90 ? 26.378 44.666 -21.609 1.00 10.12 85 ILE B N 1
ATOM 2312 C CA . ILE B 1 90 ? 25.562 45.525 -20.769 1.00 9.28 85 ILE B CA 1
ATOM 2313 C C . ILE B 1 90 ? 26.136 46.937 -20.899 1.00 9.94 85 ILE B C 1
ATOM 2314 O O . ILE B 1 90 ? 26.793 47.472 -19.992 1.00 9.97 85 ILE B O 1
ATOM 2319 N N . PRO B 1 91 ? 25.899 47.608 -22.039 1.00 9.58 86 PRO B N 1
ATOM 2320 C CA . PRO B 1 91 ? 26.409 48.956 -22.261 1.00 9.85 86 PRO B CA 1
ATOM 2321 C C . PRO B 1 91 ? 25.722 49.945 -21.310 1.00 8.42 86 PRO B C 1
ATOM 2322 O O . PRO B 1 91 ? 24.493 49.867 -21.126 1.00 9.78 86 PRO B O 1
ATOM 2326 N N . THR B 1 92 ? 26.490 50.911 -20.820 1.00 8.50 87 THR B N 1
ATOM 2327 C CA . THR B 1 92 ? 25.927 51.905 -19.924 1.00 8.12 87 THR B CA 1
ATOM 2328 C C . THR B 1 92 ? 26.713 53.202 -20.071 1.00 8.02 87 THR B C 1
ATOM 2329 O O . THR B 1 92 ? 27.926 53.204 -20.302 1.00 9.46 87 THR B O 1
ATOM 2333 N N . THR B 1 93 ? 25.983 54.312 -19.890 1.00 7.95 88 THR B N 1
ATOM 2334 C CA . THR B 1 93 ? 26.586 55.616 -19.735 1.00 8.79 88 THR B CA 1
ATOM 2335 C C . THR B 1 93 ? 25.965 56.334 -18.525 1.00 7.52 88 THR B C 1
ATOM 2336 O O . THR B 1 93 ? 24.832 56.093 -18.132 1.00 8.50 88 THR B O 1
ATOM 2340 N N . TRP B 1 94 ? 26.756 57.203 -17.913 1.00 7.54 89 TRP B N 1
ATOM 2341 C CA . TRP B 1 94 ? 26.305 57.882 -16.691 1.00 7.32 89 TRP B CA 1
ATOM 2342 C C . TRP B 1 94 ? 27.018 59.208 -16.568 1.00 7.44 89 TRP B C 1
ATOM 2343 O O . TRP B 1 94 ? 28.238 59.245 -16.538 1.00 9.35 89 TRP B O 1
ATOM 2354 N N . LYS B 1 95 ? 26.242 60.307 -16.511 1.00 7.54 90 LYS B N 1
ATOM 2355 C CA . LYS B 1 95 ? 26.749 61.659 -16.267 1.00 8.06 90 LYS B CA 1
ATOM 2356 C C . LYS B 1 95 ? 26.072 62.210 -15.053 1.00 7.79 90 LYS B C 1
ATOM 2357 O O . LYS B 1 95 ? 24.854 62.259 -14.965 1.00 7.78 90 LYS B O 1
ATOM 2363 N N . TRP B 1 96 ? 26.894 62.624 -14.097 1.00 7.26 91 TRP B N 1
ATOM 2364 C CA . TRP B 1 96 ? 26.364 63.062 -12.792 1.00 7.61 91 TRP B CA 1
ATOM 2365 C C . TRP B 1 96 ? 27.302 64.104 -12.163 1.00 7.30 91 TRP B C 1
ATOM 2366 O O . TRP B 1 96 ? 28.464 64.263 -12.582 1.00 8.24 91 TRP B O 1
ATOM 2377 N N . SER B 1 97 ? 26.782 64.802 -11.152 1.00 7.80 92 SER B N 1
ATOM 2378 C CA . SER B 1 97 ? 27.582 65.719 -10.349 1.00 8.18 92 SER B CA 1
ATOM 2379 C C . SER B 1 97 ? 26.986 65.773 -8.959 1.00 7.64 92 SER B C 1
ATOM 2380 O O . SER B 1 97 ? 25.797 65.579 -8.782 1.00 9.37 92 SER B O 1
ATOM 2383 N N . TYR B 1 98 ? 27.841 66.061 -7.988 1.00 8.26 93 TYR B N 1
ATOM 2384 C CA . TYR B 1 98 ? 27.438 66.255 -6.602 1.00 8.41 93 TYR B CA 1
ATOM 2385 C C . TYR B 1 98 ? 27.665 67.689 -6.175 1.00 8.97 93 TYR B C 1
ATOM 2386 O O . TYR B 1 98 ? 28.700 68.271 -6.488 1.00 10.16 93 TYR B O 1
ATOM 2395 N N . SER B 1 99 ? 26.735 68.233 -5.382 1.00 9.66 94 SER B N 1
ATOM 2396 C CA . SER B 1 99 ? 26.890 69.523 -4.707 1.00 9.94 94 SER B CA 1
ATOM 2397 C C . SER B 1 99 ? 26.576 69.292 -3.259 1.00 10.17 94 SER B C 1
ATOM 2398 O O . SER B 1 99 ? 25.904 68.330 -2.877 1.00 9.51 94 SER B O 1
ATOM 2401 N N . GLY B 1 100 ? 27.000 70.258 -2.455 1.00 12.40 95 GLY B N 1
ATOM 2402 C CA . GLY B 1 100 ? 26.657 70.235 -1.043 1.00 13.15 95 GLY B CA 1
ATOM 2403 C C . GLY B 1 100 ? 27.860 70.173 -0.131 1.00 12.02 95 GLY B C 1
ATOM 2404 O O . GLY B 1 100 ? 29.004 70.281 -0.574 1.00 11.91 95 GLY B O 1
ATOM 2405 N N . SER B 1 101 ? 27.601 69.960 1.147 1.00 12.85 96 SER B N 1
ATOM 2406 C CA . SER B 1 101 ? 28.599 70.168 2.150 1.00 11.56 96 SER B CA 1
ATOM 2407 C C . SER B 1 101 ? 28.997 68.868 2.852 1.00 11.38 96 SER B C 1
ATOM 2408 O O . SER B 1 101 ? 28.162 68.020 3.170 1.00 12.20 96 SER B O 1
ATOM 2411 N N . SER B 1 102 ? 30.278 68.726 3.098 1.00 11.56 97 SER B N 1
ATOM 2412 C CA . SER B 1 102 ? 30.792 67.670 3.970 1.00 11.05 97 SER B CA 1
ATOM 2413 C C . SER B 1 102 ? 30.434 66.257 3.440 1.00 10.55 97 SER B C 1
ATOM 2414 O O . SER B 1 102 ? 30.065 65.369 4.215 1.00 10.95 97 SER B O 1
ATOM 2417 N N . ILE B 1 103 ? 30.509 66.053 2.134 1.00 9.49 98 ILE B N 1
ATOM 2418 C CA . ILE B 1 103 ? 29.910 64.856 1.547 1.00 9.61 98 ILE B CA 1
ATOM 2419 C C . ILE B 1 103 ? 30.796 63.644 1.785 1.00 9.04 98 ILE B C 1
ATOM 2420 O O . ILE B 1 103 ? 31.951 63.602 1.308 1.00 10.12 98 ILE B O 1
ATOM 2425 N N . VAL B 1 104 ? 30.224 62.626 2.449 1.00 8.15 99 VAL B N 1
ATOM 2426 C CA . VAL B 1 104 ? 30.841 61.320 2.557 1.00 8.26 99 VAL B CA 1
ATOM 2427 C C . VAL B 1 104 ? 29.834 60.390 1.922 1.00 7.96 99 VAL B C 1
ATOM 2428 O O . VAL B 1 104 ? 28.790 60.110 2.464 1.00 8.38 99 VAL B O 1
ATOM 2432 N N . ALA B 1 105 ? 30.125 59.906 0.718 1.00 8.13 100 ALA B N 1
ATOM 2433 C CA . ALA B 1 105 ? 29.162 59.180 -0.103 1.00 7.51 100 ALA B CA 1
ATOM 2434 C C . ALA B 1 105 ? 29.909 58.532 -1.248 1.00 7.69 100 ALA B C 1
ATOM 2435 O O . ALA B 1 105 ? 30.999 58.963 -1.643 1.00 8.95 100 ALA B O 1
ATOM 2437 N N . ASP B 1 106 ? 29.254 57.546 -1.883 1.00 7.66 101 ASP B N 1
ATOM 2438 C CA . ASP B 1 106 ? 29.717 56.986 -3.126 1.00 7.15 101 ASP B CA 1
ATOM 2439 C C . ASP B 1 106 ? 28.686 57.229 -4.236 1.00 7.60 101 ASP B C 1
ATOM 2440 O O . ASP B 1 106 ? 27.531 57.533 -3.972 1.00 8.10 101 ASP B O 1
ATOM 2445 N N . VAL B 1 107 ? 29.167 57.073 -5.465 1.00 7.00 102 VAL B N 1
ATOM 2446 C CA . VAL B 1 107 ? 28.324 56.999 -6.673 1.00 6.41 102 VAL B CA 1
ATOM 2447 C C . VAL B 1 107 ? 28.654 55.636 -7.251 1.00 6.93 102 VAL B C 1
ATOM 2448 O O . VAL B 1 107 ? 29.818 55.403 -7.573 1.00 7.36 102 VAL B O 1
ATOM 2452 N N . ALA B 1 108 ? 27.686 54.724 -7.364 1.00 6.95 103 ALA B N 1
ATOM 2453 C CA . ALA B 1 108 ? 28.025 53.326 -7.688 1.00 6.57 103 ALA B CA 1
ATOM 2454 C C . ALA B 1 108 ? 26.871 52.609 -8.370 1.00 6.35 103 ALA B C 1
ATOM 2455 O O . ALA B 1 108 ? 25.688 52.764 -8.006 1.00 7.38 103 ALA B O 1
ATOM 2457 N N . TYR B 1 109 ? 27.268 51.741 -9.291 1.00 6.91 104 TYR B N 1
ATOM 2458 C CA . TYR B 1 109 ? 26.423 50.635 -9.725 1.00 7.04 104 TYR B CA 1
ATOM 2459 C C . TYR B 1 109 ? 26.374 49.585 -8.625 1.00 6.70 104 TYR B C 1
ATOM 2460 O O . TYR B 1 109 ? 27.375 49.344 -7.966 1.00 8.03 104 TYR B O 1
ATOM 2469 N N . ASP B 1 110 ? 25.238 48.910 -8.526 1.00 7.43 105 ASP B N 1
ATOM 2470 C CA . ASP B 1 110 ? 25.027 47.780 -7.670 1.00 7.28 105 ASP B CA 1
ATOM 2471 C C . ASP B 1 110 ? 24.277 46.716 -8.432 1.00 7.69 105 ASP B C 1
ATOM 2472 O O . ASP B 1 110 ? 23.244 47.002 -9.044 1.00 8.35 105 ASP B O 1
ATOM 2477 N N . THR B 1 111 ? 24.806 45.510 -8.399 1.00 7.78 106 THR B N 1
ATOM 2478 C CA . THR B 1 111 ? 24.318 44.429 -9.238 1.00 7.61 106 THR B CA 1
ATOM 2479 C C . THR B 1 111 ? 24.354 43.165 -8.388 1.00 8.22 106 THR B C 1
ATOM 2480 O O . THR B 1 111 ? 25.157 43.036 -7.471 1.00 8.21 106 THR B O 1
ATOM 2484 N N . PHE B 1 112 ? 23.440 42.238 -8.697 1.00 8.48 107 PHE B N 1
ATOM 2485 C CA . PHE B 1 112 ? 23.283 41.028 -7.881 1.00 8.95 107 PHE B CA 1
ATOM 2486 C C . PHE B 1 112 ? 23.204 39.791 -8.773 1.00 8.10 107 PHE B C 1
ATOM 2487 O O . PHE B 1 112 ? 22.557 39.810 -9.829 1.00 8.41 107 PHE B O 1
ATOM 2495 N N . LEU B 1 113 ? 23.854 38.738 -8.287 1.00 8.96 108 LEU B N 1
ATOM 2496 C CA . LEU B 1 113 ? 23.815 37.418 -8.909 1.00 8.97 108 LEU B CA 1
ATOM 2497 C C . LEU B 1 113 ? 23.154 36.430 -7.954 1.00 8.92 108 LEU B C 1
ATOM 2498 O O . LEU B 1 113 ? 23.463 36.435 -6.743 1.00 10.08 108 LEU B O 1
ATOM 2503 N N . ALA B 1 114 ? 22.302 35.576 -8.502 1.00 8.18 109 ALA B N 1
ATOM 2504 C CA . ALA B 1 114 ? 21.506 34.606 -7.752 1.00 8.55 109 ALA B CA 1
ATOM 2505 C C . ALA B 1 114 ? 21.547 33.258 -8.418 1.00 8.59 109 ALA B C 1
ATOM 2506 O O . ALA B 1 114 ? 21.833 33.141 -9.591 1.00 8.95 109 ALA B O 1
ATOM 2508 N N . GLU B 1 115 ? 21.187 32.227 -7.660 1.00 9.82 110 GLU B N 1
ATOM 2509 C CA . GLU B 1 115 ? 21.143 30.873 -8.213 1.00 9.70 110 GLU B CA 1
ATOM 2510 C C . GLU B 1 115 ? 19.993 30.636 -9.153 1.00 10.35 110 GLU B C 1
ATOM 2511 O O . GLU B 1 115 ? 20.075 29.760 -10.045 1.00 12.77 110 GLU B O 1
ATOM 2517 N N . THR B 1 116 ? 18.912 31.421 -9.023 1.00 10.37 111 THR B N 1
ATOM 2518 C CA . THR B 1 116 ? 17.743 31.316 -9.903 1.00 11.03 111 THR B CA 1
ATOM 2519 C C . THR B 1 116 ? 17.294 32.732 -10.205 1.00 10.53 111 THR B C 1
ATOM 2520 O O . THR B 1 116 ? 17.689 33.669 -9.492 1.00 10.42 111 THR B O 1
ATOM 2524 N N . ALA B 1 117 ? 16.461 32.908 -11.236 1.00 10.28 112 ALA B N 1
ATOM 2525 C CA . ALA B 1 117 ? 16.003 34.239 -11.652 1.00 12.26 112 ALA B CA 1
ATOM 2526 C C . ALA B 1 117 ? 15.316 34.971 -10.508 1.00 11.39 112 ALA B C 1
ATOM 2527 O O . ALA B 1 117 ? 15.405 36.202 -10.418 1.00 15.67 112 ALA B O 1
ATOM 2529 N N . SER B 1 118 ? 14.603 34.206 -9.681 1.00 11.88 113 SER B N 1
ATOM 2530 C CA . SER B 1 118 ? 13.800 34.674 -8.564 1.00 14.20 113 SER B CA 1
ATOM 2531 C C . SER B 1 118 ? 14.526 34.823 -7.248 1.00 13.71 113 SER B C 1
ATOM 2532 O O . SER B 1 118 ? 13.945 35.281 -6.281 1.00 15.45 113 SER B O 1
ATOM 2535 N N . GLY B 1 119 ? 15.771 34.378 -7.193 1.00 11.38 114 GLY B N 1
ATOM 2536 C CA . GLY B 1 119 ? 16.471 34.228 -5.927 1.00 11.96 114 GLY B CA 1
ATOM 2537 C C . GLY B 1 119 ? 17.083 35.491 -5.379 1.00 10.98 114 GLY B C 1
ATOM 2538 O O . GLY B 1 119 ? 17.340 36.459 -6.090 1.00 12.62 114 GLY B O 1
ATOM 2539 N N . SER B 1 120 ? 17.322 35.431 -4.089 1.00 12.85 115 SER B N 1
ATOM 2540 C CA . SER B 1 120 ? 18.116 36.429 -3.389 1.00 14.98 115 SER B CA 1
ATOM 2541 C C . SER B 1 120 ? 19.587 36.300 -3.735 1.00 12.20 115 SER B C 1
ATOM 2542 O O . SER B 1 120 ? 20.037 35.317 -4.302 1.00 14.32 115 SER B O 1
ATOM 2545 N N . SER B 1 121 ? 20.353 37.308 -3.389 1.00 13.53 116 SER B N 1
ATOM 2546 C CA . SER B 1 121 ? 21.711 37.348 -3.848 1.00 13.37 116 SER B CA 1
ATOM 2547 C C . SER B 1 121 ? 22.663 36.373 -3.175 1.00 11.26 116 SER B C 1
ATOM 2548 O O . SER B 1 121 ? 22.556 36.059 -1.995 1.00 12.42 116 SER B O 1
ATOM 2551 N N . LYS B 1 122 ? 23.573 35.875 -4.009 1.00 11.27 117 LYS B N 1
ATOM 2552 C CA . LYS B 1 122 ? 24.752 35.133 -3.550 1.00 11.38 117 LYS B CA 1
ATOM 2553 C C . LYS B 1 122 ? 26.013 35.996 -3.656 1.00 11.48 117 LYS B C 1
ATOM 2554 O O . LYS B 1 122 ? 26.913 35.921 -2.844 1.00 11.80 117 LYS B O 1
ATOM 2560 N N . TYR B 1 123 ? 26.057 36.828 -4.681 1.00 11.85 118 TYR B N 1
ATOM 2561 C CA . TYR B 1 123 ? 27.106 37.811 -4.873 1.00 10.67 118 TYR B CA 1
ATOM 2562 C C . TYR B 1 123 ? 26.485 39.143 -5.169 1.00 11.07 118 TYR B C 1
ATOM 2563 O O . TYR B 1 123 ? 25.427 39.251 -5.801 1.00 12.35 118 TYR B O 1
ATOM 2572 N N . GLU B 1 124 ? 27.208 40.182 -4.792 1.00 12.73 119 GLU B N 1
ATOM 2573 C CA . GLU B 1 124 ? 26.890 41.512 -5.204 1.00 12.21 119 GLU B CA 1
ATOM 2574 C C . GLU B 1 124 ? 28.128 42.114 -5.819 1.00 11.44 119 GLU B C 1
ATOM 2575 O O . GLU B 1 124 ? 29.246 41.886 -5.295 1.00 13.43 119 GLU B O 1
ATOM 2581 N N . ILE B 1 125 ? 27.961 42.805 -6.927 1.00 9.68 120 ILE B N 1
ATOM 2582 C CA . ILE B 1 125 ? 29.079 43.443 -7.620 1.00 9.07 120 ILE B CA 1
ATOM 2583 C C . ILE B 1 125 ? 28.760 44.918 -7.724 1.00 7.69 120 ILE B C 1
ATOM 2584 O O . ILE B 1 125 ? 27.762 45.299 -8.362 1.00 8.45 120 ILE B O 1
ATOM 2589 N N . MET B 1 126 ? 29.613 45.739 -7.130 1.00 8.09 121 MET B N 1
ATOM 2590 C CA . MET B 1 126 ? 29.475 47.186 -7.231 1.00 7.71 121 MET B CA 1
ATOM 2591 C C . MET B 1 126 ? 30.580 47.753 -8.104 1.00 7.37 121 MET B C 1
ATOM 2592 O O . MET B 1 126 ? 31.694 47.204 -8.171 1.00 8.51 121 MET B O 1
ATOM 2597 N N . VAL B 1 127 ? 30.263 48.848 -8.803 1.00 7.52 122 VAL B N 1
ATOM 2598 C CA . VAL B 1 127 ? 31.228 49.575 -9.614 1.00 7.55 122 VAL B CA 1
ATOM 2599 C C . VAL B 1 127 ? 31.082 51.026 -9.201 1.00 7.02 122 VAL B C 1
ATOM 2600 O O . VAL B 1 127 ? 30.093 51.696 -9.504 1.00 7.33 122 VAL B O 1
ATOM 2604 N N . TRP B 1 128 ? 32.077 51.512 -8.471 1.00 6.95 123 TRP B N 1
ATOM 2605 C CA . TRP B 1 128 ? 32.066 52.856 -7.907 1.00 7.06 123 TRP B CA 1
ATOM 2606 C C . TRP B 1 128 ? 32.712 53.848 -8.832 1.00 7.15 123 TRP B C 1
ATOM 2607 O O . TRP B 1 128 ? 33.922 53.735 -9.123 1.00 8.97 123 TRP B O 1
ATOM 2618 N N . LEU B 1 129 ? 31.953 54.847 -9.265 1.00 7.08 124 LEU B N 1
ATOM 2619 C CA . LEU B 1 129 ? 32.486 55.964 -10.027 1.00 7.47 124 LEU B CA 1
ATOM 2620 C C . LEU B 1 129 ? 33.092 57.042 -9.146 1.00 7.32 124 LEU B C 1
ATOM 2621 O O . LEU B 1 129 ? 33.854 57.870 -9.626 1.00 8.83 124 LEU B O 1
ATOM 2626 N N . ALA B 1 130 ? 32.714 57.065 -7.888 1.00 7.36 125 ALA B N 1
ATOM 2627 C CA . ALA B 1 130 ? 33.249 58.050 -6.916 1.00 8.07 125 ALA B CA 1
ATOM 2628 C C . ALA B 1 130 ? 33.201 57.487 -5.535 1.00 8.34 125 ALA B C 1
ATOM 2629 O O . ALA B 1 130 ? 32.217 56.851 -5.170 1.00 8.24 125 ALA B O 1
ATOM 2631 N N . ALA B 1 131 ? 34.242 57.803 -4.777 1.00 8.03 126 ALA B N 1
ATOM 2632 C CA . ALA B 1 131 ? 34.302 57.586 -3.334 1.00 7.82 126 ALA B CA 1
ATOM 2633 C C . ALA B 1 131 ? 34.650 58.940 -2.738 1.00 8.00 126 ALA B C 1
ATOM 2634 O O . ALA B 1 131 ? 35.774 59.401 -2.893 1.00 9.07 126 ALA B O 1
ATOM 2636 N N . LEU B 1 132 ? 33.675 59.615 -2.147 1.00 8.26 127 LEU B N 1
ATOM 2637 C CA . LEU B 1 132 ? 33.826 60.964 -1.679 1.00 8.76 127 LEU B CA 1
ATOM 2638 C C . LEU B 1 132 ? 33.934 61.002 -0.179 1.00 9.47 127 LEU B C 1
ATOM 2639 O O . LEU B 1 132 ? 33.229 60.278 0.525 1.00 8.48 127 LEU B O 1
ATOM 2644 N N . GLY B 1 133 ? 34.801 61.889 0.330 1.00 8.95 128 GLY B N 1
ATOM 2645 C CA . GLY B 1 133 ? 34.892 62.139 1.754 1.00 8.76 128 GLY B CA 1
ATOM 2646 C C . GLY B 1 133 ? 35.367 60.996 2.610 1.00 8.23 128 GLY B C 1
ATOM 2647 O O . GLY B 1 133 ? 35.199 61.037 3.839 1.00 11.44 128 GLY B O 1
ATOM 2648 N N . GLY B 1 134 ? 35.992 59.984 2.010 1.00 8.20 129 GLY B N 1
ATOM 2649 C CA . GLY B 1 134 ? 36.506 58.830 2.730 1.00 8.87 129 GLY B CA 1
ATOM 2650 C C . GLY B 1 134 ? 35.657 57.578 2.605 1.00 7.70 129 GLY B C 1
ATOM 2651 O O . GLY B 1 134 ? 36.031 56.558 3.167 1.00 9.64 129 GLY B O 1
ATOM 2652 N N . ALA B 1 135 ? 34.552 57.646 1.882 1.00 7.70 130 ALA B N 1
ATOM 2653 C CA . ALA B 1 135 ? 33.734 56.464 1.640 1.00 8.41 130 ALA B CA 1
ATOM 2654 C C . ALA B 1 135 ? 34.593 55.323 1.118 1.00 9.07 130 ALA B C 1
ATOM 2655 O O . ALA B 1 135 ? 35.393 55.531 0.212 1.00 9.01 130 ALA B O 1
ATOM 2657 N N . GLY B 1 136 ? 34.369 54.131 1.659 1.00 8.40 131 GLY B N 1
ATOM 2658 C CA . GLY B 1 136 ? 35.089 52.938 1.221 1.00 9.00 131 GLY B CA 1
ATOM 2659 C C . GLY B 1 136 ? 34.207 51.735 1.149 1.00 8.72 131 GLY B C 1
ATOM 2660 O O . GLY B 1 136 ? 33.224 51.582 1.889 1.00 9.55 131 GLY B O 1
ATOM 2661 N N . PRO B 1 137 ? 34.568 50.811 0.254 1.00 8.31 132 PRO B N 1
ATOM 2662 C CA . PRO B 1 137 ? 33.734 49.609 0.050 1.00 8.46 132 PRO B CA 1
ATOM 2663 C C . PRO B 1 137 ? 33.945 48.560 1.127 1.00 9.03 132 PRO B C 1
ATOM 2664 O O . PRO B 1 137 ? 34.895 48.578 1.894 1.00 9.37 132 PRO B O 1
ATOM 2668 N N . ILE B 1 138 ? 32.996 47.644 1.183 1.00 8.90 133 ILE B N 1
ATOM 2669 C CA . ILE B 1 138 ? 33.097 46.421 1.964 1.00 8.36 133 ILE B CA 1
ATOM 2670 C C . ILE B 1 138 ? 34.404 45.716 1.596 1.00 9.62 133 ILE B C 1
ATOM 2671 O O . ILE B 1 138 ? 34.732 45.551 0.443 1.00 9.19 133 ILE B O 1
ATOM 2676 N N . SER B 1 139 ? 35.172 45.321 2.609 1.00 9.46 134 SER B N 1
ATOM 2677 C CA . SER B 1 139 ? 36.486 44.716 2.391 1.00 9.99 134 SER B CA 1
ATOM 2678 C C . SER B 1 139 ? 36.921 43.957 3.607 1.00 10.94 134 SER B C 1
ATOM 2679 O O . SER B 1 139 ? 36.995 44.573 4.667 1.00 12.74 134 SER B O 1
ATOM 2682 N N . SER B 1 140 ? 37.263 42.682 3.461 1.00 10.25 135 SER B N 1
ATOM 2683 C CA . SER B 1 140 ? 37.705 41.859 4.583 1.00 12.26 135 SER B CA 1
ATOM 2684 C C . SER B 1 140 ? 39.092 42.239 5.072 1.00 12.25 135 SER B C 1
ATOM 2685 O O . SER B 1 140 ? 39.409 41.915 6.211 1.00 18.87 135 SER B O 1
ATOM 2688 N N . THR B 1 141 ? 39.909 42.855 4.224 1.00 11.11 136 THR B N 1
ATOM 2689 C CA . THR B 1 141 ? 41.295 43.238 4.575 1.00 11.60 136 THR B CA 1
ATOM 2690 C C . THR B 1 141 ? 41.519 44.747 4.648 1.00 11.53 136 THR B C 1
ATOM 2691 O O . THR B 1 141 ? 42.518 45.199 5.220 1.00 13.34 136 THR B O 1
ATOM 2695 N N . GLY B 1 142 ? 40.656 45.527 4.006 1.00 10.04 137 GLY B N 1
ATOM 2696 C CA . GLY B 1 142 ? 40.888 46.949 3.915 1.00 10.15 137 GLY B CA 1
ATOM 2697 C C . GLY B 1 142 ? 41.768 47.347 2.762 1.00 10.10 137 GLY B C 1
ATOM 2698 O O . GLY B 1 142 ? 42.062 48.540 2.582 1.00 11.26 137 GLY B O 1
ATOM 2699 N N . SER B 1 143 ? 42.211 46.338 1.979 1.00 10.51 138 SER B N 1
ATOM 2700 C CA . SER B 1 143 ? 43.141 46.534 0.882 1.00 11.09 138 SER B CA 1
ATOM 2701 C C . SER B 1 143 ? 42.629 45.837 -0.380 1.00 9.38 138 SER B C 1
ATOM 2702 O O . SER B 1 143 ? 41.751 44.985 -0.300 1.00 10.41 138 SER B O 1
ATOM 2705 N N . THR B 1 144 ? 43.168 46.215 -1.525 1.00 10.52 139 THR B N 1
ATOM 2706 C CA . THR B 1 144 ? 42.758 45.635 -2.798 1.00 9.43 139 THR B CA 1
ATOM 2707 C C . THR B 1 144 ? 43.151 44.166 -2.907 1.00 9.68 139 THR B C 1
ATOM 2708 O O . THR B 1 144 ? 44.157 43.723 -2.382 1.00 12.91 139 THR B O 1
ATOM 2712 N N . ILE B 1 145 ? 42.387 43.416 -3.672 1.00 8.39 140 ILE B N 1
ATOM 2713 C CA . ILE B 1 145 ? 42.762 42.084 -4.111 1.00 8.96 140 ILE B CA 1
ATOM 2714 C C . ILE B 1 145 ? 43.273 42.052 -5.556 1.00 8.07 140 ILE B C 1
ATOM 2715 O O . ILE B 1 145 ? 43.914 41.080 -5.943 1.00 9.87 140 ILE B O 1
ATOM 2720 N N . ALA B 1 146 ? 43.025 43.093 -6.334 1.00 7.44 141 ALA B N 1
ATOM 2721 C CA . ALA B 1 146 ? 43.472 43.198 -7.715 1.00 8.25 141 ALA B CA 1
ATOM 2722 C C . ALA B 1 146 ? 43.311 44.647 -8.136 1.00 8.25 141 ALA B C 1
ATOM 2723 O O . ALA B 1 146 ? 42.532 45.410 -7.541 1.00 9.12 141 ALA B O 1
ATOM 2725 N N . THR B 1 147 ? 44.081 45.058 -9.145 1.00 8.58 142 THR B N 1
ATOM 2726 C CA . THR B 1 147 ? 44.029 46.383 -9.712 1.00 8.70 142 THR B CA 1
ATOM 2727 C C . THR B 1 147 ? 43.963 46.333 -11.281 1.00 9.77 142 THR B C 1
ATOM 2728 O O . THR B 1 147 ? 44.873 46.785 -11.965 1.00 11.94 142 THR B O 1
ATOM 2732 N N . PRO B 1 148 ? 42.860 45.824 -11.861 1.00 10.27 143 PRO B N 1
ATOM 2733 C CA . PRO B 1 148 ? 42.693 45.765 -13.369 1.00 11.62 143 PRO B CA 1
ATOM 2734 C C . PRO B 1 148 ? 42.194 47.117 -14.014 1.00 12.32 143 PRO B C 1
ATOM 2735 O O . PRO B 1 148 ? 41.631 48.005 -13.353 1.00 15.85 143 PRO B O 1
ATOM 2739 N N . THR B 1 149 ? 42.435 47.234 -15.329 1.00 15.95 144 THR B N 1
ATOM 2740 C CA . THR B 1 149 ? 41.926 48.293 -16.154 1.00 16.99 144 THR B CA 1
ATOM 2741 C C . THR B 1 149 ? 40.754 47.667 -16.929 1.00 17.39 144 THR B C 1
ATOM 2742 O O . THR B 1 149 ? 40.890 46.611 -17.503 1.00 15.45 144 THR B O 1
ATOM 2746 N N . ILE B 1 150 ? 39.591 48.316 -16.853 1.00 16.53 145 ILE B N 1
ATOM 2747 C CA . ILE B 1 150 ? 38.325 47.832 -17.486 1.00 17.61 145 ILE B CA 1
ATOM 2748 C C . ILE B 1 150 ? 37.512 49.069 -17.895 1.00 22.93 145 ILE B C 1
ATOM 2749 O O . ILE B 1 150 ? 37.447 50.039 -17.146 1.00 20.89 145 ILE B O 1
ATOM 2754 N N . ALA B 1 151 ? 36.934 49.053 -19.092 1.00 24.66 146 ALA B N 1
ATOM 2755 C CA . ALA B 1 151 ? 36.036 50.149 -19.559 1.00 27.22 146 ALA B CA 1
ATOM 2756 C C . ALA B 1 151 ? 36.709 51.555 -19.473 1.00 29.25 146 ALA B C 1
ATOM 2757 O O . ALA B 1 151 ? 36.040 52.598 -19.181 1.00 32.44 146 ALA B O 1
ATOM 2759 N N . GLY B 1 152 ? 38.031 51.547 -19.757 1.00 26.72 147 GLY B N 1
ATOM 2760 C CA . GLY B 1 152 ? 38.848 52.747 -19.863 1.00 33.47 147 GLY B CA 1
ATOM 2761 C C . GLY B 1 152 ? 39.270 53.336 -18.541 1.00 30.48 147 GLY B C 1
ATOM 2762 O O . GLY B 1 152 ? 39.830 54.438 -18.508 1.00 39.41 147 GLY B O 1
ATOM 2763 N N . VAL B 1 153 ? 39.018 52.611 -17.450 1.00 25.79 148 VAL B N 1
ATOM 2764 C CA . VAL B 1 153 ? 39.251 53.175 -16.137 1.00 21.39 148 VAL B CA 1
ATOM 2765 C C . VAL B 1 153 ? 40.155 52.223 -15.396 1.00 20.72 148 VAL B C 1
ATOM 2766 O O . VAL B 1 153 ? 40.063 51.002 -15.584 1.00 18.43 148 VAL B O 1
ATOM 2770 N N . ASN B 1 154 ? 41.038 52.763 -14.569 1.00 20.93 149 ASN B N 1
ATOM 2771 C CA . ASN B 1 154 ? 41.853 51.926 -13.688 1.00 20.06 149 ASN B CA 1
ATOM 2772 C C . ASN B 1 154 ? 41.079 51.693 -12.438 1.00 18.36 149 ASN B C 1
ATOM 2773 O O . ASN B 1 154 ? 40.639 52.674 -11.785 1.00 19.40 149 ASN B O 1
ATOM 2778 N N . TRP B 1 155 ? 40.966 50.407 -12.049 1.00 16.50 150 TRP B N 1
ATOM 2779 C CA . TRP B 1 155 ? 40.176 50.016 -10.942 1.00 12.22 150 TRP B CA 1
ATOM 2780 C C . TRP B 1 155 ? 40.979 49.439 -9.821 1.00 10.55 150 TRP B C 1
ATOM 2781 O O . TRP B 1 155 ? 42.033 48.807 -10.028 1.00 12.26 150 TRP B O 1
ATOM 2792 N N . LYS B 1 156 ? 40.456 49.555 -8.623 1.00 10.38 151 LYS B N 1
ATOM 2793 C CA . LYS B 1 156 ? 40.886 48.776 -7.486 1.00 9.95 151 LYS B CA 1
ATOM 2794 C C . LYS B 1 156 ? 39.707 47.884 -7.106 1.00 9.09 151 LYS B C 1
ATOM 2795 O O . LYS B 1 156 ? 38.594 48.361 -6.867 1.00 10.83 151 LYS B O 1
ATOM 2801 N N . LEU B 1 157 ? 39.985 46.603 -6.966 1.00 8.58 152 LEU B N 1
ATOM 2802 C CA . LEU B 1 157 ? 38.984 45.618 -6.589 1.00 7.85 152 LEU B CA 1
ATOM 2803 C C . LEU B 1 157 ? 39.118 45.236 -5.139 1.00 8.02 152 LEU B C 1
ATOM 2804 O O . LEU B 1 157 ? 40.225 44.903 -4.670 1.00 8.26 152 LEU B O 1
ATOM 2809 N N . TYR B 1 158 ? 38.003 45.266 -4.420 1.00 7.66 153 TYR B N 1
ATOM 2810 C CA . TYR B 1 158 ? 37.880 44.869 -3.030 1.00 7.86 153 TYR B CA 1
ATOM 2811 C C . TYR B 1 158 ? 36.865 43.736 -2.913 1.00 8.07 153 TYR B C 1
ATOM 2812 O O . TYR B 1 158 ? 35.973 43.625 -3.754 1.00 8.86 153 TYR B O 1
ATOM 2821 N N . SER B 1 159 ? 36.978 42.949 -1.879 1.00 8.07 154 SER B N 1
ATOM 2822 C CA . SER B 1 159 ? 35.981 41.936 -1.531 1.00 9.23 154 SER B CA 1
ATOM 2823 C C . SER B 1 159 ? 35.764 41.813 -0.059 1.00 9.68 154 SER B C 1
ATOM 2824 O O . SER B 1 159 ? 36.706 41.937 0.735 1.00 10.24 154 SER B O 1
ATOM 2827 N N . GLY B 1 160 ? 34.547 41.480 0.331 1.00 9.46 155 GLY B N 1
ATOM 2828 C CA . GLY B 1 160 ? 34.257 41.128 1.699 1.00 9.98 155 GLY B CA 1
ATOM 2829 C C . GLY B 1 160 ? 32.856 40.600 1.840 1.00 10.42 155 GLY B C 1
ATOM 2830 O O . GLY B 1 160 ? 32.054 40.717 0.911 1.00 11.11 155 GLY B O 1
ATOM 2831 N N . PRO B 1 161 ? 32.515 40.063 3.019 1.00 10.85 156 PRO B N 1
ATOM 2832 C CA . PRO B 1 161 ? 31.206 39.476 3.230 1.00 12.60 156 PRO B CA 1
ATOM 2833 C C . PRO B 1 161 ? 30.129 40.484 3.578 1.00 12.86 156 PRO B C 1
ATOM 2834 O O . PRO B 1 161 ? 30.392 41.513 4.220 1.00 13.53 156 PRO B O 1
ATOM 2838 N N . ASN B 1 162 ? 28.922 40.159 3.197 1.00 12.54 157 ASN B N 1
ATOM 2839 C CA . ASN B 1 162 ? 27.813 40.832 3.807 1.00 14.13 157 ASN B CA 1
ATOM 2840 C C . ASN B 1 162 ? 26.834 39.713 4.117 1.00 13.92 157 ASN B C 1
ATOM 2841 O O . ASN B 1 162 ? 26.201 39.196 3.252 1.00 15.17 157 ASN B O 1
ATOM 2846 N N . GLY B 1 163 ? 26.790 39.305 5.377 1.00 16.36 158 GLY B N 1
ATOM 2847 C CA . GLY B 1 163 ? 26.099 38.085 5.768 1.00 18.19 158 GLY B CA 1
ATOM 2848 C C . GLY B 1 163 ? 26.585 36.911 4.944 1.00 19.75 158 GLY B C 1
ATOM 2849 O O . GLY B 1 163 ? 27.800 36.686 4.830 1.00 22.28 158 GLY B O 1
ATOM 2850 N N . ASP B 1 164 ? 25.635 36.193 4.336 1.00 24.52 159 ASP B N 1
ATOM 2851 C CA A ASP B 1 164 ? 25.930 35.016 3.513 0.50 23.64 159 ASP B CA 1
ATOM 2852 C CA B ASP B 1 164 ? 25.956 35.006 3.513 0.50 23.55 159 ASP B CA 1
ATOM 2853 C C . ASP B 1 164 ? 26.152 35.348 2.020 1.00 25.32 159 ASP B C 1
ATOM 2854 O O . ASP B 1 164 ? 25.902 34.528 1.109 1.00 28.98 159 ASP B O 1
ATOM 2863 N N . THR B 1 165 ? 26.621 36.540 1.746 1.00 19.45 160 THR B N 1
ATOM 2864 C CA . THR B 1 165 ? 26.964 36.873 0.383 1.00 14.31 160 THR B CA 1
ATOM 2865 C C . THR B 1 165 ? 28.404 37.395 0.362 1.00 13.57 160 THR B C 1
ATOM 2866 O O . THR B 1 165 ? 28.999 37.707 1.394 1.00 14.35 160 THR B O 1
ATOM 2870 N N . THR B 1 166 ? 28.974 37.439 -0.819 1.00 10.82 161 THR B N 1
ATOM 2871 C CA . THR B 1 166 ? 30.263 38.085 -1.033 1.00 9.26 161 THR B CA 1
ATOM 2872 C C . THR B 1 166 ? 30.018 39.319 -1.911 1.00 8.87 161 THR B C 1
ATOM 2873 O O . THR B 1 166 ? 29.326 39.250 -2.944 1.00 10.56 161 THR B O 1
ATOM 2877 N N . VAL B 1 167 ? 30.574 40.450 -1.463 1.00 8.94 162 VAL B N 1
ATOM 2878 C CA . VAL B 1 167 ? 30.471 41.719 -2.199 1.00 8.55 162 VAL B CA 1
ATOM 2879 C C . VAL B 1 167 ? 31.812 42.030 -2.816 1.00 8.11 162 VAL B C 1
ATOM 2880 O O . VAL B 1 167 ? 32.815 42.153 -2.119 1.00 9.25 162 VAL B O 1
ATOM 2884 N N . TYR B 1 168 ? 31.845 42.142 -4.135 1.00 7.48 163 TYR B N 1
ATOM 2885 C CA . TYR B 1 168 ? 32.987 42.611 -4.909 1.00 7.80 163 TYR B CA 1
ATOM 2886 C C . TYR B 1 168 ? 32.719 44.046 -5.321 1.00 7.67 163 TYR B C 1
ATOM 2887 O O . TYR B 1 168 ? 31.695 44.322 -5.889 1.00 9.12 163 TYR B O 1
ATOM 2896 N N . SER B 1 169 ? 33.675 44.952 -5.012 1.00 7.55 164 SER B N 1
ATOM 2897 C CA . SER B 1 169 ? 33.527 46.352 -5.406 1.00 7.85 164 SER B CA 1
ATOM 2898 C C . SER B 1 169 ? 34.722 46.777 -6.224 1.00 7.69 164 SER B C 1
ATOM 2899 O O . SER B 1 169 ? 35.857 46.762 -5.714 1.00 8.29 164 SER B O 1
ATOM 2902 N N . PHE B 1 170 ? 34.480 47.179 -7.449 1.00 7.43 165 PHE B N 1
ATOM 2903 C 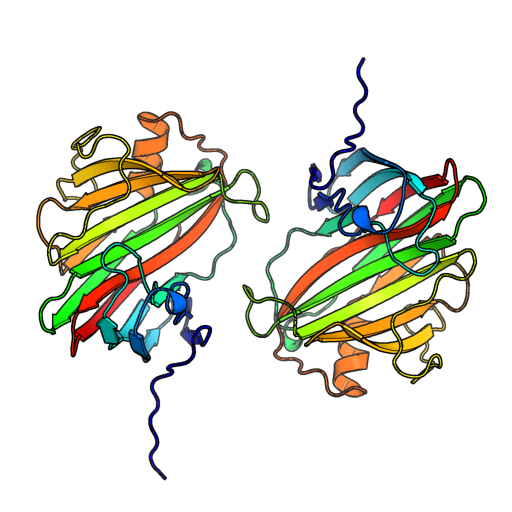CA . PHE B 1 170 ? 35.463 47.848 -8.285 1.00 8.05 165 PHE B CA 1
ATOM 2904 C C . PHE B 1 170 ? 35.362 49.327 -8.055 1.00 8.68 165 PHE B C 1
ATOM 2905 O O . PHE B 1 170 ? 34.283 49.883 -8.217 1.00 9.64 165 PHE B O 1
ATOM 2913 N N . VAL B 1 171 ? 36.463 49.979 -7.695 1.00 10.16 166 VAL B N 1
ATOM 2914 C CA . VAL B 1 171 ? 36.461 51.432 -7.359 1.00 10.69 166 VAL B CA 1
ATOM 2915 C C . VAL B 1 171 ? 37.335 52.162 -8.357 1.00 11.12 166 VAL B C 1
ATOM 2916 O O . VAL B 1 171 ? 38.497 51.791 -8.580 1.00 12.06 166 VAL B O 1
ATOM 2920 N N . ALA B 1 172 ? 36.768 53.160 -9.010 1.00 10.90 167 ALA B N 1
ATOM 2921 C CA . ALA B 1 172 ? 37.516 53.901 -10.010 1.00 11.50 167 ALA B CA 1
ATOM 2922 C C . ALA B 1 172 ? 38.722 54.592 -9.349 1.00 12.39 167 ALA B C 1
ATOM 2923 O O . ALA B 1 172 ? 38.614 55.107 -8.243 1.00 14.22 167 ALA B O 1
ATOM 2925 N N . ASP B 1 173 ? 39.841 54.670 -10.054 1.00 16.91 168 ASP B N 1
ATOM 2926 C CA . ASP B 1 173 ? 41.011 55.328 -9.476 1.00 16.56 168 ASP B CA 1
ATOM 2927 C C . ASP B 1 173 ? 40.883 56.845 -9.359 1.00 18.64 168 ASP B C 1
ATOM 2928 O O . ASP B 1 173 ? 41.613 57.461 -8.590 1.00 23.50 168 ASP B O 1
ATOM 2933 N N . SER B 1 174 ? 40.009 57.436 -10.162 1.00 15.34 169 SER B N 1
ATOM 2934 C CA . SER B 1 174 ? 39.698 58.860 -10.111 1.00 13.85 169 SER B CA 1
ATOM 2935 C C . SER B 1 174 ? 38.187 59.030 -10.160 1.00 11.68 169 SER B C 1
ATOM 2936 O O . SER B 1 174 ? 37.477 58.230 -10.763 1.00 11.76 169 SER B O 1
ATOM 2939 N N . THR B 1 175 ? 37.673 60.067 -9.525 1.00 10.56 170 THR B N 1
ATOM 2940 C CA . THR B 1 175 ? 36.255 60.407 -9.631 1.00 9.59 170 THR B CA 1
ATOM 2941 C C . THR B 1 175 ? 35.873 60.546 -11.086 1.00 9.19 170 THR B C 1
ATOM 2942 O O . THR B 1 175 ? 36.508 61.289 -11.821 1.00 11.13 170 THR B O 1
ATOM 2946 N N . THR B 1 176 ? 34.814 59.858 -11.487 1.00 9.62 171 THR B N 1
ATOM 2947 C CA . THR B 1 176 ? 34.419 59.741 -12.877 1.00 9.63 171 THR B CA 1
ATOM 2948 C C . THR B 1 176 ? 32.977 60.213 -13.021 1.00 9.07 171 THR B C 1
ATOM 2949 O O . THR B 1 176 ? 32.042 59.429 -12.864 1.00 8.69 171 THR B O 1
ATOM 2953 N N . GLU B 1 177 ? 32.825 61.494 -13.367 1.00 8.82 172 GLU B N 1
ATOM 2954 C CA . GLU B 1 177 ? 31.520 62.114 -13.558 1.00 8.54 172 GLU B CA 1
ATOM 2955 C C . GLU B 1 177 ? 30.895 61.845 -14.898 1.00 8.45 172 GLU B C 1
ATOM 2956 O O . GLU B 1 177 ? 29.709 62.099 -15.056 1.00 10.46 172 GLU B O 1
ATOM 2962 N N . SER B 1 178 ? 31.666 61.352 -15.877 1.00 9.46 173 SER B N 1
ATOM 2963 C CA . SER B 1 178 ? 31.146 60.913 -17.166 1.00 9.68 173 SER B CA 1
ATOM 2964 C C . SER B 1 178 ? 31.719 59.565 -17.485 1.00 11.81 173 SER B C 1
ATOM 2965 O O . SER B 1 178 ? 32.892 59.473 -17.854 1.00 15.78 173 SER B O 1
ATOM 2968 N N . PHE B 1 179 ? 30.907 58.517 -17.348 1.00 10.48 174 PHE B N 1
ATOM 2969 C CA . PHE B 1 179 ? 31.316 57.139 -17.504 1.00 10.73 174 PHE B CA 1
ATOM 2970 C C . PHE B 1 179 ? 30.635 56.525 -18.709 1.00 9.88 174 PHE B C 1
ATOM 2971 O O . PHE B 1 179 ? 29.460 56.786 -18.953 1.00 9.62 174 PHE B O 1
ATOM 2979 N N . SER B 1 180 ? 31.386 55.693 -19.382 1.00 11.33 175 SER B N 1
ATOM 2980 C CA . SER B 1 180 ? 30.830 54.794 -20.376 1.00 12.05 175 SER B CA 1
ATOM 2981 C C . SER B 1 180 ? 31.553 53.488 -20.301 1.00 12.95 175 SER B C 1
ATOM 2982 O O . SER B 1 180 ? 32.776 53.443 -20.216 1.00 16.58 175 SER B O 1
ATOM 2985 N N . GLY B 1 181 ? 30.812 52.404 -20.383 1.00 13.25 176 GLY B N 1
ATOM 2986 C CA . GLY B 1 181 ? 31.455 51.112 -20.333 1.00 15.55 176 GLY B CA 1
ATOM 2987 C C . GLY B 1 181 ? 30.467 49.991 -20.551 1.00 13.04 176 GLY B C 1
ATOM 2988 O O . GLY B 1 181 ? 29.283 50.216 -20.827 1.00 13.13 176 GLY B O 1
ATOM 2989 N N . ASP B 1 182 ? 30.967 48.767 -20.378 1.00 15.71 177 ASP B N 1
ATOM 2990 C CA . ASP B 1 182 ? 30.185 47.547 -20.515 1.00 11.40 177 ASP B CA 1
ATOM 2991 C C . ASP B 1 182 ? 30.266 46.806 -19.209 1.00 11.52 177 ASP B C 1
ATOM 2992 O O . ASP B 1 182 ? 31.319 46.262 -18.872 1.00 11.70 177 ASP B O 1
ATOM 2997 N N . LEU B 1 183 ? 29.178 46.819 -18.431 1.00 10.35 178 LEU B N 1
ATOM 2998 C CA . LEU B 1 183 ? 29.232 46.174 -17.122 1.00 10.51 178 LEU B CA 1
ATOM 2999 C C . LEU B 1 183 ? 29.562 44.721 -17.205 1.00 9.56 178 LEU B C 1
ATOM 3000 O O . LEU B 1 183 ? 30.024 44.150 -16.246 1.00 10.58 178 LEU B O 1
ATOM 3005 N N . ASN B 1 184 ? 29.198 44.062 -18.309 1.00 10.42 179 ASN B N 1
ATOM 3006 C CA . ASN B 1 184 ? 29.513 42.653 -18.428 1.00 10.40 179 ASN B CA 1
ATOM 3007 C C . ASN B 1 184 ? 30.992 42.359 -18.326 1.00 9.91 179 ASN B C 1
ATOM 3008 O O . ASN B 1 184 ? 31.352 41.277 -17.889 1.00 11.27 179 ASN B O 1
ATOM 3013 N N . ASP B 1 185 ? 31.831 43.341 -18.648 1.00 9.28 180 ASP B N 1
ATOM 3014 C CA . ASP B 1 185 ? 33.266 43.132 -18.485 1.00 10.20 180 ASP B CA 1
ATOM 3015 C C . ASP B 1 185 ? 33.658 42.834 -17.047 1.00 9.41 180 ASP B C 1
ATOM 3016 O O . ASP B 1 185 ? 34.600 42.110 -16.792 1.00 9.92 180 ASP B O 1
ATOM 3021 N N . PHE B 1 186 ? 32.949 43.429 -16.104 1.00 8.62 181 PHE B N 1
ATOM 3022 C CA . PHE B 1 186 ? 33.226 43.193 -14.699 1.00 9.52 181 PHE B CA 1
ATOM 3023 C C . PHE B 1 186 ? 32.786 41.809 -14.278 1.00 8.81 181 PHE B C 1
ATOM 3024 O O . PHE B 1 186 ? 33.468 41.139 -13.490 1.00 9.06 181 PHE B O 1
ATOM 3032 N N . PHE B 1 187 ? 31.668 41.334 -14.818 1.00 8.62 182 PHE B N 1
ATOM 3033 C CA . PHE B 1 187 ? 31.211 39.962 -14.525 1.00 9.07 182 PHE B CA 1
ATOM 3034 C C . PHE B 1 187 ? 32.189 38.948 -15.117 1.00 8.96 182 PHE B C 1
ATOM 3035 O O . PHE B 1 187 ? 32.586 38.019 -14.438 1.00 9.75 182 PHE B O 1
ATOM 3043 N N . THR B 1 188 ? 32.598 39.154 -16.344 1.00 9.08 183 THR B N 1
ATOM 3044 C CA . THR B 1 188 ? 33.568 38.266 -16.932 1.00 8.86 183 THR B CA 1
ATOM 3045 C C . THR B 1 188 ? 34.883 38.246 -16.132 1.00 8.66 183 THR B C 1
ATOM 3046 O O . THR B 1 188 ? 35.485 37.198 -15.913 1.00 9.38 183 THR B O 1
ATOM 3050 N N . TYR B 1 189 ? 35.299 39.408 -15.659 1.00 8.53 184 TYR B N 1
ATOM 3051 C CA . TYR B 1 189 ? 36.489 39.504 -14.819 1.00 8.29 184 TYR B CA 1
ATOM 3052 C C . TYR B 1 189 ? 36.392 38.613 -13.580 1.00 8.54 184 TYR B C 1
ATOM 3053 O O . TYR B 1 189 ? 37.355 37.908 -13.227 1.00 9.48 184 TYR B O 1
ATOM 3062 N N . LEU B 1 190 ? 35.250 38.639 -12.899 1.00 7.92 185 LEU B N 1
ATOM 3063 C CA . LEU B 1 190 ? 35.053 37.829 -11.708 1.00 8.43 185 LEU B CA 1
ATOM 3064 C C . LEU B 1 190 ? 34.848 36.353 -12.000 1.00 8.30 185 LEU B C 1
ATOM 3065 O O . LEU B 1 190 ? 35.275 35.495 -11.219 1.00 9.49 185 LEU B O 1
ATOM 3070 N N . VAL B 1 191 ? 34.215 36.003 -13.117 1.00 8.93 186 VAL B N 1
ATOM 3071 C CA . VAL B 1 191 ? 34.161 34.615 -13.541 1.00 8.97 186 VAL B CA 1
ATOM 3072 C C . VAL B 1 191 ? 35.572 34.076 -13.757 1.00 9.34 186 VAL B C 1
ATOM 3073 O O . VAL B 1 191 ? 35.901 32.951 -13.340 1.00 10.21 186 VAL B O 1
ATOM 3077 N N . ASP B 1 192 ? 36.404 34.869 -14.420 1.00 8.88 187 ASP B N 1
ATOM 3078 C CA . ASP B 1 192 ? 37.726 34.406 -14.776 1.00 8.69 187 ASP B CA 1
ATOM 3079 C C . ASP B 1 192 ? 38.665 34.363 -13.581 1.00 9.11 187 ASP B C 1
ATOM 3080 O O . ASP B 1 192 ? 39.494 33.460 -13.465 1.00 10.23 187 ASP B O 1
ATOM 3085 N N . ASN B 1 193 ? 38.544 35.341 -12.700 1.00 8.58 188 ASN B N 1
ATOM 3086 C CA . ASN B 1 193 ? 39.575 35.566 -11.660 1.00 9.52 188 ASN B CA 1
ATOM 3087 C C . ASN B 1 193 ? 39.166 35.301 -10.220 1.00 9.56 188 ASN B C 1
ATOM 3088 O O . ASN B 1 193 ? 40.038 35.233 -9.388 1.00 10.40 188 ASN B O 1
ATOM 3093 N N . GLU B 1 194 ? 37.862 35.244 -9.911 1.00 9.95 189 GLU B N 1
ATOM 3094 C CA . GLU B 1 194 ? 37.398 35.163 -8.517 1.00 11.28 189 GLU B CA 1
ATOM 3095 C C . GLU B 1 194 ? 36.409 34.046 -8.277 1.00 11.91 189 GLU B C 1
ATOM 3096 O O . GLU B 1 194 ? 35.662 34.030 -7.292 1.00 13.21 189 GLU B O 1
ATOM 3102 N N . GLY B 1 195 ? 36.375 33.093 -9.202 1.00 10.91 190 GLY B N 1
ATOM 3103 C CA . GLY B 1 195 ? 35.600 31.877 -9.031 1.00 12.28 190 GLY B CA 1
ATOM 3104 C C . GLY B 1 195 ? 34.084 32.044 -9.092 1.00 12.56 190 GLY B C 1
ATOM 3105 O O . GLY B 1 195 ? 33.368 31.196 -8.586 1.00 14.12 190 GLY B O 1
ATOM 3106 N N . VAL B 1 196 ? 33.594 33.129 -9.651 1.00 11.48 191 VAL B N 1
ATOM 3107 C CA . VAL B 1 196 ? 32.143 33.350 -9.786 1.00 11.20 191 VAL B CA 1
ATOM 3108 C C . VAL B 1 196 ? 31.606 32.495 -10.912 1.00 11.34 191 VAL B C 1
ATOM 3109 O O . VAL B 1 196 ? 32.133 32.499 -12.016 1.00 11.93 191 VAL B O 1
ATOM 3113 N N . SER B 1 197 ? 30.561 31.725 -10.634 1.00 11.43 192 SER B N 1
ATOM 3114 C CA . SER B 1 197 ? 29.983 30.844 -11.637 1.00 11.93 192 SER B CA 1
ATOM 3115 C C . SER B 1 197 ? 29.246 31.613 -12.721 1.00 10.77 192 SER B C 1
ATOM 3116 O O . SER B 1 197 ? 28.368 32.410 -12.437 1.00 12.61 192 SER B O 1
ATOM 3119 N N . ASP B 1 198 ? 29.549 31.286 -13.961 1.00 12.36 193 ASP B N 1
ATOM 3120 C CA . ASP B 1 198 ? 28.834 31.895 -15.083 1.00 12.62 193 ASP B CA 1
ATOM 3121 C C . ASP B 1 198 ? 27.448 31.343 -15.338 1.00 11.20 193 ASP B C 1
ATOM 3122 O O . ASP B 1 198 ? 26.780 31.819 -16.277 1.00 12.12 193 ASP B O 1
ATOM 3127 N N . GLU B 1 199 ? 26.992 30.417 -14.500 1.00 10.80 194 GLU B N 1
ATOM 3128 C CA . GLU B 1 199 ? 25.630 29.904 -14.559 1.00 11.64 194 GLU B CA 1
ATOM 3129 C C . GLU B 1 199 ? 24.703 30.630 -13.602 1.00 10.35 194 GLU B C 1
ATOM 3130 O O . GLU B 1 199 ? 23.497 30.370 -13.601 1.00 10.74 194 GLU B O 1
ATOM 3136 N N . LEU B 1 200 ? 25.246 31.538 -12.780 1.00 9.45 195 LEU B N 1
ATOM 3137 C CA . LEU B 1 200 ? 24.401 32.356 -11.922 1.00 8.84 195 LEU B CA 1
ATOM 3138 C C . LEU B 1 200 ? 23.608 33.354 -12.781 1.00 9.12 195 LEU B C 1
ATOM 3139 O O . LEU B 1 200 ? 24.021 33.784 -13.852 1.00 10.20 195 LEU B O 1
ATOM 3144 N N . TYR B 1 201 ? 22.454 33.741 -12.272 1.00 8.22 196 TYR B N 1
ATOM 3145 C CA . TYR B 1 201 ? 21.601 34.744 -12.901 1.00 8.12 196 TYR B CA 1
ATOM 3146 C C . TYR B 1 201 ? 21.914 36.139 -12.398 1.00 8.45 196 TYR B C 1
ATOM 3147 O O . TYR B 1 201 ? 21.946 36.391 -11.199 1.00 8.97 196 TYR B O 1
ATOM 3156 N N . LEU B 1 202 ? 22.073 37.058 -13.321 1.00 8.58 197 LEU B N 1
ATOM 3157 C CA . LEU B 1 202 ? 22.076 38.479 -13.020 1.00 8.11 197 LEU B CA 1
ATOM 3158 C C . LEU B 1 202 ? 20.633 38.893 -12.865 1.00 8.53 197 LEU B C 1
ATOM 3159 O O . LEU B 1 202 ? 19.838 38.758 -13.798 1.00 8.94 197 LEU B O 1
ATOM 3164 N N . THR B 1 203 ? 20.273 39.359 -11.687 1.00 8.40 198 THR B N 1
ATOM 3165 C CA . THR B 1 203 ? 18.902 39.684 -11.379 1.00 8.97 198 THR B CA 1
ATOM 3166 C C . THR B 1 203 ? 18.624 41.171 -11.266 1.00 8.23 198 THR B C 1
ATOM 3167 O O . THR B 1 203 ? 17.478 41.586 -11.371 1.00 9.74 198 THR B O 1
ATOM 3171 N N . THR B 1 204 ? 19.673 41.975 -11.043 1.00 8.11 199 THR B N 1
ATOM 3172 C CA . THR B 1 204 ? 19.532 43.372 -10.592 1.00 7.62 199 THR B CA 1
ATOM 3173 C C . THR B 1 204 ? 20.633 44.224 -11.217 1.00 7.26 199 THR B C 1
ATOM 3174 O O . THR B 1 204 ? 21.800 43.837 -11.107 1.00 8.47 199 THR B O 1
ATOM 3178 N N . LEU B 1 205 ? 20.255 45.355 -11.818 1.00 7.33 200 LEU B N 1
ATOM 3179 C CA . LEU B 1 205 ? 21.195 46.299 -12.392 1.00 7.23 200 LEU B CA 1
ATOM 3180 C C . LEU B 1 205 ? 20.760 47.689 -11.970 1.00 6.87 200 LEU B C 1
ATOM 3181 O O . LEU B 1 205 ? 19.815 48.256 -12.518 1.00 7.26 200 LEU B O 1
ATOM 3186 N N . GLU B 1 206 ? 21.460 48.240 -10.961 1.00 7.19 201 GLU B N 1
ATOM 3187 C CA . GLU B 1 206 ? 21.101 49.493 -10.309 1.00 6.71 201 GLU B CA 1
ATOM 3188 C C . GLU B 1 206 ? 22.258 50.486 -10.377 1.00 6.74 201 GLU B C 1
ATOM 3189 O O . GLU B 1 206 ? 23.412 50.096 -10.423 1.00 7.08 201 GLU B O 1
ATOM 3195 N N . ALA B 1 207 ? 21.921 51.786 -10.418 1.00 6.89 202 ALA B N 1
ATOM 3196 C CA . ALA B 1 207 ? 22.921 52.851 -10.431 1.00 6.32 202 ALA B CA 1
ATOM 3197 C C . ALA B 1 207 ? 22.432 53.994 -9.567 1.00 6.19 202 ALA B C 1
ATOM 3198 O O . ALA B 1 207 ? 21.359 54.576 -9.829 1.00 6.95 202 ALA B O 1
ATOM 3200 N N . GLY B 1 208 ? 23.161 54.312 -8.496 1.00 6.31 203 GLY B N 1
ATOM 3201 C CA . GLY B 1 208 ? 22.755 55.340 -7.580 1.00 6.80 203 GLY B CA 1
ATOM 3202 C C . GLY B 1 208 ? 23.841 55.796 -6.645 1.00 6.94 203 GLY B C 1
ATOM 3203 O O . GLY B 1 208 ? 25.027 55.789 -7.046 1.00 6.88 203 GLY B O 1
ATOM 3204 N N . THR B 1 209 ? 23.488 56.156 -5.429 1.00 6.92 204 THR B N 1
ATOM 3205 C CA . THR B 1 209 ? 24.428 56.728 -4.502 1.00 7.21 204 THR B CA 1
ATOM 3206 C C . THR B 1 209 ? 24.184 56.196 -3.112 1.00 7.27 204 THR B C 1
ATOM 3207 O O . THR B 1 209 ? 23.042 56.096 -2.672 1.00 7.79 204 THR B O 1
ATOM 3211 N N . GLU B 1 210 ? 25.267 55.860 -2.400 1.00 6.91 205 GLU B N 1
ATOM 3212 C CA . GLU B 1 210 ? 25.210 55.548 -0.972 1.00 7.08 205 GLU B CA 1
ATOM 3213 C C . GLU B 1 210 ? 25.761 56.702 -0.156 1.00 7.48 205 GLU B C 1
ATOM 3214 O O . GLU B 1 210 ? 26.958 56.943 -0.175 1.00 8.03 205 GLU B O 1
ATOM 3220 N N . PRO B 1 211 ? 24.906 57.393 0.581 1.00 7.82 206 PRO B N 1
ATOM 3221 C CA . PRO B 1 211 ? 25.378 58.417 1.540 1.00 8.09 206 PRO B CA 1
ATOM 3222 C C . PRO B 1 211 ? 25.756 57.763 2.877 1.00 8.12 206 PRO B C 1
ATOM 3223 O O . PRO B 1 211 ? 25.122 56.834 3.357 1.00 9.06 206 PRO B O 1
ATOM 3227 N N . PHE B 1 212 ? 26.807 58.333 3.455 1.00 7.98 207 PHE B N 1
ATOM 3228 C CA . PHE B 1 212 ? 27.198 58.060 4.826 1.00 8.82 207 PHE B CA 1
ATOM 3229 C C . PHE B 1 212 ? 26.774 59.278 5.676 1.00 7.94 207 PHE B C 1
ATOM 3230 O O . PHE B 1 212 ? 25.863 59.170 6.507 1.00 9.58 207 PHE B O 1
ATOM 3238 N N . THR B 1 213 ? 27.420 60.415 5.465 1.00 8.52 208 THR B N 1
ATOM 3239 C CA . THR B 1 213 ? 27.072 61.659 6.164 1.00 8.04 208 THR B CA 1
ATOM 3240 C C . THR B 1 213 ? 27.302 62.850 5.224 1.00 8.85 208 THR B C 1
ATOM 3241 O O . THR B 1 213 ? 28.021 62.754 4.232 1.00 9.17 208 THR B O 1
ATOM 3245 N N . GLY B 1 214 ? 26.665 63.977 5.555 1.00 8.69 209 GLY B N 1
ATOM 3246 C CA . GLY B 1 214 ? 26.798 65.187 4.812 1.00 9.63 209 GLY B CA 1
ATOM 3247 C C . GLY B 1 214 ? 25.600 66.078 5.050 1.00 8.40 209 GLY B C 1
ATOM 3248 O O . GLY B 1 214 ? 24.599 65.633 5.616 1.00 9.49 209 GLY B O 1
ATOM 3249 N N . SER B 1 215 ? 25.698 67.309 4.528 1.00 9.13 210 SER B N 1
ATOM 3250 C CA . SER B 1 215 ? 24.617 68.277 4.723 1.00 9.43 210 SER B CA 1
ATOM 3251 C C . SER B 1 215 ? 24.242 68.929 3.423 1.00 9.91 210 SER B C 1
ATOM 3252 O O . SER B 1 215 ? 25.122 69.435 2.711 1.00 10.28 210 SER B O 1
ATOM 3255 N N . ASN B 1 216 ? 22.951 68.998 3.138 1.00 10.40 211 ASN B N 1
ATOM 3256 C CA . ASN B 1 216 ? 22.452 69.670 1.936 1.00 10.60 211 ASN B CA 1
ATOM 3257 C C . ASN B 1 216 ? 23.154 69.186 0.687 1.00 9.64 211 ASN B C 1
ATOM 3258 O O . ASN B 1 216 ? 23.537 69.985 -0.190 1.00 10.74 211 ASN B O 1
ATOM 3263 N N . ALA B 1 217 ? 23.343 67.872 0.645 1.00 8.88 212 ALA B N 1
ATOM 3264 C CA . ALA B 1 217 ? 23.988 67.244 -0.482 1.00 8.50 212 ALA B CA 1
ATOM 3265 C C . ALA B 1 217 ? 22.933 67.031 -1.582 1.00 9.36 212 ALA B C 1
ATOM 3266 O O . ALA B 1 217 ? 21.731 66.795 -1.291 1.00 12.26 212 ALA B O 1
ATOM 3268 N N . LYS B 1 218 ? 23.343 67.114 -2.846 1.00 8.10 213 LYS B N 1
ATOM 3269 C CA . LYS B 1 218 ? 22.456 66.825 -3.959 1.00 8.13 213 LYS B CA 1
ATOM 3270 C C . LYS B 1 218 ? 23.232 66.147 -5.049 1.00 7.77 213 LYS B C 1
ATOM 3271 O O . LYS B 1 218 ? 24.231 66.700 -5.551 1.00 8.49 213 LYS B O 1
ATOM 3277 N N . LEU B 1 219 ? 22.783 64.965 -5.430 1.00 8.30 214 LEU B N 1
ATOM 3278 C CA . LEU B 1 219 ? 23.281 64.299 -6.621 1.00 8.02 214 LEU B CA 1
ATOM 3279 C C . LEU B 1 219 ? 22.343 64.670 -7.763 1.00 7.26 214 LEU B C 1
ATOM 3280 O O . LEU B 1 219 ? 21.146 64.418 -7.699 1.00 7.82 214 LEU B O 1
ATOM 3285 N N . THR B 1 220 ? 22.927 65.206 -8.822 1.00 6.88 215 THR B N 1
ATOM 3286 C CA . THR B 1 220 ? 22.213 65.437 -10.085 1.00 7.25 215 THR B CA 1
ATOM 3287 C C . THR B 1 220 ? 22.711 64.420 -11.104 1.00 7.44 215 THR B C 1
ATOM 3288 O O . THR B 1 220 ? 23.890 64.435 -11.477 1.00 8.57 215 THR B O 1
ATOM 3292 N N . VAL B 1 221 ? 21.809 63.546 -11.571 1.00 7.20 216 VAL B N 1
ATOM 3293 C CA . VAL B 1 221 ? 22.105 62.600 -12.643 1.00 6.87 216 VAL B CA 1
ATOM 3294 C C . VAL B 1 221 ? 21.502 63.238 -13.871 1.00 6.77 216 VAL B C 1
ATOM 3295 O O . VAL B 1 221 ? 20.295 63.211 -14.098 1.00 7.28 216 VAL B O 1
ATOM 3299 N N . SER B 1 222 ? 22.353 63.872 -14.682 1.00 7.60 217 SER B N 1
ATOM 3300 C CA . SER B 1 222 ? 21.867 64.517 -15.930 1.00 7.74 217 SER B CA 1
ATOM 3301 C C . SER B 1 222 ? 21.487 63.512 -16.987 1.00 7.45 217 SER B C 1
ATOM 3302 O O . SER B 1 222 ? 20.577 63.777 -17.778 1.00 8.64 217 SER B O 1
ATOM 3305 N N . GLU B 1 223 ? 22.166 62.373 -16.991 1.00 7.25 218 GLU B N 1
ATOM 3306 C CA . GLU B 1 223 ? 21.873 61.330 -17.942 1.00 7.73 218 GLU B CA 1
ATOM 3307 C C . GLU B 1 223 ? 22.365 59.991 -17.391 1.00 6.90 218 GLU B C 1
ATOM 3308 O O . GLU B 1 223 ? 23.487 59.896 -16.908 1.00 8.48 218 GLU B O 1
ATOM 3314 N N . TYR B 1 224 ? 21.544 58.974 -17.468 1.00 6.89 219 TYR B N 1
ATOM 3315 C CA . TYR B 1 224 ? 21.920 57.605 -17.171 1.00 6.82 219 TYR B CA 1
ATOM 3316 C C . TYR B 1 224 ? 21.209 56.712 -18.164 1.00 6.97 219 TYR B C 1
ATOM 3317 O O . TYR B 1 224 ? 20.011 56.848 -18.395 1.00 7.70 219 TYR B O 1
ATOM 3326 N N . SER B 1 225 ? 21.951 55.764 -18.745 1.00 7.30 220 SER B N 1
ATOM 3327 C CA A SER B 1 225 ? 21.370 54.807 -19.680 0.50 8.03 220 SER B CA 1
ATOM 3328 C CA B SER B 1 225 ? 21.403 54.832 -19.710 0.50 7.64 220 SER B CA 1
ATOM 3329 C C . SER B 1 225 ? 22.054 53.461 -19.524 1.00 7.67 220 SER B C 1
ATOM 3330 O O . SER B 1 225 ? 23.255 53.382 -19.160 1.00 7.87 220 SER B O 1
ATOM 3335 N N . ILE B 1 226 ? 21.305 52.404 -19.764 1.00 7.71 221 ILE B N 1
ATOM 3336 C CA . ILE B 1 226 ? 21.824 51.062 -19.682 1.00 8.24 221 ILE B CA 1
ATOM 3337 C C . ILE B 1 226 ? 20.888 50.145 -20.461 1.00 8.58 221 ILE B C 1
ATOM 3338 O O . ILE B 1 226 ? 19.676 50.382 -20.506 1.00 9.14 221 ILE B O 1
ATOM 3343 N N . SER B 1 227 ? 21.453 49.113 -21.058 1.00 9.20 222 SER B N 1
ATOM 3344 C CA . SER B 1 227 ? 20.668 48.052 -21.675 1.00 9.66 222 SER B CA 1
ATOM 3345 C C . SER B 1 227 ? 21.431 46.739 -21.492 1.00 10.06 222 SER B C 1
ATOM 3346 O O . SER B 1 227 ? 22.605 46.731 -21.134 1.00 9.95 222 SER B O 1
ATOM 3349 N N . ILE B 1 228 ? 20.720 45.623 -21.705 1.00 10.44 223 ILE B N 1
ATOM 3350 C CA . ILE B 1 228 ? 21.311 44.318 -21.660 1.00 10.21 223 ILE B CA 1
ATOM 3351 C C . ILE B 1 228 ? 20.890 43.524 -22.875 1.00 12.40 223 ILE B C 1
ATOM 3352 O O . ILE B 1 228 ? 19.700 43.501 -23.236 1.00 14.79 223 ILE B O 1
ATOM 3357 N N . GLU B 1 229 ? 21.871 42.875 -23.513 1.00 13.16 224 GLU B N 1
ATOM 3358 C CA . GLU B 1 229 ? 21.699 42.053 -24.725 1.00 17.22 224 GLU B CA 1
ATOM 3359 C C . GLU B 1 229 ? 22.444 40.763 -24.577 1.00 16.77 224 GLU B C 1
ATOM 3360 O O . GLU B 1 229 ? 22.086 39.830 -25.307 1.00 21.53 224 GLU B O 1
#

CATH classification: 2.60.120.180